Protein AF-A0A1G5FZI6-F1 (afdb_monomer)

Radius of gyration: 26.76 Å; Cα contacts (8 Å, |Δi|>4): 558; chains: 1; bounding box: 51×54×84 Å

Structure (mmCIF, N/CA/C/O backbone):
data_AF-A0A1G5FZI6-F1
#
_entry.id   AF-A0A1G5FZI6-F1
#
loop_
_atom_site.group_PDB
_atom_site.id
_atom_site.type_symbol
_atom_site.label_atom_id
_atom_site.label_alt_id
_atom_site.label_comp_id
_atom_site.label_asym_id
_atom_site.label_entity_id
_atom_site.label_seq_id
_atom_site.pdbx_PDB_ins_code
_atom_site.Cartn_x
_atom_site.Cartn_y
_atom_site.Cartn_z
_atom_site.occupancy
_atom_site.B_iso_or_equiv
_atom_site.auth_seq_id
_atom_site.auth_comp_id
_atom_site.auth_asym_id
_atom_site.auth_atom_id
_atom_site.pdbx_PDB_model_num
ATOM 1 N N . MET A 1 1 ? 9.074 31.473 34.689 1.00 47.91 1 MET A N 1
ATOM 2 C CA . MET A 1 1 ? 8.281 30.238 34.690 1.00 47.91 1 MET A CA 1
ATOM 3 C C . MET A 1 1 ? 8.181 29.797 36.128 1.00 47.91 1 MET A C 1
ATOM 5 O O . MET A 1 1 ? 9.221 29.601 36.755 1.00 47.91 1 MET A O 1
ATOM 9 N N . ASP A 1 2 ? 6.971 29.807 36.669 1.00 43.91 2 ASP A N 1
ATOM 10 C CA . ASP A 1 2 ? 6.721 29.365 38.042 1.00 43.91 2 ASP A CA 1
ATOM 11 C C . ASP A 1 2 ? 7.010 27.856 38.170 1.00 43.91 2 ASP A C 1
ATOM 13 O O . ASP A 1 2 ? 6.998 27.120 37.180 1.00 43.91 2 ASP A O 1
ATOM 17 N N . ARG A 1 3 ? 7.292 27.383 39.384 1.00 40.56 3 ARG A N 1
ATOM 18 C CA . ARG A 1 3 ? 7.497 25.965 39.692 1.00 40.56 3 ARG A CA 1
ATOM 19 C C . ARG A 1 3 ? 6.276 25.137 39.280 1.00 40.56 3 ARG A C 1
ATOM 21 O O . ARG A 1 3 ? 6.474 24.052 38.760 1.00 40.56 3 ARG A O 1
ATOM 28 N N . GLU A 1 4 ? 5.058 25.672 39.419 1.00 48.00 4 GLU A N 1
ATOM 29 C CA . GLU A 1 4 ? 3.817 25.032 38.944 1.00 48.00 4 GLU A CA 1
ATOM 30 C C . GLU A 1 4 ? 3.726 24.932 37.411 1.00 48.00 4 GLU A C 1
ATOM 32 O O . GLU A 1 4 ? 3.253 23.921 36.890 1.00 48.00 4 GLU A O 1
ATOM 37 N N . GLU A 1 5 ? 4.224 25.930 36.669 1.00 44.94 5 GLU A N 1
ATOM 38 C CA . GLU A 1 5 ? 4.297 25.862 35.202 1.00 44.94 5 GLU A CA 1
ATOM 39 C C . GLU A 1 5 ? 5.329 24.825 34.746 1.00 44.94 5 GLU A C 1
ATOM 41 O O . GLU A 1 5 ? 5.039 24.037 33.852 1.00 44.94 5 GLU A O 1
ATOM 46 N N . LEU A 1 6 ? 6.511 24.775 35.375 1.00 45.47 6 LEU A N 1
ATOM 47 C CA . LEU A 1 6 ? 7.561 23.792 35.062 1.00 45.47 6 LEU A CA 1
ATOM 48 C C . LEU A 1 6 ? 7.089 22.348 35.310 1.00 45.47 6 LEU A C 1
ATOM 50 O O . LEU A 1 6 ? 7.438 21.441 34.558 1.00 45.47 6 LEU A O 1
ATOM 54 N N . ASP A 1 7 ? 6.261 22.155 36.333 1.00 51.00 7 ASP A N 1
ATOM 55 C CA . ASP A 1 7 ? 5.749 20.854 36.758 1.00 51.00 7 ASP A CA 1
ATOM 56 C C . ASP A 1 7 ? 4.616 20.342 35.840 1.00 51.00 7 ASP A C 1
ATOM 58 O O . ASP A 1 7 ? 4.375 19.139 35.758 1.00 51.00 7 ASP A O 1
ATOM 62 N N . ARG A 1 8 ? 3.915 21.219 35.099 1.00 49.78 8 ARG A N 1
ATOM 63 C CA . ARG A 1 8 ? 2.972 20.802 34.034 1.00 49.78 8 ARG A CA 1
ATOM 64 C C . ARG A 1 8 ? 3.684 20.231 32.804 1.00 49.78 8 ARG A C 1
ATOM 66 O O . ARG A 1 8 ? 3.166 19.309 32.189 1.00 49.78 8 ARG A O 1
ATOM 73 N N . TYR A 1 9 ? 4.890 20.701 32.487 1.00 51.94 9 TYR A N 1
ATOM 74 C CA . TYR A 1 9 ? 5.648 20.267 31.301 1.00 51.94 9 TYR A CA 1
ATOM 75 C C . TYR A 1 9 ? 6.270 18.858 31.404 1.00 51.94 9 TYR A C 1
ATOM 77 O O . TYR A 1 9 ? 6.933 18.408 30.468 1.00 51.94 9 TYR A O 1
ATOM 85 N N . LEU A 1 10 ? 6.086 18.146 32.521 1.00 65.50 10 LEU A N 1
ATOM 86 C CA . LEU A 1 10 ? 6.688 16.826 32.767 1.00 65.50 10 LEU A CA 1
ATOM 87 C C . LEU A 1 10 ? 5.670 15.733 33.124 1.00 65.50 10 LEU A C 1
ATOM 89 O O . LEU A 1 10 ? 6.071 14.633 33.509 1.00 65.50 10 LEU A O 1
ATOM 93 N N . ARG A 1 11 ? 4.368 16.013 33.000 1.00 85.12 11 ARG A N 1
ATOM 94 C CA . ARG A 1 11 ? 3.303 15.083 33.394 1.00 85.12 11 ARG A CA 1
ATOM 95 C C . ARG A 1 11 ? 2.426 14.679 32.216 1.00 85.12 11 ARG A C 1
ATOM 97 O O . ARG A 1 11 ? 2.120 15.495 31.353 1.00 85.12 11 ARG A O 1
ATOM 104 N N . ILE A 1 12 ? 2.043 13.408 32.201 1.00 90.12 12 ILE A N 1
ATOM 105 C CA . ILE A 1 12 ? 0.958 12.903 31.363 1.00 90.12 12 ILE A CA 1
ATOM 106 C C . ILE A 1 12 ? -0.343 13.169 32.120 1.00 90.12 12 ILE A C 1
ATOM 108 O O . ILE A 1 12 ? -0.447 12.887 33.316 1.00 90.12 12 ILE A O 1
ATOM 112 N N . GLU A 1 13 ? -1.314 13.740 31.423 1.00 92.62 13 GLU A N 1
ATOM 113 C CA . GLU A 1 13 ? -2.589 14.180 31.982 1.00 92.62 13 GLU A CA 1
ATOM 114 C C . GLU A 1 13 ? -3.710 13.257 31.501 1.00 92.62 13 GLU A C 1
ATOM 116 O O . GLU A 1 13 ? -3.802 12.959 30.310 1.00 92.62 13 GLU A O 1
ATOM 121 N N . LEU A 1 14 ? -4.563 12.800 32.417 1.00 94.62 14 LEU A N 1
ATOM 122 C CA . LEU A 1 14 ? -5.790 12.074 32.105 1.00 94.62 14 LEU A CA 1
ATOM 123 C C . LEU A 1 14 ? -6.985 12.858 32.636 1.00 94.62 14 LEU A C 1
ATOM 125 O O . LEU A 1 14 ? -7.166 12.998 33.842 1.00 94.62 14 LEU A O 1
ATOM 129 N N . CYS A 1 15 ? -7.829 13.311 31.719 1.00 94.00 15 CYS A N 1
ATOM 130 C CA . CYS A 1 15 ? -9.062 14.021 32.017 1.00 94.00 15 CYS A CA 1
ATOM 131 C C . CYS A 1 15 ? -10.253 13.083 31.834 1.00 94.00 15 CYS A C 1
ATOM 133 O O . CYS A 1 15 ? -10.540 12.667 30.712 1.00 94.00 15 CYS A O 1
ATOM 135 N N . TYR A 1 16 ? -10.951 12.777 32.924 1.00 95.44 16 TYR A N 1
ATOM 136 C CA . TYR A 1 16 ? -12.198 12.014 32.933 1.00 95.44 16 TYR A CA 1
ATOM 137 C C . TYR A 1 16 ? -13.372 12.942 33.229 1.00 95.44 16 TYR A C 1
ATOM 139 O O . TYR A 1 16 ? -13.367 13.655 34.236 1.00 95.44 16 TYR A O 1
ATOM 147 N N . LEU A 1 17 ? -14.384 12.944 32.366 1.00 94.88 17 LEU A N 1
ATOM 148 C CA . LEU A 1 17 ? -15.580 13.746 32.589 1.00 94.88 17 LEU A CA 1
ATOM 149 C C . LEU A 1 17 ? -16.565 12.974 33.470 1.00 94.88 17 LEU A C 1
ATOM 151 O O . LEU A 1 17 ? -17.278 12.094 33.001 1.00 94.88 17 LEU A O 1
ATOM 155 N N . TRP A 1 18 ? -16.581 13.308 34.757 1.00 94.19 18 TRP A N 1
ATOM 156 C CA . TRP A 1 18 ? -17.366 12.618 35.777 1.00 94.19 18 TRP A CA 1
ATOM 157 C C . TRP A 1 18 ? -18.865 12.906 35.676 1.00 94.19 18 TRP A C 1
ATOM 159 O O . TRP A 1 18 ? -19.677 12.025 35.930 1.00 94.19 18 TRP A O 1
ATOM 169 N N . SER A 1 19 ? -19.231 14.141 35.336 1.00 94.50 19 SER A N 1
ATOM 170 C CA . SER A 1 19 ? -20.625 14.576 35.208 1.00 94.50 19 SER A CA 1
ATOM 171 C C . SER A 1 19 ? -20.717 15.720 34.207 1.00 94.50 19 SER A C 1
ATOM 173 O O . SER A 1 19 ? -19.829 16.575 34.176 1.00 94.50 19 SER A O 1
ATOM 175 N N . GLY A 1 20 ? -21.791 15.747 33.417 1.00 93.44 20 GLY A N 1
ATOM 176 C CA . GLY A 1 20 ? -22.112 16.865 32.528 1.00 93.44 20 GLY A CA 1
ATOM 177 C C . GLY A 1 20 ? -21.365 16.855 31.187 1.00 93.44 20 GLY A C 1
ATOM 178 O O . GLY A 1 20 ? -21.287 15.827 30.506 1.00 93.44 20 GLY A O 1
ATOM 179 N N . SER A 1 21 ? -20.872 18.018 30.760 1.00 93.25 21 SER A N 1
ATOM 180 C CA . SER A 1 21 ? -20.176 18.230 29.483 1.00 93.25 21 SER A CA 1
ATOM 181 C C . SER A 1 21 ? -18.983 19.170 29.633 1.00 93.25 21 SER A C 1
ATOM 183 O O . SER A 1 21 ? -18.987 20.062 30.472 1.00 93.25 21 SER A O 1
ATOM 185 N N . CYS A 1 22 ? -17.958 19.014 28.802 1.00 93.44 22 CYS A N 1
ATOM 186 C CA . CYS A 1 22 ? -16.819 19.926 28.803 1.00 93.44 22 CYS A CA 1
ATOM 187 C C . CYS A 1 22 ? -16.424 20.267 27.369 1.00 93.44 22 CYS A C 1
ATOM 189 O O . CYS A 1 22 ? -16.297 19.397 26.510 1.00 93.44 22 CYS A O 1
ATOM 191 N N . SER A 1 23 ? -16.255 21.558 27.104 1.00 91.56 23 SER A N 1
ATOM 192 C CA . SER A 1 23 ? -15.801 22.069 25.818 1.00 91.56 23 SER A CA 1
ATOM 193 C C . SER A 1 23 ? -14.341 22.475 25.943 1.00 91.56 23 SER A C 1
ATOM 195 O O . SER A 1 23 ? -13.981 23.271 26.807 1.00 91.56 23 SER A O 1
ATOM 197 N N . GLN A 1 24 ? -13.489 21.914 25.094 1.00 89.75 24 GLN A N 1
ATOM 198 C CA . GLN A 1 24 ? -12.048 22.127 25.142 1.00 89.75 24 GLN A CA 1
ATOM 199 C C . GLN A 1 24 ? -11.476 22.288 23.737 1.00 89.75 24 GLN A C 1
ATOM 201 O O . GLN A 1 24 ? -11.884 21.617 22.790 1.00 89.75 24 GLN A O 1
ATOM 206 N N . THR A 1 25 ? -10.517 23.194 23.590 1.00 89.75 25 THR A N 1
ATOM 207 C CA . THR A 1 25 ? -9.733 23.344 22.364 1.00 89.75 25 THR A CA 1
ATOM 208 C C . THR A 1 25 ? -8.432 22.577 22.534 1.00 89.75 25 THR A C 1
ATOM 210 O O . THR A 1 25 ? -7.627 22.940 23.383 1.00 89.75 25 THR A O 1
ATOM 213 N N . ILE A 1 26 ? -8.217 21.535 21.735 1.00 88.50 26 ILE A N 1
ATOM 214 C CA . ILE A 1 26 ? -7.030 20.673 21.773 1.00 88.50 26 ILE A CA 1
ATOM 215 C C . ILE A 1 26 ? -6.347 20.754 20.409 1.00 88.50 26 ILE A C 1
ATOM 217 O O . ILE A 1 26 ? -6.981 20.478 19.390 1.00 88.50 26 ILE A O 1
ATOM 221 N N . GLU A 1 27 ? -5.075 21.158 20.372 1.00 84.25 27 GLU A N 1
ATOM 222 C CA . GLU A 1 27 ? -4.294 21.305 19.129 1.00 84.25 27 GLU A CA 1
ATOM 223 C C . GLU A 1 27 ? -5.038 22.122 18.043 1.00 84.25 27 GLU A C 1
ATOM 225 O O . GLU A 1 27 ? -5.052 21.780 16.861 1.00 84.25 27 GLU A O 1
ATOM 230 N N . GLY A 1 28 ? -5.725 23.194 18.457 1.00 82.75 28 GLY A N 1
ATOM 231 C CA . GLY A 1 28 ? -6.504 24.070 17.570 1.00 82.75 28 GLY A CA 1
ATOM 232 C C . GLY A 1 28 ? -7.879 23.531 17.150 1.00 82.75 28 GLY A C 1
ATOM 233 O O . GLY A 1 28 ? -8.611 24.226 16.446 1.00 82.75 28 GLY A O 1
ATOM 234 N N . LYS A 1 29 ? -8.271 22.329 17.592 1.00 84.38 29 LYS A N 1
ATOM 235 C CA . LYS A 1 29 ? -9.583 21.726 17.313 1.00 84.38 29 LYS A CA 1
ATOM 236 C C . LYS A 1 29 ? -10.493 21.812 18.530 1.00 84.38 29 LYS A C 1
ATOM 238 O O . LYS A 1 29 ? -10.096 21.449 19.632 1.00 84.38 29 LYS A O 1
ATOM 243 N N . LYS A 1 30 ? -11.739 22.236 18.321 1.00 88.00 30 LYS A N 1
ATOM 244 C CA . LYS A 1 30 ? -12.764 22.240 19.369 1.00 88.00 30 LYS A CA 1
ATOM 245 C C . LYS A 1 30 ? -13.342 20.834 19.545 1.00 88.00 30 LYS A C 1
ATOM 247 O O . LYS A 1 30 ? -13.838 20.245 18.586 1.00 88.00 30 LYS A O 1
ATOM 252 N N . ILE A 1 31 ? -13.273 20.306 20.762 1.00 87.44 31 ILE A N 1
ATOM 253 C CA . ILE A 1 31 ? -13.768 18.988 21.161 1.00 87.44 31 ILE A CA 1
ATOM 254 C C . ILE A 1 31 ? -14.732 19.182 22.329 1.00 87.44 31 ILE A C 1
ATOM 256 O O . ILE A 1 31 ? -14.414 19.868 23.296 1.00 87.44 31 ILE A O 1
ATOM 260 N N . VAL A 1 32 ? -15.908 18.565 22.233 1.00 90.00 32 VAL A N 1
ATOM 261 C CA . VAL A 1 32 ? -16.887 18.517 23.322 1.00 90.00 32 VAL A CA 1
ATOM 262 C C . VAL A 1 32 ? -16.902 17.097 23.866 1.00 90.00 32 VAL A C 1
ATOM 264 O O . VAL A 1 32 ? -17.196 16.162 23.119 1.00 90.00 32 VAL A O 1
ATOM 267 N N . THR A 1 33 ? -16.555 16.938 25.137 1.00 91.06 33 THR A N 1
ATOM 268 C CA . THR A 1 33 ? -16.639 15.671 25.862 1.00 91.06 33 THR A CA 1
ATOM 2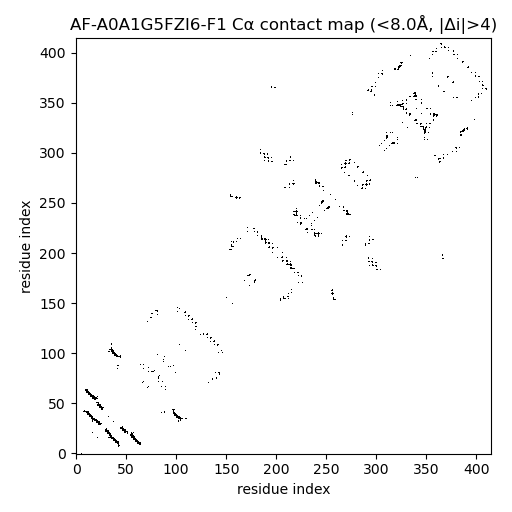69 C C . THR A 1 33 ? -17.955 15.598 26.629 1.00 91.06 33 THR A C 1
ATOM 271 O O . THR A 1 33 ? -18.519 16.618 27.037 1.00 91.06 33 THR A O 1
ATOM 274 N N . SER A 1 34 ? -18.474 14.382 26.785 1.00 92.69 34 SER A N 1
ATOM 275 C CA . SER A 1 34 ? -19.676 14.089 27.577 1.00 92.69 34 SER A CA 1
ATOM 276 C C . SER A 1 34 ? -19.347 13.143 28.727 1.00 92.69 34 SER A C 1
ATOM 278 O O . SER A 1 34 ? -18.297 12.504 28.718 1.00 92.69 34 SER A O 1
ATOM 280 N N . GLU A 1 35 ? -20.223 13.087 29.725 1.00 94.12 35 GLU A N 1
ATOM 281 C CA . GLU A 1 35 ? -20.090 12.201 30.883 1.00 94.12 35 GLU A CA 1
ATOM 282 C C . GLU A 1 35 ? -19.584 10.794 30.513 1.00 94.12 35 GLU A C 1
ATOM 284 O O . GLU A 1 35 ? -20.078 10.144 29.586 1.00 94.12 35 GLU A O 1
ATOM 289 N N . GLY A 1 36 ? -18.562 10.346 31.239 1.00 92.56 36 GLY A N 1
ATOM 290 C CA . GLY A 1 36 ? -17.877 9.079 31.036 1.00 92.56 36 GLY A CA 1
ATOM 291 C C . GLY A 1 36 ? -16.718 9.131 30.040 1.00 92.56 36 GLY A C 1
ATOM 292 O O . GLY A 1 36 ? -15.944 8.179 30.000 1.00 92.56 36 GLY A O 1
ATOM 293 N N . ASP A 1 37 ? -16.565 10.186 29.235 1.00 93.62 37 ASP A N 1
ATOM 294 C CA . ASP A 1 37 ? -15.473 10.303 28.260 1.00 93.62 37 ASP A CA 1
ATOM 295 C C . ASP A 1 37 ? -14.100 10.560 28.917 1.00 93.62 37 ASP A C 1
ATOM 297 O O . ASP A 1 37 ? -13.995 11.220 29.955 1.00 93.62 37 ASP A O 1
ATOM 301 N N . ILE A 1 38 ? -13.033 10.084 28.261 1.00 94.56 38 ILE A N 1
ATOM 302 C CA . ILE A 1 38 ? -11.638 10.252 28.701 1.00 94.56 38 ILE A CA 1
ATOM 303 C C . ILE A 1 38 ? -10.790 10.939 27.627 1.00 94.56 38 ILE A C 1
ATOM 305 O O . ILE A 1 38 ? -10.808 10.558 26.456 1.00 94.56 38 ILE A O 1
ATOM 309 N N . CYS A 1 39 ? -9.958 11.893 28.038 1.00 93.44 39 CYS A N 1
ATOM 310 C CA . CYS A 1 39 ? -8.832 12.395 27.254 1.00 93.44 39 CYS A CA 1
ATOM 311 C C . CYS A 1 39 ? -7.508 12.081 27.953 1.00 93.44 39 CYS A C 1
ATOM 313 O O . CYS A 1 39 ? -7.407 12.219 29.166 1.00 93.44 39 CYS A O 1
ATOM 315 N N . ILE A 1 40 ? -6.495 11.685 27.182 1.00 93.62 40 ILE A N 1
ATOM 316 C CA . ILE A 1 40 ? -5.120 11.500 27.658 1.00 93.62 40 ILE A CA 1
ATOM 317 C C . ILE A 1 40 ? -4.225 12.455 26.875 1.00 93.62 40 ILE A C 1
ATOM 319 O O . ILE A 1 40 ? -4.279 12.463 25.646 1.00 93.62 40 ILE A O 1
ATOM 323 N N . PHE A 1 41 ? -3.394 13.224 27.563 1.00 91.25 41 PHE A N 1
ATOM 324 C CA . PHE A 1 41 ? -2.487 14.203 26.977 1.00 91.25 41 PHE A CA 1
ATOM 325 C C . PHE A 1 41 ? -1.051 13.900 27.385 1.00 91.25 41 PHE A C 1
ATOM 327 O O . PHE A 1 41 ? -0.781 13.585 28.545 1.00 91.25 41 PHE A O 1
ATOM 334 N N . ASP A 1 42 ? -0.125 13.992 26.435 1.00 88.69 42 ASP A N 1
ATOM 335 C CA . ASP A 1 42 ? 1.300 13.969 26.746 1.00 88.69 42 ASP A CA 1
ATOM 336 C C . ASP A 1 42 ? 1.825 15.370 27.089 1.00 88.69 42 ASP A C 1
ATOM 338 O O . ASP A 1 42 ? 1.100 16.364 27.055 1.00 88.69 42 ASP A O 1
ATOM 342 N N . THR A 1 43 ? 3.112 15.448 27.426 1.00 82.81 43 THR A N 1
ATOM 343 C CA . THR A 1 43 ? 3.751 16.673 27.920 1.00 82.81 43 THR A CA 1
ATOM 344 C C . THR A 1 43 ? 3.850 17.808 26.897 1.00 82.81 43 THR A C 1
ATOM 346 O O . THR A 1 43 ? 4.222 18.923 27.262 1.00 82.81 43 THR A O 1
ATOM 349 N N . GLN A 1 44 ? 3.573 17.542 25.619 1.00 84.00 44 GLN A N 1
ATOM 350 C CA . GLN A 1 44 ? 3.618 18.516 24.527 1.00 84.00 44 GLN A CA 1
ATOM 351 C C . GLN A 1 44 ? 2.219 18.911 24.031 1.00 84.00 44 GLN A C 1
ATOM 353 O O . GLN A 1 44 ? 2.102 19.744 23.130 1.00 84.00 44 GLN A O 1
ATOM 358 N N . ALA A 1 45 ? 1.153 18.357 24.612 1.00 85.69 45 ALA A N 1
ATOM 359 C CA . ALA A 1 45 ? -0.208 18.696 24.231 1.00 85.69 45 ALA A CA 1
ATOM 360 C C . ALA A 1 45 ? -0.548 20.149 24.586 1.00 85.69 45 ALA A C 1
ATOM 362 O O . ALA A 1 45 ? -0.472 20.566 25.741 1.00 85.69 45 ALA A O 1
ATOM 363 N N . VAL A 1 46 ? -0.996 20.914 23.590 1.00 85.00 46 VAL A N 1
ATOM 364 C CA . VAL A 1 46 ? -1.554 22.253 23.803 1.00 85.00 46 VAL A CA 1
ATOM 365 C C . VAL A 1 46 ? -3.071 22.136 23.867 1.00 85.00 46 VAL A C 1
ATOM 367 O O . VAL A 1 46 ? -3.715 21.829 22.859 1.00 85.00 46 VAL A O 1
ATOM 370 N N . HIS A 1 47 ? -3.645 22.397 25.041 1.00 88.38 47 HIS A N 1
ATOM 371 C CA . HIS A 1 47 ? -5.091 22.392 25.238 1.00 88.38 47 HIS A CA 1
ATOM 372 C C . HIS A 1 47 ? -5.577 23.526 26.148 1.00 88.38 47 HIS A C 1
ATOM 374 O O . HIS A 1 47 ? -4.821 24.072 26.952 1.00 88.38 47 HIS A O 1
ATOM 380 N N . ALA A 1 48 ? -6.839 23.915 25.969 1.00 88.62 48 ALA A N 1
ATOM 381 C CA . ALA A 1 48 ? -7.521 24.926 26.767 1.00 88.62 48 ALA A CA 1
ATOM 382 C C . ALA A 1 48 ? -8.972 24.510 27.023 1.00 88.62 48 ALA A C 1
ATOM 384 O O . ALA A 1 48 ? -9.691 24.155 26.088 1.00 88.62 48 ALA A O 1
ATOM 385 N N . ILE A 1 49 ? -9.404 24.595 28.279 1.00 88.81 49 ILE A N 1
ATOM 386 C CA . ILE A 1 49 ? -10.754 24.232 28.720 1.00 88.81 49 ILE A CA 1
ATOM 387 C C . ILE A 1 49 ? -11.620 25.499 28.781 1.00 88.81 49 ILE A C 1
ATOM 389 O O . ILE A 1 49 ? -11.201 26.517 29.335 1.00 88.81 49 ILE A O 1
ATOM 393 N N . GLU A 1 50 ? -12.814 25.453 28.191 1.00 89.56 50 GLU A N 1
ATOM 394 C CA . GLU A 1 50 ? -13.809 26.529 28.268 1.00 89.56 50 GLU A CA 1
ATOM 395 C C . GLU A 1 50 ? -14.565 26.483 29.609 1.00 89.56 50 GLU A C 1
ATOM 397 O O . GLU A 1 50 ? -14.583 25.465 30.298 1.00 89.56 50 GLU A O 1
ATOM 402 N N . ALA A 1 51 ? -15.201 27.593 30.000 1.00 87.31 51 ALA A N 1
ATOM 403 C CA . ALA A 1 51 ? -15.970 27.644 31.243 1.00 87.31 51 ALA A CA 1
ATOM 404 C C . ALA A 1 51 ? -17.156 26.659 31.201 1.00 87.31 51 ALA A C 1
ATOM 406 O O . ALA A 1 51 ? -18.023 26.776 30.334 1.00 87.31 51 ALA A O 1
ATOM 407 N N . GLY A 1 52 ? -17.179 25.711 32.142 1.00 87.12 52 GLY A N 1
ATOM 408 C CA . GLY A 1 52 ? -18.271 24.753 32.326 1.00 8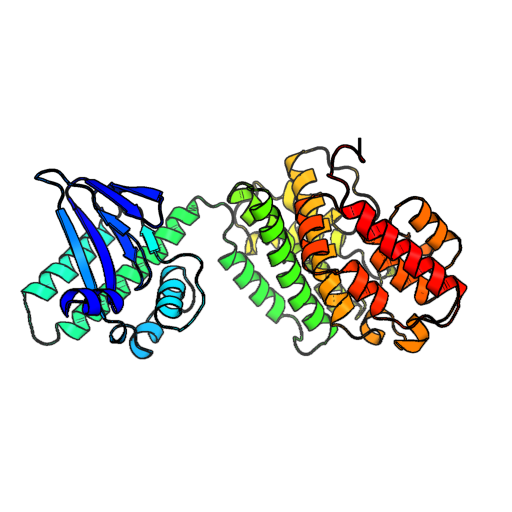7.12 52 GLY A CA 1
ATOM 409 C C . GLY A 1 52 ? -19.434 25.311 33.154 1.00 87.12 52 GLY A C 1
ATOM 410 O O . GLY A 1 52 ? -19.342 26.384 33.759 1.00 87.12 52 GLY A O 1
ATOM 411 N N . GLY A 1 53 ? -20.539 24.574 33.171 1.00 89.12 53 GLY A N 1
ATOM 412 C CA . GLY A 1 53 ? -21.682 24.776 34.055 1.00 89.12 53 GLY A CA 1
ATOM 413 C C . GLY A 1 53 ? -21.468 24.202 35.462 1.00 89.12 53 GLY A C 1
ATOM 414 O O . GLY A 1 53 ? -20.482 23.531 35.746 1.00 89.12 53 GLY A O 1
ATOM 415 N N . GLU A 1 54 ? -22.426 24.451 36.360 1.00 89.88 54 GLU A N 1
ATOM 416 C CA . GLU A 1 54 ? -22.339 24.077 37.786 1.00 89.88 54 GLU A CA 1
ATOM 417 C C . GLU A 1 54 ? -22.240 22.558 38.033 1.00 89.88 54 GLU A C 1
ATOM 419 O O . GLU A 1 54 ? -21.655 22.135 39.025 1.00 89.88 54 GLU A O 1
ATOM 424 N N . ASN A 1 55 ? -22.769 21.741 37.117 1.00 92.69 55 ASN A N 1
ATOM 425 C CA . ASN A 1 55 ? -22.773 20.276 37.220 1.00 92.69 55 ASN A CA 1
ATOM 426 C C . ASN A 1 55 ? -21.711 19.598 36.334 1.00 92.69 55 ASN A C 1
ATOM 428 O O . ASN A 1 55 ? -21.695 18.368 36.239 1.00 92.69 55 ASN A O 1
ATOM 432 N N . ASP A 1 56 ? -20.850 20.382 35.678 1.00 94.00 56 ASP A N 1
ATOM 433 C CA . ASP A 1 56 ? -19.797 19.868 34.805 1.00 94.00 56 ASP A CA 1
ATOM 434 C C . ASP A 1 56 ? -18.542 19.572 35.642 1.00 94.00 56 ASP A C 1
ATOM 436 O O . ASP A 1 56 ? -17.785 20.472 36.014 1.00 94.00 56 ASP A O 1
ATOM 440 N N . ILE A 1 57 ? -18.333 18.296 35.977 1.00 93.69 57 ILE A N 1
ATOM 441 C CA . ILE A 1 57 ? -17.242 17.849 36.853 1.00 93.69 57 ILE A CA 1
ATOM 442 C C . ILE A 1 57 ? -16.191 17.128 36.014 1.00 93.69 57 ILE A C 1
ATOM 444 O O . ILE A 1 57 ? -16.406 16.003 35.564 1.00 93.69 57 ILE A O 1
ATOM 448 N N . LEU A 1 58 ? -15.028 17.757 35.842 1.00 93.44 58 LEU A N 1
ATOM 449 C CA . LEU A 1 58 ? -13.862 17.156 35.200 1.00 93.44 58 LEU A CA 1
ATOM 450 C C . LEU A 1 58 ? -12.857 16.699 36.262 1.00 93.44 58 LEU A C 1
ATOM 452 O O . LEU A 1 58 ? -12.345 17.510 37.034 1.00 93.44 58 LEU A O 1
ATOM 456 N N . VAL A 1 59 ? -12.551 15.406 36.281 1.00 94.31 59 VAL A N 1
ATOM 457 C CA . VAL A 1 59 ? -11.518 14.827 37.142 1.00 94.31 59 VAL A CA 1
ATOM 458 C C . VAL A 1 59 ? -10.219 14.766 36.356 1.00 94.31 59 VAL A C 1
ATOM 460 O O . VAL A 1 59 ? -10.156 14.138 35.301 1.00 94.31 59 VAL A O 1
ATOM 463 N N . ASN A 1 60 ? -9.185 15.415 36.883 1.00 92.81 60 ASN A N 1
ATOM 464 C CA . ASN A 1 60 ? -7.868 15.439 36.271 1.00 92.81 60 ASN A CA 1
ATOM 465 C C . ASN A 1 60 ? -6.873 14.603 37.084 1.00 92.81 60 ASN A C 1
ATOM 467 O O . ASN A 1 60 ? -6.632 14.891 38.259 1.00 92.81 60 ASN A O 1
ATOM 471 N N . ILE A 1 61 ? -6.292 13.584 36.455 1.00 92.81 61 ILE A N 1
ATOM 472 C CA . ILE A 1 61 ? -5.254 12.729 37.026 1.00 92.81 61 ILE A CA 1
ATOM 473 C C . ILE A 1 61 ? -3.928 13.068 36.355 1.00 92.81 61 ILE A C 1
ATOM 475 O O . ILE A 1 61 ? -3.746 12.884 35.153 1.00 92.81 61 ILE A O 1
ATOM 479 N N . LEU A 1 62 ? -2.980 13.533 37.164 1.00 91.50 62 LEU A N 1
ATOM 480 C CA . LEU A 1 62 ? -1.644 13.901 36.716 1.00 91.50 62 LEU A CA 1
ATOM 481 C C . LEU A 1 62 ? -0.649 12.808 37.102 1.00 91.50 62 LEU A C 1
ATOM 483 O O . LEU A 1 62 ? -0.435 12.552 38.286 1.00 91.50 62 LEU A O 1
ATOM 487 N N . MET A 1 63 ? -0.010 12.203 36.106 1.00 90.50 63 MET A N 1
ATOM 488 C CA . MET A 1 63 ? 0.990 11.149 36.287 1.00 90.50 63 MET A CA 1
ATOM 489 C C . MET A 1 63 ? 2.357 11.663 35.849 1.00 90.50 63 MET A C 1
ATOM 491 O O . MET A 1 63 ? 2.496 12.257 34.777 1.00 90.50 63 MET A O 1
ATOM 495 N N . SER A 1 64 ? 3.379 11.460 36.678 1.00 87.56 64 SER A N 1
ATOM 496 C CA . SER A 1 64 ? 4.743 11.840 36.312 1.00 87.56 64 SER A CA 1
ATOM 497 C C . SER A 1 64 ? 5.275 10.948 35.192 1.00 87.56 64 SER A C 1
ATOM 499 O O . SER A 1 64 ? 4.804 9.832 34.983 1.00 87.56 64 SER A O 1
ATOM 501 N N . ARG A 1 65 ? 6.278 11.418 34.451 1.00 83.12 65 ARG A N 1
ATOM 502 C CA . ARG A 1 65 ? 6.914 10.593 33.415 1.00 83.12 65 ARG A CA 1
ATOM 503 C C . ARG A 1 65 ? 7.560 9.335 34.005 1.00 83.12 65 ARG A C 1
ATOM 505 O O . ARG A 1 65 ? 7.578 8.302 33.346 1.00 83.12 65 ARG A O 1
ATOM 512 N N . GLU A 1 66 ? 8.072 9.425 35.229 1.00 84.31 66 GLU A N 1
ATOM 513 C CA . GLU A 1 66 ? 8.726 8.330 35.951 1.00 84.31 66 GLU A CA 1
ATOM 514 C C . GLU A 1 66 ? 7.756 7.203 36.320 1.00 84.31 66 GLU A C 1
ATOM 516 O O . GLU A 1 66 ? 8.191 6.065 36.440 1.00 84.31 66 GLU A O 1
ATOM 521 N N . PHE A 1 67 ? 6.456 7.495 36.437 1.00 87.12 67 PHE A N 1
ATOM 522 C CA . PHE A 1 67 ? 5.417 6.476 36.624 1.00 87.12 67 PHE A CA 1
ATOM 523 C C . PHE A 1 67 ? 5.379 5.472 35.457 1.00 87.12 67 PHE A C 1
ATOM 525 O O . PHE A 1 67 ? 5.068 4.299 35.633 1.00 87.12 67 PHE A O 1
ATOM 532 N N . PHE A 1 68 ? 5.737 5.920 34.252 1.00 87.62 68 PHE A N 1
ATOM 533 C CA . PHE A 1 68 ? 5.738 5.121 33.027 1.00 87.62 68 PHE A CA 1
ATOM 534 C C . PHE A 1 68 ? 7.109 4.503 32.741 1.00 87.62 68 PHE A C 1
ATOM 536 O O . PHE A 1 68 ? 7.639 4.605 31.630 1.00 87.62 68 PHE A O 1
ATOM 543 N N . ASP A 1 69 ? 7.708 3.887 33.755 1.00 86.00 69 ASP A N 1
ATOM 544 C CA . ASP A 1 69 ? 8.990 3.209 33.621 1.00 86.00 69 ASP A CA 1
ATOM 545 C C . ASP A 1 69 ? 8.884 1.885 32.834 1.00 86.00 69 ASP A C 1
ATOM 547 O O . ASP A 1 69 ? 7.815 1.434 32.407 1.00 86.00 69 ASP A O 1
ATOM 551 N N . THR A 1 70 ? 10.028 1.229 32.633 1.00 83.81 70 THR A N 1
ATOM 552 C CA . THR A 1 70 ? 10.090 -0.053 31.922 1.00 83.81 70 THR A CA 1
ATOM 553 C C . THR A 1 70 ? 9.242 -1.137 32.599 1.00 83.81 70 THR A C 1
ATOM 555 O O . THR A 1 70 ? 8.671 -1.977 31.902 1.00 83.81 70 THR A O 1
ATOM 558 N N . ALA A 1 71 ? 9.132 -1.139 33.932 1.00 85.88 71 ALA A N 1
ATOM 559 C CA . ALA A 1 71 ? 8.353 -2.135 34.662 1.00 85.88 71 ALA A CA 1
ATOM 560 C C . ALA A 1 71 ? 6.847 -1.928 34.442 1.00 85.88 71 ALA A C 1
ATOM 562 O O . ALA A 1 71 ? 6.132 -2.892 34.154 1.00 85.88 71 ALA A O 1
ATOM 563 N N . PHE A 1 72 ? 6.366 -0.684 34.481 1.00 89.31 72 PHE A N 1
ATOM 564 C CA . PHE A 1 72 ? 5.000 -0.326 34.107 1.00 89.31 72 PHE A CA 1
ATOM 565 C C . PHE A 1 72 ? 4.688 -0.720 32.663 1.00 89.31 72 PHE A C 1
ATOM 567 O O . PHE A 1 72 ? 3.755 -1.487 32.420 1.00 89.31 72 PHE A O 1
ATOM 574 N N . LEU A 1 73 ? 5.512 -0.283 31.707 1.00 85.94 73 LEU A N 1
ATOM 575 C CA . LEU A 1 73 ? 5.284 -0.556 30.286 1.00 85.94 73 LEU A CA 1
ATOM 576 C C . LEU A 1 73 ? 5.343 -2.055 29.954 1.00 85.94 73 LEU A C 1
ATOM 578 O O . LEU A 1 73 ? 4.631 -2.506 29.063 1.00 85.94 73 LEU A O 1
ATOM 582 N N . SER A 1 74 ? 6.125 -2.850 30.693 1.00 86.44 74 SER A N 1
ATOM 583 C CA . SER A 1 74 ? 6.190 -4.307 30.494 1.00 86.44 74 SER A CA 1
ATOM 584 C C . SER A 1 74 ? 4.898 -5.053 30.854 1.00 86.44 74 SER A C 1
ATOM 586 O O . SER A 1 74 ? 4.675 -6.155 30.352 1.00 86.44 74 SER A O 1
ATOM 588 N N . ARG A 1 75 ? 4.048 -4.458 31.705 1.00 88.44 75 ARG A N 1
ATOM 589 C CA . ARG A 1 75 ? 2.739 -5.001 32.109 1.00 88.44 75 ARG A CA 1
ATOM 590 C C . ARG A 1 75 ? 1.623 -4.630 31.129 1.00 88.44 75 ARG A C 1
ATOM 592 O O . ARG A 1 75 ? 0.547 -5.220 31.179 1.00 88.44 75 ARG A O 1
ATOM 599 N N . MET A 1 76 ? 1.876 -3.666 30.248 1.00 85.00 76 MET A N 1
ATOM 600 C CA . MET A 1 76 ? 0.937 -3.241 29.218 1.00 85.00 76 MET A CA 1
ATOM 601 C C . MET A 1 76 ? 0.977 -4.184 28.003 1.00 85.00 76 MET A C 1
ATOM 603 O O . MET A 1 76 ? 2.009 -4.799 27.718 1.00 85.00 76 MET A O 1
ATOM 607 N N . PRO A 1 77 ? -0.120 -4.287 27.229 1.00 77.00 77 PRO A N 1
ATOM 608 C CA . PRO A 1 77 ? -0.104 -4.982 25.946 1.00 77.00 77 PRO A CA 1
ATOM 609 C C . PRO A 1 77 ? 0.996 -4.425 25.030 1.00 77.00 77 PRO A C 1
ATOM 611 O O . PRO A 1 77 ? 1.117 -3.208 24.884 1.00 77.00 77 PRO A O 1
ATOM 614 N N . ARG A 1 78 ? 1.777 -5.310 24.387 1.00 69.94 78 ARG A N 1
ATOM 615 C CA . ARG A 1 78 ? 2.910 -4.928 23.513 1.00 69.94 78 ARG A CA 1
ATOM 616 C C . ARG A 1 78 ? 2.508 -4.079 22.301 1.00 69.94 78 ARG A C 1
ATOM 618 O O . ARG A 1 78 ? 3.361 -3.400 21.745 1.00 69.94 78 ARG A O 1
ATOM 625 N N . GLN A 1 79 ? 1.252 -4.163 21.875 1.00 66.75 79 GLN A N 1
ATOM 626 C CA . GLN A 1 79 ? 0.696 -3.447 20.727 1.00 66.75 79 GLN A CA 1
ATOM 627 C C . GLN A 1 79 ? -0.627 -2.808 21.139 1.00 66.75 79 GLN A C 1
ATOM 629 O O . GLN A 1 79 ? -1.406 -3.431 21.868 1.00 66.75 79 GLN A O 1
ATOM 634 N N . GLY A 1 80 ? -0.892 -1.593 20.659 1.00 74.81 80 GLY A N 1
ATOM 635 C CA . GLY A 1 80 ? -2.135 -0.884 20.945 1.00 74.81 80 GLY A CA 1
ATOM 636 C C . GLY A 1 80 ? -1.928 0.615 21.108 1.00 74.81 80 GLY A C 1
ATOM 637 O O . GLY A 1 80 ? -0.924 1.063 21.657 1.00 74.81 80 GLY A O 1
ATOM 638 N N . ILE A 1 81 ? -2.936 1.388 20.695 1.00 82.44 81 ILE A N 1
ATOM 639 C CA . ILE A 1 81 ? -2.851 2.851 20.597 1.00 82.44 81 ILE A CA 1
ATOM 640 C C . ILE A 1 81 ? -2.427 3.535 21.905 1.00 82.44 81 ILE A C 1
ATOM 642 O O . ILE A 1 81 ? -1.662 4.491 21.867 1.00 82.44 81 ILE A O 1
ATOM 646 N N . VAL A 1 82 ? -2.885 3.048 23.066 1.00 87.50 82 VAL A N 1
ATOM 647 C CA . VAL A 1 82 ? -2.493 3.615 24.370 1.00 87.50 82 VAL A CA 1
ATOM 648 C C . VAL A 1 82 ? -1.054 3.235 24.717 1.00 87.50 82 VAL A C 1
ATOM 650 O O . VAL A 1 82 ? -0.294 4.099 25.141 1.00 87.50 82 VAL A O 1
ATOM 653 N N . SER A 1 83 ? -0.664 1.970 24.524 1.00 85.94 83 SER A N 1
ATOM 654 C CA . SER A 1 83 ? 0.700 1.502 24.802 1.00 85.94 83 SER A CA 1
ATOM 655 C C . SER A 1 83 ? 1.733 2.239 23.948 1.00 85.94 83 SER A C 1
ATOM 657 O O . SER A 1 83 ? 2.725 2.735 24.477 1.00 85.94 83 SER A O 1
ATOM 659 N N . GLU A 1 84 ? 1.472 2.358 22.644 1.00 85.50 84 GLU A N 1
ATOM 660 C CA . GLU A 1 84 ? 2.311 3.093 21.690 1.00 85.50 84 GLU A CA 1
ATOM 661 C C . GLU A 1 84 ? 2.378 4.573 22.055 1.00 85.50 84 GLU A C 1
ATOM 663 O O . GLU A 1 84 ? 3.469 5.121 22.201 1.00 85.50 84 GLU A O 1
ATOM 668 N N . PHE A 1 85 ? 1.225 5.198 22.314 1.00 87.06 85 PHE A N 1
ATOM 669 C CA . PHE A 1 85 ? 1.176 6.596 22.723 1.00 87.06 85 PHE A CA 1
ATOM 670 C C . PHE A 1 85 ? 2.028 6.859 23.967 1.00 87.06 85 PHE A C 1
ATOM 672 O O . PHE A 1 85 ? 2.829 7.792 23.952 1.00 87.06 85 PHE A O 1
ATOM 679 N N . LEU A 1 86 ? 1.896 6.046 25.020 1.00 87.50 86 LEU A N 1
ATOM 680 C CA . LEU A 1 86 ? 2.659 6.215 26.260 1.00 87.50 86 LEU A CA 1
ATOM 681 C C . LEU A 1 86 ? 4.157 5.965 26.046 1.00 87.50 86 LEU A C 1
ATOM 683 O O . LEU A 1 86 ? 4.967 6.784 26.478 1.00 87.50 86 LEU A O 1
ATOM 687 N N . ALA A 1 87 ? 4.530 4.896 25.335 1.00 84.12 87 ALA A N 1
ATOM 688 C CA . ALA A 1 87 ? 5.927 4.586 25.021 1.00 84.12 87 ALA A CA 1
ATOM 689 C C . ALA A 1 87 ? 6.595 5.718 24.223 1.00 84.12 87 ALA A C 1
ATOM 691 O O . ALA A 1 87 ? 7.719 6.135 24.513 1.00 84.12 87 ALA A O 1
ATOM 692 N N . GLU A 1 88 ? 5.890 6.274 23.244 1.00 83.31 88 GLU A N 1
ATOM 693 C CA . GLU A 1 88 ? 6.369 7.418 22.479 1.00 83.31 88 GLU A CA 1
ATOM 694 C C . GLU A 1 88 ? 6.397 8.714 23.309 1.00 83.31 88 GLU A C 1
ATOM 696 O O . GLU A 1 88 ? 7.291 9.531 23.112 1.00 83.31 88 GLU A O 1
ATOM 701 N N . SER A 1 89 ? 5.460 8.920 24.248 1.00 81.50 89 SER A N 1
ATOM 702 C CA . SER A 1 89 ? 5.445 10.097 25.143 1.00 81.50 89 SER A CA 1
ATOM 703 C C . SER A 1 89 ? 6.662 10.126 26.060 1.00 81.50 89 SER A C 1
ATOM 705 O O . SER A 1 89 ? 7.179 11.193 26.399 1.00 81.50 89 SER A O 1
ATOM 707 N N . VAL A 1 90 ? 7.136 8.946 26.470 1.00 78.75 90 VAL A N 1
ATOM 708 C CA . VAL A 1 90 ? 8.291 8.825 27.362 1.00 78.75 90 VAL A CA 1
ATOM 709 C C . VAL A 1 90 ? 9.614 8.621 26.636 1.00 78.75 90 VAL A C 1
ATOM 711 O O . VAL A 1 90 ? 10.665 8.744 27.268 1.00 78.75 90 VAL A O 1
ATOM 714 N N . THR A 1 91 ? 9.616 8.427 25.320 1.00 73.94 91 THR A N 1
ATOM 715 C CA . THR A 1 91 ? 10.831 8.427 24.492 1.00 73.94 91 THR A CA 1
ATOM 716 C C . THR A 1 91 ? 11.007 9.783 23.791 1.00 73.94 91 THR A C 1
ATOM 718 O O . THR A 1 91 ? 10.074 10.568 23.672 1.00 73.94 91 THR A O 1
ATOM 721 N N . LYS A 1 92 ? 12.226 10.154 23.371 1.00 60.91 92 LYS A N 1
ATOM 722 C CA . LYS A 1 92 ? 12.480 11.432 22.658 1.00 60.91 92 LYS A CA 1
ATOM 723 C C . LYS A 1 92 ? 12.116 11.337 21.163 1.00 60.91 92 LYS A C 1
ATOM 725 O O . LYS A 1 92 ? 12.903 11.746 20.313 1.00 60.91 92 LYS A O 1
ATOM 730 N N . SER A 1 93 ? 10.966 10.745 20.848 1.00 59.53 93 SER A N 1
ATOM 731 C CA . SER A 1 93 ? 10.481 10.564 19.475 1.00 59.53 93 SER A CA 1
ATOM 732 C C . SER A 1 93 ? 9.769 11.822 18.953 1.00 59.53 93 SER A C 1
ATOM 734 O O . SER A 1 93 ? 9.157 12.565 19.722 1.00 59.53 93 SER A O 1
ATOM 736 N N . ARG A 1 94 ? 9.837 12.078 17.637 1.00 58.19 94 ARG A N 1
ATOM 737 C CA . ARG A 1 94 ? 9.037 13.120 16.967 1.00 58.19 94 ARG A CA 1
ATOM 738 C C . ARG A 1 94 ? 7.619 12.581 16.748 1.00 58.19 94 ARG A C 1
ATOM 740 O O . ARG A 1 94 ? 7.430 11.696 15.918 1.00 58.19 94 ARG A O 1
ATOM 747 N N . LYS A 1 95 ? 6.632 13.141 17.450 1.00 66.06 95 LYS A N 1
ATOM 748 C CA . LYS A 1 95 ? 5.209 12.799 17.294 1.00 66.06 95 LYS A CA 1
ATOM 749 C C . LYS A 1 95 ? 4.464 13.788 16.402 1.00 66.06 95 LYS A C 1
ATOM 751 O O . LYS A 1 95 ? 4.806 14.965 16.354 1.00 66.06 95 LYS A O 1
ATOM 756 N N . LYS A 1 96 ? 3.406 13.301 15.740 1.00 62.22 96 LYS A N 1
ATOM 757 C CA . LYS A 1 96 ? 2.411 14.131 15.032 1.00 62.22 96 LYS A CA 1
ATOM 758 C C . LYS A 1 96 ? 1.175 14.473 15.884 1.00 62.22 96 LYS A C 1
ATOM 760 O O . LYS A 1 96 ? 0.442 15.376 15.501 1.00 62.22 96 LYS A O 1
ATOM 765 N N . LYS A 1 97 ? 0.913 13.747 16.981 1.00 76.50 97 LYS A N 1
ATOM 766 C CA . LYS A 1 97 ? -0.287 13.911 17.821 1.00 76.50 97 LYS A CA 1
ATOM 767 C C .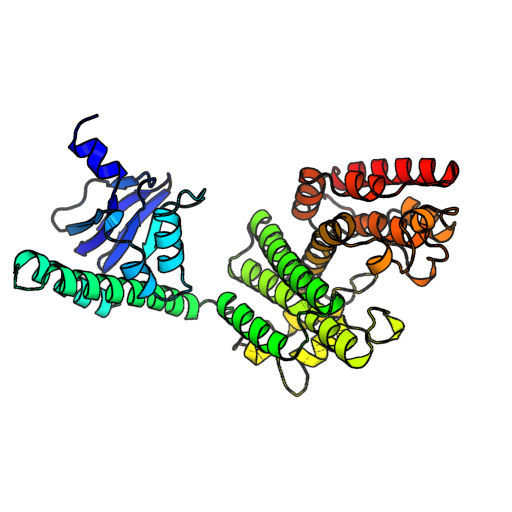 LYS A 1 97 ? 0.051 13.724 19.300 1.00 76.50 97 LYS A C 1
ATOM 769 O O . LYS A 1 97 ? 0.635 12.702 19.657 1.00 76.50 97 LYS A O 1
ATOM 774 N N . HIS A 1 98 ? -0.365 14.666 20.141 1.00 87.88 98 HIS A N 1
ATOM 775 C CA . HIS A 1 98 ? -0.017 14.711 21.566 1.00 87.88 98 HIS A CA 1
ATOM 776 C C . HIS A 1 98 ? -1.177 14.363 22.505 1.00 87.88 98 HIS A C 1
ATOM 778 O O . HIS A 1 98 ? -1.051 14.472 23.722 1.00 87.88 98 HIS A O 1
ATOM 784 N N . TYR A 1 99 ? -2.304 13.893 21.963 1.00 91.06 99 TYR A N 1
ATOM 785 C CA . TYR A 1 99 ? -3.450 13.469 22.762 1.00 91.06 99 TYR A CA 1
ATOM 786 C C . TYR A 1 99 ? -4.177 12.245 22.195 1.00 91.06 99 TYR A C 1
ATOM 788 O O . TYR A 1 99 ? -4.194 11.990 20.985 1.00 91.06 99 TYR A O 1
ATOM 796 N N . LEU A 1 100 ? -4.868 11.536 23.083 1.00 90.88 100 LEU A N 1
ATOM 797 C CA . LEU A 1 100 ? -5.877 10.532 22.774 1.00 90.88 100 LEU A CA 1
ATOM 798 C C . LEU A 1 100 ? -7.225 10.971 23.351 1.00 90.88 100 LEU A C 1
ATOM 800 O O . LEU A 1 100 ? -7.296 11.525 24.444 1.00 90.88 100 LEU A O 1
ATOM 804 N N . TYR A 1 101 ? -8.303 10.708 22.617 1.00 90.81 101 TYR A N 1
ATOM 805 C CA . TYR A 1 101 ? -9.671 10.964 23.063 1.00 90.81 101 TYR A CA 1
ATOM 806 C C . TYR A 1 101 ? -10.498 9.686 22.921 1.00 90.81 101 TYR A C 1
ATOM 808 O O . TYR A 1 101 ? -10.582 9.103 21.837 1.00 90.81 101 TYR A O 1
ATOM 816 N N . PHE A 1 102 ? -11.105 9.267 24.025 1.00 90.38 102 PHE A N 1
ATOM 817 C CA . PHE A 1 102 ? -11.944 8.090 24.154 1.00 90.38 102 PHE A CA 1
ATOM 818 C C . PHE A 1 102 ? -13.366 8.531 24.465 1.00 90.38 102 PHE A C 1
ATOM 820 O O . PHE A 1 102 ? -13.661 9.062 25.533 1.00 90.38 102 PHE A O 1
ATOM 827 N N . LYS A 1 103 ? -14.257 8.271 23.510 1.00 88.69 103 LYS A N 1
ATOM 828 C CA . LYS A 1 103 ? -15.694 8.317 23.754 1.00 88.69 103 LYS A CA 1
ATOM 829 C C . LYS A 1 103 ? -16.059 7.073 24.554 1.00 88.69 103 LYS A C 1
ATOM 831 O O . LYS A 1 103 ? -16.090 6.003 23.954 1.00 88.69 103 LYS A O 1
ATOM 836 N N . THR A 1 104 ? -16.301 7.178 25.847 1.00 87.12 104 THR A N 1
ATOM 837 C CA . THR A 1 104 ? -16.559 6.018 26.726 1.00 87.12 104 THR A CA 1
ATOM 838 C C . THR A 1 104 ? -17.922 6.073 27.399 1.00 87.12 104 THR A C 1
ATOM 840 O O . THR A 1 104 ? -18.260 5.166 28.156 1.00 87.12 104 THR A O 1
ATOM 843 N N . HIS A 1 105 ? -18.748 7.064 27.046 1.00 75.44 105 HIS A N 1
ATOM 844 C CA . HIS A 1 105 ? -20.167 7.087 27.396 1.00 75.44 105 HIS A CA 1
ATOM 845 C C . HIS A 1 105 ? -20.840 5.725 27.122 1.00 75.44 105 HIS A C 1
ATOM 847 O O . HIS A 1 105 ? -20.801 5.203 26.005 1.00 75.44 105 HIS A O 1
ATOM 853 N N . GLY A 1 106 ? -21.434 5.138 28.165 1.00 71.81 106 GLY A N 1
ATOM 854 C CA . GLY A 1 106 ? -22.097 3.829 28.120 1.00 71.81 106 GLY A CA 1
ATOM 855 C C . GLY A 1 106 ? -21.224 2.615 28.472 1.00 71.81 106 GLY A C 1
ATOM 856 O O . GLY A 1 106 ? -21.777 1.527 28.631 1.00 71.81 106 GLY A O 1
ATOM 857 N N . ASN A 1 107 ? -19.901 2.761 28.643 1.00 82.06 107 ASN A N 1
ATOM 858 C CA . ASN A 1 107 ? -19.076 1.711 29.250 1.00 82.06 107 ASN A CA 1
ATOM 859 C C . ASN A 1 107 ? -18.995 1.908 30.771 1.00 82.06 107 ASN A C 1
ATOM 861 O O . ASN A 1 107 ? -18.095 2.579 31.279 1.00 82.06 107 ASN A O 1
ATOM 865 N N . ASN A 1 108 ? -19.908 1.258 31.496 1.00 86.38 108 ASN A N 1
ATOM 866 C CA . ASN A 1 108 ? -19.956 1.308 32.961 1.00 86.38 108 ASN A CA 1
ATOM 867 C C . ASN A 1 108 ? -18.637 0.873 33.614 1.00 86.38 108 ASN A C 1
ATOM 869 O O . ASN A 1 108 ? -18.274 1.402 34.658 1.00 86.38 108 ASN A O 1
ATOM 873 N N . ARG A 1 109 ? -17.874 -0.022 32.973 1.00 92.69 109 ARG A N 1
ATOM 874 C CA . ARG A 1 109 ? -16.613 -0.526 33.521 1.00 92.69 109 ARG A CA 1
ATOM 875 C C . ARG A 1 109 ? -15.554 0.569 33.636 1.00 92.69 109 ARG A C 1
ATOM 877 O O . ARG A 1 109 ? -14.793 0.569 34.594 1.00 92.69 109 ARG A O 1
ATOM 884 N N . VAL A 1 110 ? -15.503 1.509 32.688 1.00 94.00 110 VAL A N 1
ATOM 885 C CA . VAL A 1 110 ? -14.582 2.658 32.769 1.00 94.00 110 VAL A CA 1
ATOM 886 C C . VAL A 1 110 ? -14.940 3.534 33.967 1.00 94.00 110 VAL A C 1
ATOM 888 O O . VAL A 1 110 ? -14.049 3.894 34.732 1.00 94.00 110 VAL A O 1
ATOM 891 N N . GLY A 1 111 ? -16.232 3.811 34.166 1.00 93.56 111 GLY A N 1
ATOM 892 C CA . GLY A 1 111 ? -16.718 4.556 35.329 1.00 93.56 111 GLY A CA 1
ATOM 893 C C . GLY A 1 111 ? -16.384 3.862 36.651 1.00 93.56 111 GLY A C 1
ATOM 894 O O . GLY A 1 111 ? -15.810 4.490 37.535 1.00 93.56 111 GLY A O 1
ATOM 895 N N . GLU A 1 112 ? -16.632 2.553 36.748 1.00 95.25 112 GLU A N 1
ATOM 896 C CA . GLU A 1 112 ? -16.290 1.735 37.921 1.00 95.25 112 GLU A CA 1
ATOM 897 C C . GLU A 1 112 ? -14.785 1.770 38.229 1.00 95.25 112 GLU A C 1
ATOM 899 O O . GLU A 1 112 ? -14.389 1.924 39.382 1.00 95.25 112 GLU A O 1
ATOM 904 N N . ILE A 1 113 ? -13.922 1.660 37.213 1.00 96.69 113 ILE A N 1
ATOM 905 C CA . ILE A 1 113 ? -12.467 1.735 37.413 1.00 96.69 113 ILE A CA 1
ATOM 906 C C . ILE A 1 113 ? -12.061 3.133 37.896 1.00 96.69 113 ILE A C 1
ATOM 908 O O . ILE A 1 113 ? -11.264 3.247 38.826 1.00 96.69 113 ILE A O 1
ATOM 912 N N . MET A 1 114 ? -12.618 4.194 37.305 1.00 95.94 114 MET A N 1
ATOM 913 C CA . MET A 1 114 ? -12.354 5.570 37.738 1.00 95.94 114 MET A CA 1
ATOM 914 C C . MET A 1 114 ? -12.808 5.815 39.180 1.00 95.94 114 MET A C 1
ATOM 916 O O . MET A 1 114 ? -12.083 6.447 39.946 1.00 95.94 114 MET A O 1
ATOM 920 N N . GLU A 1 115 ? -13.959 5.270 39.575 1.00 95.06 115 GLU A N 1
ATOM 921 C CA . GLU A 1 115 ? -14.434 5.263 40.961 1.00 95.06 115 GLU A CA 1
ATOM 922 C C . GLU A 1 115 ? -13.420 4.630 41.915 1.00 95.06 115 GLU A C 1
ATOM 924 O O . GLU A 1 115 ? -13.118 5.211 42.963 1.00 95.06 115 GLU A O 1
ATOM 929 N N . GLN A 1 116 ? -12.867 3.469 41.546 1.00 95.81 116 GLN A N 1
ATOM 930 C CA . GLN A 1 116 ? -11.866 2.783 42.363 1.00 95.81 116 GLN A CA 1
ATOM 931 C C . GLN A 1 116 ? -10.572 3.594 42.478 1.00 95.81 116 GLN A C 1
ATOM 933 O O . GLN A 1 116 ? -10.064 3.759 43.583 1.00 95.81 116 GLN A O 1
ATOM 938 N N . ILE A 1 117 ? -10.080 4.169 41.374 1.00 94.94 117 ILE A N 1
ATOM 939 C CA . ILE A 1 117 ? -8.882 5.027 41.364 1.00 94.94 117 ILE A CA 1
ATOM 940 C C . ILE A 1 117 ? -9.064 6.229 42.302 1.00 94.94 117 ILE A C 1
ATOM 942 O O . ILE A 1 117 ? -8.194 6.537 43.115 1.00 94.94 117 ILE A O 1
ATOM 946 N N . ILE A 1 118 ? -10.208 6.911 42.214 1.00 93.12 118 ILE A N 1
ATOM 947 C CA . ILE A 1 118 ? -10.496 8.077 43.058 1.00 93.12 118 ILE A CA 1
ATOM 948 C C . ILE A 1 118 ? -10.612 7.655 44.528 1.00 93.12 118 ILE A C 1
ATOM 950 O O . ILE A 1 118 ? -10.033 8.302 45.400 1.00 93.12 118 ILE A O 1
ATOM 954 N N . SER A 1 119 ? -11.328 6.565 44.808 1.00 92.44 119 SER A N 1
ATOM 955 C CA . SER A 1 119 ? -11.519 6.063 46.174 1.00 92.44 119 SER A CA 1
ATOM 956 C C . SER A 1 119 ? -10.194 5.680 46.831 1.00 92.44 119 SER A C 1
ATOM 958 O O . SER A 1 119 ? -9.925 6.110 47.953 1.00 92.44 119 SER A O 1
ATOM 960 N N . GLU A 1 120 ? -9.340 4.950 46.114 1.00 93.19 120 GLU A N 1
ATOM 961 C CA . GLU A 1 120 ? -8.030 4.505 46.597 1.00 93.19 120 GLU A CA 1
ATOM 962 C C . GLU A 1 120 ? -7.117 5.698 46.926 1.00 93.19 120 GLU A C 1
ATOM 964 O O . GLU A 1 120 ? -6.517 5.760 48.003 1.00 93.19 120 GLU A O 1
ATOM 969 N N . TYR A 1 121 ? -7.096 6.713 46.053 1.00 90.44 121 TYR A N 1
ATOM 970 C CA . TYR A 1 121 ? -6.318 7.938 46.261 1.00 90.44 121 TYR A CA 1
ATOM 971 C C . TYR A 1 121 ? -6.691 8.681 47.558 1.00 90.44 121 TYR A C 1
ATOM 973 O O . TYR A 1 121 ? -5.826 9.252 48.234 1.00 90.44 121 TYR A O 1
ATOM 981 N N . TYR A 1 122 ? -7.979 8.689 47.918 1.00 89.38 122 TYR A N 1
ATOM 982 C CA . TYR A 1 122 ? -8.455 9.342 49.139 1.00 89.38 122 TYR A CA 1
ATOM 983 C C . TYR A 1 122 ? -8.367 8.453 50.388 1.00 89.38 122 TYR A C 1
ATOM 985 O O . TYR A 1 122 ? -8.205 9.002 51.481 1.00 89.38 122 TYR A O 1
ATOM 993 N N . ALA A 1 123 ? -8.436 7.124 50.252 1.00 89.75 123 ALA A N 1
ATOM 994 C CA . ALA A 1 123 ? -8.329 6.182 51.369 1.00 89.75 123 ALA A CA 1
ATOM 995 C C . ALA A 1 123 ? -6.923 6.171 51.993 1.00 89.75 123 ALA A C 1
ATOM 997 O O . ALA A 1 123 ? -6.798 6.224 53.217 1.00 89.75 123 ALA A O 1
ATOM 998 N N . ARG A 1 124 ? -5.872 6.205 51.155 1.00 83.88 124 ARG A N 1
ATOM 999 C CA . ARG A 1 124 ? -4.451 6.208 51.568 1.00 83.88 124 ARG A CA 1
ATOM 1000 C C . ARG A 1 124 ? -4.047 5.011 52.438 1.00 83.88 124 ARG A C 1
ATOM 1002 O O . ARG A 1 124 ? -3.275 5.161 53.390 1.00 83.88 124 ARG A O 1
ATOM 1009 N N . ASP A 1 125 ? -4.562 3.835 52.103 1.00 85.50 125 ASP A N 1
ATOM 1010 C CA . ASP A 1 125 ? -4.226 2.589 52.783 1.00 85.50 125 ASP A CA 1
ATOM 1011 C C . ASP A 1 125 ? -2.821 2.072 52.408 1.00 85.50 125 ASP A C 1
ATOM 1013 O O . ASP A 1 125 ? -2.118 2.599 51.540 1.00 85.50 125 ASP A O 1
ATOM 1017 N N . ILE A 1 126 ? -2.366 1.035 53.114 1.00 88.94 126 ILE A N 1
ATOM 1018 C CA . ILE A 1 126 ? -1.081 0.382 52.833 1.00 88.94 126 ILE A CA 1
ATOM 1019 C C . ILE A 1 126 ? -1.134 -0.252 51.437 1.00 88.94 126 ILE A C 1
ATOM 1021 O O . ILE A 1 126 ? -2.006 -1.075 51.173 1.00 88.94 126 ILE A O 1
ATOM 1025 N N . GLY A 1 127 ? -0.156 0.067 50.586 1.00 86.81 127 GLY A N 1
ATOM 1026 C CA . GLY A 1 127 ? -0.077 -0.452 49.215 1.00 86.81 127 GLY A CA 1
ATOM 1027 C C . GLY A 1 127 ? -0.851 0.372 48.178 1.00 86.81 127 GLY A C 1
ATOM 1028 O O . GLY A 1 127 ? -1.062 -0.097 47.062 1.00 86.81 127 GLY A O 1
ATOM 1029 N N . MET A 1 128 ? -1.290 1.585 48.541 1.00 88.19 128 MET A N 1
ATOM 1030 C CA . MET A 1 128 ? -2.033 2.492 47.658 1.00 88.19 128 MET A CA 1
ATOM 1031 C C . MET A 1 128 ? -1.349 2.682 46.295 1.00 88.19 128 MET A C 1
ATOM 1033 O O . MET A 1 128 ? -2.028 2.676 45.273 1.00 88.19 128 MET A O 1
ATOM 1037 N N . GLU A 1 129 ? -0.022 2.845 46.250 1.00 87.00 129 GLU A N 1
ATOM 1038 C CA . GLU A 1 129 ? 0.705 3.066 44.990 1.00 87.00 129 GLU A CA 1
ATOM 1039 C C . GLU A 1 129 ? 0.577 1.858 44.048 1.00 87.00 129 GLU A C 1
ATOM 1041 O O . GLU A 1 129 ? 0.213 2.020 42.883 1.00 87.00 129 GLU A O 1
ATOM 1046 N N . GLU A 1 130 ? 0.762 0.640 44.558 1.00 90.56 130 GLU A N 1
ATOM 1047 C CA . GLU A 1 130 ? 0.652 -0.594 43.778 1.00 90.56 130 GLU A CA 1
ATOM 1048 C C . GLU A 1 130 ? -0.785 -0.872 43.308 1.00 90.56 130 GLU A C 1
ATOM 1050 O O . GLU A 1 130 ? -1.004 -1.358 42.188 1.00 90.56 130 GLU A O 1
ATOM 1055 N N . VAL A 1 131 ? -1.777 -0.556 44.146 1.00 92.62 131 VAL A N 1
ATOM 1056 C CA . VAL A 1 131 ? -3.200 -0.692 43.798 1.00 92.62 131 VAL A CA 1
ATOM 1057 C C . VAL A 1 131 ? -3.585 0.327 42.723 1.00 92.62 131 VAL A C 1
ATOM 1059 O O . VAL A 1 131 ? -4.195 -0.046 41.717 1.00 92.62 131 VAL A O 1
ATOM 1062 N N . MET A 1 132 ? -3.163 1.585 42.874 1.00 90.88 132 MET A N 1
ATOM 1063 C CA . MET A 1 132 ? -3.377 2.645 41.885 1.00 90.88 132 MET A CA 1
ATOM 1064 C C . MET A 1 132 ? -2.738 2.297 40.541 1.00 90.88 132 MET A C 1
ATOM 1066 O O . MET A 1 132 ? -3.406 2.375 39.509 1.00 90.88 132 MET A O 1
ATOM 1070 N N . GLU A 1 133 ? -1.479 1.847 40.537 1.00 92.06 133 GLU A N 1
ATOM 1071 C CA . GLU A 1 133 ? -0.807 1.371 39.323 1.00 92.06 133 GLU A CA 1
ATOM 1072 C C . GLU A 1 133 ? -1.597 0.262 38.626 1.00 92.06 133 GLU A C 1
ATOM 1074 O O . GLU A 1 133 ? -1.774 0.287 37.405 1.00 92.06 133 GLU A O 1
ATOM 1079 N N . SER A 1 134 ? -2.101 -0.698 39.402 1.00 93.62 134 SER A N 1
ATOM 1080 C CA . SER A 1 134 ? -2.884 -1.815 38.878 1.00 93.62 134 SER A CA 1
ATOM 1081 C C . SER A 1 134 ? -4.186 -1.332 38.241 1.00 93.62 134 SER A C 1
ATOM 1083 O O . SER A 1 134 ? -4.512 -1.749 37.128 1.00 93.62 134 SER A O 1
ATOM 1085 N N . TYR A 1 135 ? -4.906 -0.409 38.885 1.00 95.44 135 TYR A N 1
ATOM 1086 C CA . TYR A 1 135 ? -6.118 0.167 38.304 1.00 95.44 135 TYR A CA 1
ATOM 1087 C C . TYR A 1 135 ? -5.843 0.998 37.053 1.00 95.44 135 TYR A C 1
ATOM 1089 O O . TYR A 1 135 ? -6.618 0.908 36.104 1.00 95.44 135 TYR A O 1
ATOM 1097 N N . VAL A 1 136 ? -4.738 1.746 36.992 1.00 93.94 136 VAL A N 1
ATOM 1098 C CA . VAL A 1 136 ? -4.357 2.489 35.779 1.00 93.94 136 VAL A CA 1
ATOM 1099 C C . VAL A 1 136 ? -4.048 1.531 34.622 1.00 93.94 136 VAL A C 1
ATOM 1101 O O . VAL A 1 136 ? -4.494 1.766 33.497 1.00 93.94 136 VAL A O 1
ATOM 1104 N N . ILE A 1 137 ? -3.365 0.410 34.879 1.00 93.31 137 ILE A N 1
ATOM 1105 C CA . ILE A 1 137 ? -3.138 -0.636 33.864 1.00 93.31 137 ILE A CA 1
ATOM 1106 C C . ILE A 1 137 ? -4.468 -1.228 33.387 1.00 93.31 137 ILE A C 1
ATOM 1108 O O . ILE A 1 137 ? -4.679 -1.389 32.180 1.00 93.31 137 ILE A O 1
ATOM 1112 N N . ILE A 1 138 ? -5.383 -1.529 34.313 1.00 94.50 138 ILE A N 1
ATOM 1113 C CA . ILE A 1 138 ? -6.717 -2.051 33.985 1.00 94.50 138 ILE A CA 1
ATOM 1114 C C . ILE A 1 138 ? -7.501 -1.025 33.157 1.00 94.50 138 ILE A C 1
ATOM 1116 O O . ILE A 1 138 ? -8.072 -1.395 32.131 1.00 94.50 138 ILE A O 1
ATOM 1120 N N . LEU A 1 139 ? -7.477 0.255 33.545 1.00 95.19 139 LEU A N 1
ATOM 1121 C CA . LEU A 1 139 ? -8.119 1.353 32.824 1.00 95.19 139 LEU A CA 1
ATOM 1122 C C . LEU A 1 139 ? -7.594 1.443 31.394 1.00 95.19 139 LEU A C 1
ATOM 1124 O O . LEU A 1 139 ? -8.374 1.427 30.448 1.00 95.19 139 LEU A O 1
ATOM 1128 N N . PHE A 1 140 ? -6.275 1.496 31.211 1.00 93.50 140 PHE A N 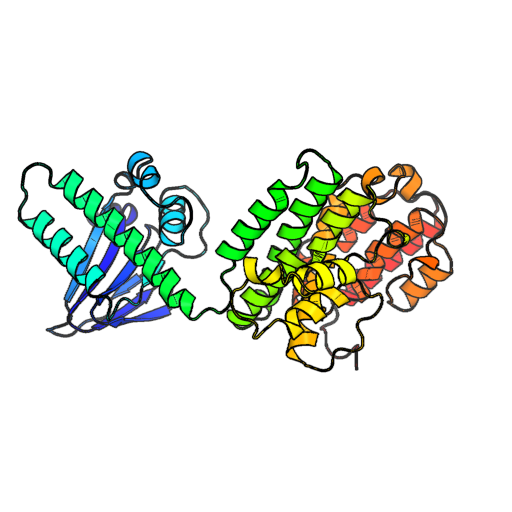1
ATOM 1129 C CA . PHE A 1 140 ? -5.682 1.595 29.880 1.00 93.50 140 PHE A CA 1
ATOM 1130 C C . PHE A 1 140 ? -5.936 0.365 29.025 1.00 93.50 140 PHE A C 1
ATOM 1132 O O . PHE A 1 140 ? -6.159 0.501 27.822 1.00 93.50 140 PHE A O 1
ATOM 1139 N N . THR A 1 141 ? -5.961 -0.818 29.630 1.00 90.38 141 THR A N 1
ATOM 1140 C CA . THR A 1 141 ? -6.347 -2.046 28.932 1.00 90.38 141 THR A CA 1
ATOM 1141 C C . THR A 1 141 ? -7.810 -1.979 28.484 1.00 90.38 141 THR A C 1
ATOM 1143 O O . THR A 1 141 ? -8.116 -2.309 27.338 1.00 90.38 141 THR A O 1
ATOM 1146 N N . GLU A 1 142 ? -8.719 -1.493 29.333 1.00 91.31 142 GLU A N 1
ATOM 1147 C CA . GLU A 1 142 ? -10.132 -1.321 28.975 1.00 91.31 142 GLU A CA 1
ATOM 1148 C C . GLU A 1 142 ? -10.321 -0.251 27.891 1.00 91.31 142 GLU A C 1
ATOM 1150 O O . GLU A 1 142 ? -11.061 -0.480 26.939 1.00 91.31 142 GLU A O 1
ATOM 1155 N N . LEU A 1 143 ? -9.593 0.868 27.952 1.00 90.62 143 LEU A N 1
ATOM 1156 C CA . LEU A 1 143 ? -9.609 1.901 26.911 1.00 90.62 143 LEU A CA 1
ATOM 1157 C C . LEU A 1 143 ? -9.120 1.375 25.557 1.00 90.62 143 LEU A C 1
ATOM 1159 O O . LEU A 1 143 ? -9.699 1.702 24.519 1.00 90.62 143 LEU A O 1
ATOM 1163 N N . GLN A 1 144 ? -8.083 0.533 25.552 1.00 86.00 144 GLN A N 1
ATOM 1164 C CA . GLN A 1 144 ? -7.648 -0.160 24.337 1.00 86.00 144 GLN A CA 1
ATOM 1165 C C . GLN A 1 144 ? -8.738 -1.099 23.808 1.00 86.00 144 GLN A C 1
ATOM 1167 O O . GLN A 1 144 ? -9.002 -1.113 22.605 1.00 86.00 144 GLN A O 1
ATOM 1172 N N . ASN A 1 145 ? -9.400 -1.848 24.690 1.00 83.06 145 ASN A N 1
ATOM 1173 C CA . ASN A 1 145 ? -10.493 -2.738 24.306 1.00 83.06 145 ASN A CA 1
ATOM 1174 C C . ASN A 1 145 ? -11.698 -1.965 23.760 1.00 83.06 145 ASN A C 1
ATOM 1176 O O . ASN A 1 145 ? -12.292 -2.401 22.783 1.00 83.06 145 ASN A O 1
ATOM 1180 N N . GLU A 1 146 ? -12.037 -0.807 24.322 1.00 76.94 146 GLU A N 1
ATOM 1181 C CA . GLU A 1 146 ? -13.101 0.056 23.800 1.00 76.94 146 GLU A CA 1
ATOM 1182 C C . GLU A 1 146 ? -12.769 0.619 22.420 1.00 76.94 146 GLU A C 1
ATOM 1184 O O . GLU A 1 146 ? -13.641 0.675 21.555 1.00 76.94 146 GLU A O 1
ATOM 1189 N N . GLN A 1 147 ? -11.506 0.961 22.156 1.00 69.19 147 GLN A N 1
ATOM 1190 C CA . GLN A 1 147 ? -11.081 1.315 20.797 1.00 69.19 147 GLN A CA 1
ATOM 1191 C C . GLN A 1 147 ? -11.216 0.132 19.837 1.00 69.19 147 GLN A C 1
ATOM 1193 O O . GLN A 1 147 ? -11.687 0.326 18.720 1.00 69.19 147 GLN A O 1
ATOM 1198 N N . LYS A 1 148 ? -10.894 -1.095 20.269 1.00 63.12 148 LYS A N 1
ATOM 1199 C CA . LYS A 1 148 ? -11.135 -2.307 19.467 1.00 63.12 148 LYS A CA 1
ATOM 1200 C C . LYS A 1 148 ? -12.625 -2.565 19.238 1.00 63.12 148 LYS A C 1
ATOM 1202 O O . LYS A 1 148 ? -13.010 -2.871 18.121 1.00 63.12 148 LYS A O 1
ATOM 1207 N N . LYS A 1 149 ? -13.481 -2.376 20.249 1.00 61.06 149 LYS A N 1
ATOM 1208 C CA . LYS A 1 149 ? -14.944 -2.515 20.126 1.00 61.06 149 LYS A CA 1
ATOM 1209 C C . LYS A 1 149 ? -15.562 -1.432 19.241 1.00 61.06 149 LYS A C 1
ATOM 1211 O O . LYS A 1 149 ? -16.491 -1.717 18.500 1.00 61.06 149 LYS A O 1
ATOM 1216 N N . LYS A 1 150 ? -15.038 -0.205 19.247 1.00 52.94 150 LYS A N 1
ATOM 1217 C CA . LYS A 1 150 ? -15.423 0.833 18.270 1.00 52.94 150 LYS A CA 1
ATOM 1218 C C . LYS A 1 150 ? -14.836 0.570 16.883 1.00 52.94 150 LYS A C 1
ATOM 1220 O O . LYS A 1 150 ? -15.465 0.906 15.886 1.00 52.94 150 LYS A O 1
ATOM 1225 N N . GLY A 1 151 ? -13.702 -0.123 16.826 1.00 43.44 151 GLY A N 1
ATOM 1226 C CA . GLY A 1 151 ? -13.204 -0.829 15.648 1.00 43.44 151 GLY A CA 1
ATOM 1227 C C . GLY A 1 151 ? -14.039 -2.055 15.258 1.00 43.44 151 GLY A C 1
ATOM 1228 O O . GLY A 1 151 ? -13.905 -2.517 14.145 1.00 43.44 151 GLY A O 1
ATOM 1229 N N . CYS A 1 152 ? -14.979 -2.527 16.080 1.00 39.59 152 CYS A N 1
ATOM 1230 C CA . CYS A 1 152 ? -15.935 -3.580 15.709 1.00 39.59 152 CYS A CA 1
ATOM 1231 C C . CYS A 1 152 ? -17.066 -3.037 14.803 1.00 39.59 152 CYS A C 1
ATOM 1233 O O . CYS A 1 152 ? -17.955 -3.773 14.394 1.00 39.59 152 CYS A O 1
ATOM 1235 N N . GLY A 1 153 ? -17.018 -1.738 14.466 1.00 40.75 153 GLY A N 1
ATOM 1236 C CA . GLY A 1 153 ? -17.683 -1.150 13.299 1.00 40.75 153 GLY A CA 1
ATOM 1237 C C . GLY A 1 153 ? -16.729 -0.804 12.142 1.00 40.75 153 GLY A C 1
ATOM 1238 O O . GLY A 1 153 ? -17.196 -0.343 11.103 1.00 40.75 153 GLY A O 1
ATOM 1239 N N . ARG A 1 154 ? -15.409 -1.001 12.300 1.00 50.25 154 ARG A N 1
ATOM 1240 C CA . ARG A 1 154 ? -14.465 -1.039 11.178 1.00 50.25 154 ARG A CA 1
ATOM 1241 C C . ARG A 1 154 ? -14.501 -2.446 10.627 1.00 50.25 154 ARG A C 1
ATOM 1243 O O . ARG A 1 154 ? -14.188 -3.409 11.313 1.00 50.25 154 ARG A O 1
ATOM 1250 N N . MET A 1 155 ? -14.904 -2.552 9.375 1.00 63.59 155 MET A N 1
ATOM 1251 C CA . MET A 1 155 ? -15.011 -3.841 8.710 1.00 63.59 155 MET A CA 1
ATOM 1252 C C . MET A 1 155 ? -13.638 -4.490 8.463 1.00 63.59 155 MET A C 1
ATOM 1254 O O . MET A 1 155 ? -13.576 -5.673 8.158 1.00 63.59 155 MET A O 1
ATOM 1258 N N . ILE A 1 156 ? -12.547 -3.723 8.605 1.00 82.50 156 ILE A N 1
ATOM 1259 C CA . ILE A 1 156 ? -11.167 -4.148 8.365 1.00 82.50 156 ILE A CA 1
ATOM 1260 C C . ILE A 1 156 ? -10.303 -3.782 9.585 1.00 82.50 156 ILE A C 1
ATOM 1262 O O . ILE A 1 156 ? -10.120 -2.606 9.899 1.00 82.50 156 ILE A O 1
ATOM 1266 N N . ASP A 1 157 ? -9.735 -4.785 10.261 1.00 86.56 157 ASP A N 1
ATOM 1267 C CA . ASP A 1 157 ? -8.711 -4.601 11.300 1.00 86.56 157 ASP A CA 1
ATOM 1268 C C . ASP A 1 157 ? -7.319 -4.865 10.706 1.00 86.56 157 ASP A C 1
ATOM 1270 O O . ASP A 1 157 ? -6.853 -6.000 10.605 1.00 86.56 157 ASP A O 1
ATOM 1274 N N . ILE A 1 158 ? -6.630 -3.791 10.319 1.00 90.31 158 ILE A N 1
ATOM 1275 C CA . ILE A 1 158 ? -5.294 -3.873 9.715 1.00 90.31 158 ILE A CA 1
ATOM 1276 C C . ILE A 1 158 ? -4.240 -4.435 10.672 1.00 90.31 158 ILE A C 1
ATOM 1278 O O . ILE A 1 158 ? -3.290 -5.082 10.227 1.00 90.31 158 ILE A O 1
ATOM 1282 N N . ALA A 1 159 ? -4.384 -4.226 11.983 1.00 86.00 159 ALA A N 1
ATOM 1283 C CA . ALA A 1 159 ? -3.454 -4.806 12.944 1.00 86.00 159 ALA A CA 1
ATOM 1284 C C . ALA A 1 159 ? -3.623 -6.330 13.002 1.00 86.00 159 ALA A C 1
ATOM 1286 O O . ALA A 1 159 ? -2.626 -7.054 13.019 1.00 86.00 159 ALA A O 1
ATOM 1287 N N . HIS A 1 160 ? -4.866 -6.813 12.966 1.00 87.94 160 HIS A N 1
ATOM 1288 C CA . HIS A 1 160 ? -5.159 -8.239 12.860 1.00 87.94 160 HIS A CA 1
ATOM 1289 C C . HIS A 1 160 ? -4.651 -8.836 11.540 1.00 87.94 160 HIS A C 1
ATOM 1291 O O . HIS A 1 160 ? -3.910 -9.819 11.570 1.00 87.94 160 HIS A O 1
ATOM 1297 N N . ALA A 1 161 ? -4.947 -8.202 10.400 1.00 94.88 161 ALA A N 1
ATOM 1298 C CA . ALA A 1 161 ? -4.491 -8.673 9.092 1.00 94.88 161 ALA A CA 1
ATOM 1299 C C . ALA A 1 161 ? -2.957 -8.797 9.027 1.00 94.88 161 ALA A C 1
ATOM 1301 O O . ALA A 1 161 ? -2.437 -9.803 8.549 1.00 94.88 161 ALA A O 1
ATOM 1302 N N . LYS A 1 162 ? -2.218 -7.832 9.594 1.00 94.44 162 LYS A N 1
ATOM 1303 C CA . LYS A 1 162 ? -0.754 -7.916 9.743 1.00 94.44 162 LYS A CA 1
ATOM 1304 C C . LYS A 1 162 ? -0.307 -9.113 10.574 1.00 94.44 162 LYS A C 1
ATOM 1306 O O . LYS A 1 162 ? 0.636 -9.797 10.196 1.00 94.44 162 LYS A O 1
ATOM 1311 N N . GLN A 1 163 ? -0.959 -9.369 11.708 1.00 91.38 163 GLN A N 1
ATOM 1312 C CA . GLN A 1 163 ? -0.623 -10.518 12.554 1.00 91.38 163 GLN A CA 1
ATOM 1313 C C . GLN A 1 163 ? -0.861 -11.842 11.824 1.00 91.38 163 GLN A C 1
ATOM 1315 O O . GLN A 1 163 ? -0.060 -12.765 11.948 1.00 91.38 163 GLN A O 1
ATOM 1320 N N . GLU A 1 164 ? -1.941 -11.941 11.054 1.00 96.25 164 GLU A N 1
ATOM 1321 C CA . GLU A 1 164 ? -2.237 -13.130 10.254 1.00 96.25 164 GLU A CA 1
ATOM 1322 C C . GLU A 1 164 ? -1.284 -13.287 9.073 1.00 96.25 164 GLU A C 1
ATOM 1324 O O . GLU A 1 164 ? -0.897 -14.412 8.752 1.00 96.25 164 GLU A O 1
ATOM 1329 N N . PHE A 1 165 ? -0.819 -12.174 8.505 1.00 97.44 165 PHE A N 1
ATOM 1330 C CA . PHE A 1 165 ? 0.225 -12.188 7.489 1.00 97.44 165 PHE A CA 1
ATOM 1331 C C . PHE A 1 165 ? 1.557 -12.667 8.064 1.00 97.44 165 PHE A C 1
ATOM 1333 O O . PHE A 1 165 ? 2.182 -13.545 7.484 1.00 97.44 165 PHE A O 1
ATOM 1340 N N . GLU A 1 166 ? 1.956 -12.205 9.251 1.00 96.38 166 GLU A N 1
ATOM 1341 C CA . GLU A 1 166 ? 3.157 -12.722 9.922 1.00 96.38 166 GLU A CA 1
ATOM 1342 C C . GLU A 1 166 ? 3.077 -14.228 10.195 1.00 96.38 166 GLU A C 1
ATOM 1344 O O . GLU A 1 166 ? 4.054 -14.933 9.964 1.00 96.38 166 GLU A O 1
ATOM 1349 N N . LYS A 1 167 ? 1.908 -14.744 10.598 1.00 94.81 167 LYS A N 1
ATOM 1350 C CA . LYS A 1 167 ? 1.701 -16.196 10.744 1.00 94.81 167 LYS A CA 1
ATOM 1351 C C . LYS A 1 167 ? 1.787 -16.935 9.411 1.00 94.81 167 LYS A C 1
ATOM 1353 O O . LYS A 1 167 ? 2.254 -18.064 9.376 1.00 94.81 167 LYS A O 1
ATOM 1358 N N . TYR A 1 168 ? 1.298 -16.339 8.323 1.00 95.50 168 TYR A N 1
ATOM 1359 C CA . TYR A 1 168 ? 1.463 -16.898 6.978 1.00 95.50 168 TYR A CA 1
ATOM 1360 C C . TYR A 1 168 ? 2.945 -16.944 6.568 1.00 95.50 168 TYR A C 1
ATOM 1362 O O . TYR A 1 168 ? 3.394 -17.927 5.984 1.00 95.50 168 TYR A O 1
ATOM 1370 N N . LEU A 1 169 ? 3.729 -15.929 6.942 1.00 95.50 169 LEU A N 1
ATOM 1371 C CA . LEU A 1 169 ? 5.169 -15.877 6.681 1.00 95.50 169 LEU A CA 1
ATOM 1372 C C . LEU A 1 169 ? 5.980 -16.927 7.459 1.00 95.50 169 LEU A C 1
ATOM 1374 O O . LEU A 1 169 ? 7.103 -17.221 7.057 1.00 95.50 169 LEU A O 1
ATOM 1378 N N . ASP A 1 170 ? 5.439 -17.523 8.526 1.00 95.56 170 ASP A N 1
ATOM 1379 C CA . ASP A 1 170 ? 6.114 -18.593 9.281 1.00 95.56 170 ASP A CA 1
ATOM 1380 C C . ASP A 1 170 ? 6.292 -19.890 8.465 1.00 95.56 170 ASP A C 1
ATOM 1382 O O . ASP A 1 170 ? 7.074 -20.763 8.843 1.00 95.56 170 ASP A O 1
ATOM 1386 N N . GLU A 1 171 ? 5.607 -20.016 7.324 1.00 93.62 171 GLU A N 1
ATOM 1387 C CA . GLU A 1 171 ? 5.774 -21.124 6.373 1.00 93.62 171 GLU A CA 1
ATOM 1388 C C . GLU A 1 171 ? 6.981 -20.955 5.430 1.00 93.62 171 GLU A C 1
ATOM 1390 O O . GLU A 1 171 ? 7.263 -21.851 4.628 1.00 93.62 171 GLU A O 1
ATOM 1395 N N . TYR A 1 172 ? 7.683 -19.821 5.500 1.00 94.44 172 TYR A N 1
ATOM 1396 C CA . TYR A 1 172 ? 8.738 -19.443 4.563 1.00 94.44 172 TYR A CA 1
ATOM 1397 C C . TYR A 1 172 ? 10.079 -19.227 5.266 1.00 94.44 172 TYR A C 1
ATOM 1399 O O . TYR A 1 172 ? 10.146 -18.757 6.402 1.00 94.44 172 TYR A O 1
ATOM 1407 N N . ASP A 1 173 ? 11.168 -19.547 4.564 1.00 91.56 173 ASP A N 1
ATOM 1408 C CA . ASP A 1 173 ? 12.516 -19.254 5.045 1.00 91.56 173 ASP A CA 1
ATOM 1409 C C . ASP A 1 173 ? 12.797 -17.752 4.918 1.00 91.56 173 ASP A C 1
ATOM 1411 O O . ASP A 1 173 ? 12.942 -17.227 3.817 1.00 91.56 173 ASP A O 1
ATOM 1415 N N . ARG A 1 174 ? 12.851 -17.047 6.051 1.00 92.56 174 ARG A N 1
ATOM 1416 C CA . ARG A 1 174 ? 13.087 -15.595 6.086 1.00 92.56 174 ARG A CA 1
ATOM 1417 C C . ARG A 1 174 ? 14.543 -15.216 5.791 1.00 92.56 174 ARG A C 1
ATOM 1419 O O . ARG A 1 174 ? 14.803 -14.042 5.534 1.00 92.56 174 ARG A O 1
ATOM 1426 N N . GLU A 1 175 ? 15.465 -16.178 5.820 1.00 89.75 175 GLU A N 1
ATOM 1427 C CA . GLU A 1 175 ? 16.866 -15.971 5.434 1.00 89.75 175 GLU A CA 1
ATOM 1428 C C . GLU A 1 175 ? 17.064 -16.075 3.911 1.00 89.75 175 GLU A C 1
ATOM 1430 O O . GLU A 1 175 ? 18.103 -15.661 3.395 1.00 89.75 175 GLU A O 1
ATOM 1435 N N . ASP A 1 176 ? 16.070 -16.584 3.172 1.00 87.69 176 ASP A N 1
ATOM 1436 C CA . ASP A 1 176 ? 16.071 -16.538 1.711 1.00 87.69 176 ASP A CA 1
ATOM 1437 C C . ASP A 1 176 ? 15.938 -15.083 1.229 1.00 87.69 176 ASP A C 1
ATOM 1439 O O . ASP A 1 176 ? 14.997 -14.362 1.576 1.00 87.69 176 ASP A O 1
ATOM 1443 N N . GLU A 1 177 ? 16.891 -14.639 0.405 1.00 84.56 177 GLU A N 1
ATOM 1444 C CA . GLU A 1 177 ? 16.960 -13.252 -0.062 1.00 84.56 177 GLU A CA 1
ATOM 1445 C C . GLU A 1 177 ? 15.722 -12.832 -0.877 1.00 84.56 177 GLU A C 1
ATOM 1447 O O . GLU A 1 177 ? 15.294 -11.677 -0.789 1.00 84.56 177 GLU A O 1
ATOM 1452 N N . GLN A 1 178 ? 15.115 -13.748 -1.648 1.00 85.81 178 GLN A N 1
ATOM 1453 C CA . GLN A 1 178 ? 13.917 -13.464 -2.446 1.00 85.81 178 GLN A CA 1
ATOM 1454 C C . GLN A 1 178 ? 12.681 -13.327 -1.556 1.00 85.81 178 GLN A C 1
ATOM 1456 O O . GLN A 1 178 ? 11.866 -12.422 -1.772 1.00 85.81 178 GLN A O 1
ATOM 1461 N N . ILE A 1 179 ? 12.558 -14.181 -0.536 1.00 91.81 179 ILE A N 1
ATOM 1462 C CA . ILE A 1 179 ? 11.498 -14.080 0.473 1.00 91.81 179 ILE A CA 1
ATOM 1463 C C . ILE A 1 179 ? 11.647 -12.781 1.264 1.00 91.81 179 ILE A C 1
ATOM 1465 O O . ILE A 1 179 ? 10.688 -12.015 1.357 1.00 91.81 179 ILE A O 1
ATOM 1469 N N . CYS A 1 180 ? 12.844 -12.479 1.772 1.00 91.25 180 CYS A N 1
ATOM 1470 C CA . CYS A 1 180 ? 13.113 -11.253 2.523 1.00 91.25 180 CYS A CA 1
ATOM 1471 C C . CYS A 1 180 ? 12.774 -10.001 1.699 1.00 91.25 180 CYS A C 1
ATOM 1473 O O . CYS A 1 180 ? 12.048 -9.120 2.171 1.00 91.25 180 CYS A O 1
ATOM 1475 N N . LEU A 1 181 ? 13.197 -9.959 0.428 1.00 88.75 181 LEU A N 1
ATOM 1476 C CA . LEU A 1 181 ? 12.841 -8.879 -0.492 1.00 88.75 181 LEU A CA 1
ATOM 1477 C C . LEU A 1 181 ? 11.322 -8.719 -0.617 1.00 88.75 181 LEU A C 1
ATOM 1479 O O . LEU A 1 181 ? 10.825 -7.591 -0.590 1.00 88.75 181 LEU A O 1
ATOM 1483 N N . LYS A 1 182 ? 10.578 -9.825 -0.734 1.00 92.81 182 LYS A N 1
ATOM 1484 C CA . LYS A 1 182 ? 9.117 -9.786 -0.870 1.00 92.81 182 LYS A CA 1
ATOM 1485 C C . LYS A 1 182 ? 8.396 -9.387 0.409 1.00 92.81 182 LYS A C 1
ATOM 1487 O O . LYS A 1 182 ? 7.395 -8.678 0.318 1.00 92.81 182 LYS A O 1
ATOM 1492 N N . ILE A 1 183 ? 8.914 -9.746 1.582 1.00 94.94 183 ILE A N 1
ATOM 1493 C CA . ILE A 1 183 ? 8.388 -9.265 2.868 1.00 94.94 183 ILE A CA 1
ATOM 1494 C C . ILE A 1 183 ? 8.525 -7.742 2.947 1.00 94.94 183 ILE A C 1
ATOM 1496 O O . ILE A 1 183 ? 7.537 -7.046 3.188 1.00 94.94 183 ILE A O 1
ATOM 1500 N N . VAL A 1 184 ? 9.728 -7.214 2.695 1.00 94.50 184 VAL A N 1
ATOM 1501 C CA . VAL A 1 184 ? 9.979 -5.765 2.743 1.00 94.50 184 VAL A CA 1
ATOM 1502 C C . VAL A 1 184 ? 9.133 -5.034 1.699 1.00 94.50 184 VAL A C 1
ATOM 1504 O O . VAL A 1 184 ? 8.512 -4.025 2.029 1.00 94.50 184 VAL A O 1
ATOM 1507 N N . HIS A 1 185 ? 9.048 -5.573 0.476 1.00 95.62 185 HIS A N 1
ATOM 1508 C CA . HIS A 1 185 ? 8.207 -5.033 -0.599 1.00 95.62 185 HIS A CA 1
ATOM 1509 C C . HIS A 1 185 ? 6.736 -4.964 -0.196 1.00 95.62 185 HIS A C 1
ATOM 1511 O O . HIS A 1 185 ? 6.119 -3.910 -0.280 1.00 95.62 185 HIS A O 1
ATOM 1517 N N . THR A 1 186 ? 6.184 -6.055 0.336 1.00 97.94 186 THR A N 1
ATOM 1518 C CA . THR A 1 186 ? 4.772 -6.124 0.741 1.00 97.94 186 THR A CA 1
ATOM 1519 C C . THR A 1 186 ? 4.419 -5.050 1.775 1.00 97.94 186 THR A C 1
ATOM 1521 O O . THR A 1 186 ? 3.429 -4.332 1.626 1.00 97.94 186 THR A O 1
ATOM 1524 N N . TYR A 1 187 ? 5.256 -4.875 2.802 1.00 97.69 187 TYR A N 1
ATOM 1525 C CA . TYR A 1 187 ? 5.037 -3.829 3.804 1.00 97.69 187 TYR A CA 1
ATOM 1526 C C . TYR A 1 187 ? 5.252 -2.412 3.262 1.00 97.69 187 TYR A C 1
ATOM 1528 O O . TYR A 1 187 ? 4.562 -1.483 3.696 1.00 97.69 187 TYR A O 1
ATOM 1536 N N . GLY A 1 188 ? 6.172 -2.243 2.312 1.00 97.44 188 GLY A N 1
ATOM 1537 C CA . GLY A 1 188 ? 6.368 -0.995 1.581 1.00 97.44 188 GLY A CA 1
ATOM 1538 C C . GLY A 1 188 ? 5.133 -0.605 0.769 1.00 97.44 188 GLY A C 1
ATOM 1539 O O . GLY A 1 188 ? 4.600 0.490 0.954 1.00 97.44 188 GLY A O 1
ATOM 1540 N N . VAL A 1 189 ? 4.606 -1.529 -0.038 1.00 98.69 189 VAL A N 1
ATOM 1541 C CA . VAL A 1 189 ? 3.388 -1.327 -0.838 1.00 98.69 189 VAL A CA 1
ATOM 1542 C C . VAL A 1 189 ? 2.180 -1.042 0.048 1.00 98.69 189 VAL A C 1
ATOM 1544 O O . VAL A 1 189 ? 1.457 -0.083 -0.208 1.00 98.69 189 VAL A O 1
ATOM 1547 N N . MET A 1 190 ? 1.993 -1.790 1.140 1.00 98.50 190 MET A N 1
ATOM 1548 C CA . MET A 1 190 ? 0.955 -1.487 2.131 1.00 98.50 190 MET A CA 1
ATOM 1549 C C . MET A 1 190 ? 1.069 -0.044 2.649 1.00 98.50 190 MET A C 1
ATOM 1551 O O . MET A 1 190 ? 0.071 0.680 2.703 1.00 98.50 190 MET A O 1
ATOM 1555 N N . LYS A 1 191 ? 2.273 0.379 3.057 1.00 97.81 191 LYS A N 1
ATOM 1556 C CA . LYS A 1 191 ? 2.501 1.730 3.583 1.00 97.81 191 LYS A CA 1
ATOM 1557 C C . LYS A 1 191 ? 2.144 2.787 2.536 1.00 97.81 191 LYS A C 1
ATOM 1559 O O . LYS A 1 191 ? 1.421 3.727 2.870 1.00 97.81 191 LYS A O 1
ATOM 1564 N N . TYR A 1 192 ? 2.633 2.633 1.305 1.00 98.25 192 TYR A N 1
ATOM 1565 C CA . TYR A 1 192 ? 2.390 3.586 0.224 1.00 98.25 192 TYR A CA 1
ATOM 1566 C C . TYR A 1 192 ? 0.923 3.624 -0.202 1.00 98.25 192 TYR A C 1
ATOM 1568 O O . TYR A 1 192 ? 0.393 4.711 -0.399 1.00 98.25 192 TYR A O 1
ATOM 1576 N N . ALA A 1 193 ? 0.234 2.482 -0.245 1.00 98.62 193 ALA A N 1
ATOM 1577 C CA . ALA A 1 193 ? -1.198 2.433 -0.527 1.00 98.62 193 ALA A CA 1
ATOM 1578 C C . ALA A 1 193 ? -1.997 3.271 0.489 1.00 98.62 193 ALA A C 1
ATOM 1580 O O . ALA A 1 193 ? -2.800 4.126 0.111 1.00 98.62 193 ALA A O 1
ATOM 1581 N N . GLY A 1 194 ? -1.708 3.108 1.784 1.00 96.44 194 GLY A N 1
ATOM 1582 C CA . GLY A 1 194 ? -2.316 3.934 2.826 1.00 96.44 194 GLY A CA 1
ATOM 1583 C C . GLY A 1 194 ? -1.903 5.409 2.753 1.00 96.44 194 GLY A C 1
ATOM 1584 O O . GLY A 1 194 ? -2.702 6.292 3.061 1.00 96.44 194 GLY A O 1
ATOM 1585 N N . GLU A 1 195 ? -0.655 5.705 2.385 1.00 95.88 195 GLU A N 1
ATOM 1586 C CA . GLU A 1 195 ? -0.149 7.076 2.247 1.00 95.88 195 GLU A CA 1
ATOM 1587 C C . GLU A 1 195 ? -0.823 7.832 1.099 1.00 95.88 195 GLU A C 1
ATOM 1589 O O . GLU A 1 195 ? -1.322 8.933 1.334 1.00 95.88 195 GLU A O 1
ATOM 1594 N N . ILE A 1 196 ? -0.927 7.210 -0.079 1.00 95.69 196 ILE A N 1
ATOM 1595 C CA . ILE A 1 196 ? -1.645 7.746 -1.243 1.00 95.69 196 ILE A CA 1
ATOM 1596 C C . ILE A 1 196 ? -3.107 8.009 -0.861 1.00 95.69 196 ILE A C 1
ATOM 1598 O O . ILE A 1 196 ? -3.568 9.145 -0.957 1.00 95.69 196 ILE A O 1
ATOM 1602 N N . ALA A 1 197 ? -3.811 7.010 -0.311 1.00 95.19 197 ALA A N 1
ATOM 1603 C CA . ALA A 1 197 ? -5.211 7.161 0.098 1.00 95.19 197 ALA A CA 1
ATOM 1604 C C . ALA A 1 197 ? -5.419 8.300 1.119 1.00 95.19 197 ALA A C 1
ATOM 1606 O O . ALA A 1 197 ? -6.412 9.026 1.061 1.00 95.19 197 ALA A O 1
ATOM 1607 N N . ARG A 1 198 ? -4.480 8.490 2.057 1.00 93.12 198 ARG A N 1
ATOM 1608 C CA . ARG A 1 198 ? -4.538 9.587 3.038 1.00 93.12 198 ARG A CA 1
ATOM 1609 C C . ARG A 1 198 ? -4.264 10.955 2.422 1.00 93.12 198 ARG A C 1
ATOM 1611 O O . ARG A 1 198 ? -4.940 11.902 2.815 1.00 93.12 198 ARG A O 1
ATOM 1618 N N . LYS A 1 199 ? -3.297 11.073 1.502 1.00 89.69 199 LYS A N 1
ATOM 1619 C CA . LYS A 1 199 ? -3.041 12.328 0.768 1.00 89.69 199 LYS A CA 1
ATOM 1620 C C . LYS A 1 199 ? -4.265 12.731 -0.065 1.00 89.69 199 LYS A C 1
ATOM 1622 O O . LYS A 1 199 ? -4.615 13.903 -0.078 1.00 89.69 199 LYS A O 1
ATOM 1627 N N . MET A 1 200 ? -4.975 11.749 -0.621 1.00 88.50 200 MET A N 1
ATOM 1628 C CA . MET A 1 200 ? -6.248 11.924 -1.332 1.00 88.50 200 MET A CA 1
ATOM 1629 C C . MET A 1 200 ? -7.453 12.233 -0.421 1.00 88.50 200 MET A C 1
ATOM 1631 O O . MET A 1 200 ? -8.583 12.289 -0.903 1.00 88.50 200 MET A O 1
ATOM 1635 N N . GLU A 1 201 ? -7.254 12.356 0.897 1.00 88.69 201 GLU A N 1
ATOM 1636 C CA . GLU A 1 201 ? -8.318 12.568 1.892 1.00 88.69 201 GLU A CA 1
ATOM 1637 C C . GLU A 1 201 ? -9.453 11.521 1.828 1.00 88.69 201 GLU A C 1
ATOM 1639 O O . GLU A 1 201 ? -10.620 11.813 2.107 1.00 88.69 201 GLU A O 1
ATOM 1644 N N . CYS A 1 202 ? -9.121 10.275 1.470 1.00 82.50 202 CYS A N 1
ATOM 1645 C CA . CYS A 1 202 ? -10.092 9.186 1.385 1.00 82.50 202 CYS A CA 1
ATOM 1646 C C . CYS A 1 202 ? -10.718 8.846 2.747 1.00 82.50 202 CYS A C 1
ATOM 1648 O O . CYS A 1 202 ? -10.194 9.162 3.821 1.00 82.50 202 CYS A O 1
ATOM 1650 N N . SER A 1 203 ? -11.856 8.146 2.699 1.00 83.69 203 SER A N 1
ATOM 1651 C CA . SER A 1 203 ? -12.525 7.654 3.901 1.00 83.69 203 SER A CA 1
ATOM 1652 C C . SER A 1 203 ? -11.620 6.698 4.688 1.00 83.69 203 SER A C 1
ATOM 1654 O O . SER A 1 203 ? -10.773 6.017 4.114 1.00 83.69 203 SER A O 1
ATOM 1656 N N . GLY A 1 204 ? -11.822 6.593 6.006 1.00 84.75 204 GLY A N 1
ATOM 1657 C CA . GLY A 1 204 ? -11.066 5.632 6.822 1.00 84.75 204 GLY A CA 1
ATOM 1658 C C . GLY A 1 204 ? -11.214 4.183 6.340 1.00 84.75 204 GLY A C 1
ATOM 1659 O O . GLY A 1 204 ? -10.236 3.446 6.351 1.00 84.75 204 GLY A O 1
ATOM 1660 N N . GLU A 1 205 ? -12.402 3.816 5.843 1.00 87.56 205 GLU A N 1
ATOM 1661 C CA . GLU A 1 205 ? -12.686 2.496 5.266 1.00 87.56 205 GLU A CA 1
ATOM 1662 C C . GLU A 1 205 ? -11.864 2.251 3.988 1.00 87.56 205 GLU A C 1
ATOM 1664 O O . GLU A 1 205 ? -11.319 1.169 3.812 1.00 87.56 205 GLU A O 1
ATOM 1669 N N . ASP A 1 206 ? -11.718 3.258 3.119 1.00 92.25 206 ASP A N 1
ATOM 1670 C CA . ASP A 1 206 ? -10.892 3.147 1.909 1.00 92.25 206 ASP A CA 1
ATOM 1671 C C . ASP A 1 206 ? -9.391 3.160 2.212 1.00 92.25 206 ASP A C 1
ATOM 1673 O O . ASP A 1 206 ? -8.638 2.450 1.556 1.00 92.25 206 ASP A O 1
ATOM 1677 N N . VAL A 1 207 ? -8.936 3.914 3.215 1.00 93.75 207 VAL A N 1
ATOM 1678 C CA . VAL A 1 207 ? -7.528 3.860 3.647 1.00 93.75 207 VAL A CA 1
ATOM 1679 C C . VAL A 1 207 ? -7.185 2.462 4.168 1.00 93.75 207 VAL A C 1
ATOM 1681 O O . VAL A 1 207 ? -6.153 1.908 3.796 1.00 93.75 207 VAL A O 1
ATOM 1684 N N . GLU A 1 208 ? -8.057 1.874 4.988 1.00 94.62 208 GLU A N 1
ATOM 1685 C CA . GLU A 1 208 ? -7.891 0.506 5.493 1.00 94.62 208 GLU A CA 1
ATOM 1686 C C . GLU A 1 208 ? -7.956 -0.518 4.350 1.00 94.62 208 GLU A C 1
ATOM 1688 O O . GLU A 1 208 ? -7.111 -1.402 4.262 1.00 94.62 208 GLU A O 1
ATOM 1693 N N . LEU A 1 209 ? -8.892 -0.370 3.414 1.00 97.12 209 LEU A N 1
ATOM 1694 C CA . LEU A 1 209 ? -9.003 -1.255 2.255 1.00 97.12 209 LEU A CA 1
ATOM 1695 C C . LEU A 1 209 ? -7.755 -1.204 1.358 1.00 97.12 209 LEU A C 1
ATOM 1697 O O . LEU A 1 209 ? -7.245 -2.251 0.964 1.00 97.12 209 LEU A O 1
ATOM 1701 N N . ALA A 1 210 ? -7.215 -0.011 1.105 1.00 98.56 210 ALA A N 1
ATOM 1702 C CA . ALA A 1 210 ? -5.973 0.178 0.359 1.00 98.56 210 ALA A CA 1
ATOM 1703 C C . ALA A 1 210 ? -4.776 -0.495 1.053 1.00 98.56 210 ALA A C 1
ATOM 1705 O O . ALA A 1 210 ? -3.986 -1.189 0.411 1.00 98.56 210 ALA A O 1
ATOM 1706 N N . GLU A 1 211 ? -4.659 -0.331 2.373 1.00 98.44 211 GLU A N 1
ATOM 1707 C CA . GLU A 1 211 ? -3.619 -0.969 3.183 1.00 98.44 211 GLU A CA 1
ATOM 1708 C C . GLU A 1 211 ? -3.731 -2.501 3.167 1.00 98.44 211 GLU A C 1
ATOM 1710 O O . GLU A 1 211 ? -2.726 -3.189 2.983 1.00 98.44 211 GLU A O 1
ATOM 1715 N N . LEU A 1 212 ? -4.942 -3.046 3.302 1.00 98.56 212 LEU A N 1
ATOM 1716 C CA . LEU A 1 212 ? -5.186 -4.487 3.240 1.00 98.56 212 LEU A CA 1
ATOM 1717 C C . LEU A 1 212 ? -4.825 -5.065 1.868 1.00 98.56 212 LEU A C 1
ATOM 1719 O O . LEU A 1 212 ? -4.133 -6.079 1.793 1.00 98.56 212 LEU A O 1
ATOM 1723 N N . ILE A 1 213 ? -5.270 -4.419 0.786 1.00 98.81 213 ILE A N 1
ATOM 1724 C CA . ILE A 1 213 ? -4.933 -4.836 -0.579 1.00 98.81 213 ILE A CA 1
ATOM 1725 C C . ILE A 1 213 ? -3.414 -4.787 -0.762 1.00 98.81 213 ILE A C 1
ATOM 1727 O O . ILE A 1 213 ? -2.836 -5.746 -1.263 1.00 98.81 213 ILE A O 1
ATOM 1731 N N . GLY A 1 214 ? -2.747 -3.732 -0.283 1.00 98.75 214 GLY A N 1
ATOM 1732 C CA . GLY A 1 214 ? -1.287 -3.628 -0.298 1.00 98.75 214 GLY A CA 1
ATOM 1733 C C . GLY A 1 214 ? -0.576 -4.748 0.462 1.00 98.75 214 GLY A C 1
ATOM 1734 O O . GLY A 1 214 ? 0.410 -5.285 -0.036 1.00 98.75 214 GLY A O 1
ATOM 1735 N N . LEU A 1 215 ? -1.099 -5.161 1.617 1.00 98.75 215 LEU A N 1
ATOM 1736 C CA . LEU A 1 215 ? -0.557 -6.278 2.398 1.00 98.75 215 LEU A CA 1
ATOM 1737 C C . LEU A 1 215 ? -0.702 -7.629 1.675 1.00 98.75 215 LEU A C 1
ATOM 1739 O O . LEU A 1 215 ? 0.111 -8.524 1.878 1.00 98.75 215 LEU A O 1
ATOM 1743 N N . LEU A 1 216 ? -1.731 -7.789 0.842 1.00 98.69 216 LEU A N 1
ATOM 1744 C CA . LEU A 1 216 ? -2.085 -9.075 0.235 1.00 98.69 216 LEU A CA 1
ATOM 1745 C C . LEU A 1 216 ? -1.752 -9.187 -1.262 1.00 98.69 216 LEU A C 1
ATOM 1747 O O . LEU A 1 216 ? -1.775 -10.298 -1.790 1.00 98.69 216 LEU A O 1
ATOM 1751 N N . HIS A 1 217 ? -1.428 -8.085 -1.949 1.00 98.44 217 HIS A N 1
ATOM 1752 C CA . HIS A 1 217 ? -1.311 -8.046 -3.417 1.00 98.44 217 HIS A CA 1
ATOM 1753 C C . HIS A 1 217 ? -0.340 -9.084 -3.994 1.00 98.44 217 HIS A C 1
ATOM 1755 O O . HIS A 1 217 ? -0.641 -9.727 -4.998 1.00 98.44 217 HIS A O 1
ATOM 1761 N N . ASP A 1 218 ? 0.799 -9.278 -3.326 1.00 96.81 218 ASP A N 1
ATOM 1762 C CA . ASP A 1 218 ? 1.886 -10.150 -3.766 1.00 96.81 218 ASP A CA 1
ATOM 1763 C C . ASP A 1 218 ? 1.885 -11.501 -3.030 1.00 96.81 218 ASP A C 1
ATOM 1765 O O . ASP A 1 218 ? 2.868 -12.238 -3.099 1.00 96.81 218 ASP A O 1
ATOM 1769 N N . ILE A 1 219 ? 0.791 -11.887 -2.353 1.00 97.12 219 ILE A N 1
ATOM 1770 C CA . ILE A 1 219 ? 0.728 -13.161 -1.607 1.00 97.12 219 ILE A CA 1
ATOM 1771 C C . ILE A 1 219 ? 1.071 -14.373 -2.493 1.00 97.12 219 ILE A C 1
ATOM 1773 O O . ILE A 1 219 ? 1.734 -15.312 -2.048 1.00 97.12 219 ILE A O 1
ATOM 1777 N N . GLY A 1 220 ? 0.712 -14.313 -3.781 1.00 96.44 220 GLY A N 1
ATOM 1778 C CA . GLY A 1 220 ? 1.058 -15.330 -4.772 1.00 96.44 220 GLY A CA 1
ATOM 1779 C C . GLY A 1 220 ? 2.554 -15.410 -5.102 1.00 96.44 220 GLY A C 1
ATOM 1780 O O . GLY A 1 220 ? 3.020 -16.470 -5.515 1.00 96.44 220 GLY A O 1
ATOM 1781 N N . ARG A 1 221 ? 3.350 -14.349 -4.890 1.00 95.12 221 ARG A N 1
ATOM 1782 C CA . ARG A 1 221 ? 4.811 -14.388 -5.105 1.00 95.12 221 ARG A CA 1
ATOM 1783 C C . ARG A 1 221 ? 5.514 -15.307 -4.119 1.00 95.12 221 ARG A C 1
ATOM 1785 O O . ARG A 1 221 ? 6.452 -15.991 -4.514 1.00 95.12 221 ARG A O 1
ATOM 1792 N N . PHE A 1 222 ? 5.045 -15.375 -2.877 1.00 95.69 222 PHE A N 1
ATOM 1793 C CA . PHE A 1 222 ? 5.600 -16.292 -1.882 1.00 95.69 222 PHE A CA 1
ATOM 1794 C C . PHE A 1 222 ? 5.454 -17.752 -2.337 1.00 95.69 222 PHE A C 1
ATOM 1796 O O . PHE A 1 222 ? 6.418 -18.519 -2.332 1.00 95.69 222 PHE A O 1
ATOM 1803 N N . GLU A 1 223 ? 4.282 -18.108 -2.863 1.00 94.44 223 GLU A N 1
ATOM 1804 C CA . GLU A 1 223 ? 4.012 -19.432 -3.435 1.00 94.44 223 GLU A CA 1
ATOM 1805 C C . GLU A 1 223 ? 4.830 -19.705 -4.698 1.00 94.44 223 GLU A C 1
ATOM 1807 O O . GLU A 1 223 ? 5.298 -20.827 -4.905 1.00 94.44 223 GLU A O 1
ATOM 1812 N N . GLN A 1 224 ? 5.049 -18.680 -5.522 1.00 93.81 224 GLN A N 1
ATOM 1813 C CA . GLN A 1 224 ? 5.893 -18.786 -6.707 1.00 93.81 224 GLN A CA 1
ATOM 1814 C C . GLN A 1 224 ? 7.335 -19.140 -6.339 1.00 93.81 224 GLN A C 1
ATOM 1816 O O . GLN A 1 224 ? 7.904 -20.073 -6.905 1.00 93.81 224 GLN A O 1
ATOM 1821 N N . ILE A 1 225 ? 7.907 -18.427 -5.364 1.00 91.44 225 ILE A N 1
ATOM 1822 C CA . ILE A 1 225 ? 9.267 -18.669 -4.874 1.00 91.44 225 ILE A CA 1
ATOM 1823 C C . ILE A 1 225 ? 9.352 -20.067 -4.264 1.00 91.44 225 ILE A C 1
ATOM 1825 O O . ILE A 1 225 ? 10.240 -20.835 -4.625 1.00 91.44 225 ILE A O 1
ATOM 1829 N N . ARG A 1 226 ? 8.392 -20.447 -3.413 1.00 92.12 226 ARG A N 1
ATOM 1830 C CA . ARG A 1 226 ? 8.362 -21.769 -2.769 1.00 92.12 226 ARG A CA 1
ATOM 1831 C C . ARG A 1 226 ? 8.326 -22.926 -3.769 1.00 92.12 226 ARG A C 1
ATOM 1833 O O . ARG A 1 226 ? 8.915 -23.971 -3.509 1.00 92.12 226 ARG A O 1
ATOM 1840 N N . ARG A 1 227 ? 7.616 -22.768 -4.890 1.00 91.31 227 ARG A N 1
ATOM 1841 C CA . ARG A 1 227 ? 7.419 -23.838 -5.888 1.00 91.31 227 ARG A CA 1
ATOM 1842 C C . ARG A 1 227 ? 8.477 -23.847 -6.987 1.00 91.31 227 ARG A C 1
ATOM 1844 O O . ARG A 1 227 ? 8.805 -24.919 -7.493 1.00 91.31 227 ARG A O 1
ATOM 1851 N N . PHE A 1 228 ? 8.971 -22.676 -7.383 1.00 89.31 228 PHE A N 1
ATOM 1852 C CA . PHE A 1 228 ? 9.771 -22.510 -8.598 1.00 89.31 228 PHE A CA 1
ATOM 1853 C C . PHE A 1 228 ? 11.100 -21.780 -8.379 1.00 89.31 228 PHE A C 1
ATOM 1855 O O . PHE A 1 228 ? 11.896 -21.729 -9.315 1.00 89.31 228 PHE A O 1
ATOM 1862 N N . HIS A 1 229 ? 11.348 -21.218 -7.190 1.00 84.94 229 HIS A N 1
ATOM 1863 C CA . HIS A 1 229 ? 12.532 -20.404 -6.875 1.00 84.94 229 HIS A CA 1
ATOM 1864 C C . HIS A 1 229 ? 12.795 -19.304 -7.921 1.00 84.94 229 HIS A C 1
ATOM 1866 O O . HIS A 1 229 ? 13.924 -19.097 -8.371 1.00 84.94 229 HIS A O 1
ATOM 1872 N N . SER A 1 230 ? 11.726 -18.651 -8.390 1.00 80.50 230 SER A N 1
ATOM 1873 C CA . SER A 1 230 ? 11.783 -17.734 -9.526 1.00 80.50 230 SER A CA 1
ATOM 1874 C C . SER A 1 230 ? 10.708 -16.652 -9.459 1.00 80.50 230 SER A C 1
ATOM 1876 O O . SER A 1 230 ? 9.586 -16.903 -9.023 1.00 80.50 230 SER A O 1
ATOM 1878 N N . PHE A 1 231 ? 11.040 -15.465 -9.971 1.00 79.31 231 PHE A N 1
ATOM 1879 C CA . PHE A 1 231 ? 10.092 -14.379 -10.237 1.00 79.31 231 PHE A CA 1
ATOM 1880 C C . PHE A 1 231 ? 9.598 -14.346 -11.692 1.00 79.31 231 PHE A C 1
ATOM 1882 O O . PHE A 1 231 ? 8.817 -13.462 -12.054 1.00 79.31 231 PHE A O 1
ATOM 1889 N N . GLU A 1 232 ? 10.043 -15.278 -12.536 1.00 78.00 232 GLU A N 1
ATOM 1890 C CA . GLU A 1 232 ? 9.756 -15.258 -13.969 1.00 78.00 232 GLU A CA 1
ATOM 1891 C C . GLU A 1 232 ? 8.247 -15.391 -14.238 1.00 78.00 232 GLU A C 1
ATOM 1893 O O . GLU A 1 232 ? 7.659 -16.410 -13.862 1.00 78.00 232 GLU A O 1
ATOM 1898 N N . PRO A 1 233 ? 7.605 -14.428 -14.934 1.00 74.62 233 PRO A N 1
ATOM 1899 C CA . PRO A 1 233 ? 6.162 -14.459 -15.197 1.00 74.62 233 PRO A CA 1
ATOM 1900 C C . PRO A 1 233 ? 5.682 -15.739 -15.899 1.00 74.62 233 PRO A C 1
ATOM 1902 O O . PRO A 1 233 ? 4.550 -16.167 -15.710 1.00 74.62 233 PRO A O 1
ATOM 1905 N N . GLY A 1 234 ? 6.551 -16.383 -16.687 1.00 81.00 234 GLY A N 1
ATOM 1906 C CA . GLY A 1 234 ? 6.233 -17.633 -17.384 1.00 81.00 234 GLY A CA 1
ATOM 1907 C C . GLY A 1 234 ? 6.091 -18.859 -16.474 1.00 81.00 234 GLY A C 1
ATOM 1908 O O . GLY A 1 234 ? 5.587 -19.884 -16.925 1.00 81.00 234 GLY A O 1
ATOM 1909 N N . THR A 1 235 ? 6.530 -18.777 -15.214 1.00 85.31 235 THR A N 1
ATOM 1910 C CA . THR A 1 235 ? 6.392 -19.879 -14.244 1.00 85.31 235 THR A CA 1
ATOM 1911 C C . THR A 1 235 ? 5.019 -19.891 -13.579 1.00 85.31 235 THR A C 1
ATOM 1913 O O . THR A 1 235 ? 4.452 -20.962 -13.372 1.00 85.31 235 THR A O 1
ATOM 1916 N N . MET A 1 236 ? 4.477 -18.710 -13.265 1.00 90.94 236 MET A N 1
ATOM 1917 C CA . MET A 1 236 ? 3.167 -18.536 -12.645 1.00 90.94 236 MET A CA 1
ATOM 1918 C C . MET A 1 236 ? 2.718 -17.077 -12.764 1.00 90.94 236 MET A C 1
ATOM 1920 O O . MET A 1 236 ? 3.503 -16.165 -12.502 1.00 90.94 236 MET A O 1
ATOM 1924 N N . ASP A 1 237 ? 1.440 -16.866 -13.080 1.00 93.75 237 ASP A N 1
ATOM 1925 C CA . ASP A 1 237 ? 0.790 -15.569 -12.893 1.00 93.75 237 ASP A CA 1
ATOM 1926 C C . ASP A 1 237 ? 0.486 -15.391 -11.400 1.00 93.75 237 ASP A C 1
ATOM 1928 O O . ASP A 1 237 ? -0.436 -16.005 -10.857 1.00 93.75 237 ASP A O 1
ATOM 1932 N N . HIS A 1 238 ? 1.322 -14.616 -10.710 1.00 95.31 238 HIS A N 1
ATOM 1933 C CA . HIS A 1 238 ? 1.262 -14.485 -9.256 1.00 95.31 238 HIS A CA 1
ATOM 1934 C C . HIS A 1 238 ? 0.033 -13.707 -8.782 1.00 95.31 238 HIS A C 1
ATOM 1936 O O . HIS A 1 238 ? -0.453 -13.985 -7.689 1.00 95.31 238 HIS A O 1
ATOM 1942 N N . ALA A 1 239 ? -0.470 -12.768 -9.585 1.00 96.81 239 ALA A N 1
ATOM 1943 C CA . ALA A 1 239 ? -1.642 -11.968 -9.253 1.00 96.81 239 ALA A CA 1
ATOM 1944 C C . ALA A 1 239 ? -2.907 -12.825 -9.324 1.00 96.81 239 ALA A C 1
ATOM 1946 O O . ALA A 1 239 ? -3.675 -12.888 -8.362 1.00 96.81 239 ALA A O 1
ATOM 1947 N N . VAL A 1 240 ? -3.078 -13.562 -10.427 1.00 96.81 240 VAL A N 1
ATOM 1948 C CA . VAL A 1 240 ? -4.189 -14.508 -10.590 1.00 96.81 240 VAL A CA 1
ATOM 1949 C C . VAL A 1 240 ? -4.106 -15.613 -9.542 1.00 96.81 240 VAL A C 1
ATOM 1951 O O . VAL A 1 240 ? -5.101 -15.901 -8.884 1.00 96.81 240 VAL A O 1
ATOM 1954 N N . PHE A 1 241 ? -2.925 -16.200 -9.337 1.00 97.00 241 PHE A N 1
ATOM 1955 C CA . PHE A 1 241 ? -2.751 -17.250 -8.336 1.00 97.00 241 PHE A CA 1
ATOM 1956 C C . PHE A 1 241 ? -3.011 -16.743 -6.910 1.00 97.00 241 PHE A C 1
ATOM 1958 O O . PHE A 1 241 ? -3.674 -17.423 -6.134 1.00 97.00 241 PHE A O 1
ATOM 1965 N N . GLY A 1 242 ? -2.510 -15.555 -6.557 1.00 97.50 242 GLY A N 1
ATOM 1966 C CA . GLY A 1 242 ? -2.736 -14.947 -5.245 1.00 97.50 242 GLY A CA 1
ATOM 1967 C C . GLY A 1 242 ? -4.218 -14.677 -4.980 1.00 97.50 242 GLY A C 1
ATOM 1968 O O . GLY A 1 242 ? -4.706 -14.949 -3.886 1.00 97.50 242 GLY A O 1
ATOM 1969 N N . ALA A 1 243 ? -4.951 -14.230 -5.999 1.00 97.81 243 ALA A N 1
ATOM 1970 C CA . ALA A 1 243 ? -6.395 -14.063 -5.923 1.00 97.81 243 ALA A CA 1
ATOM 1971 C C . ALA A 1 243 ? -7.139 -15.400 -5.726 1.00 97.81 243 ALA A C 1
ATOM 1973 O O . ALA A 1 243 ? -7.989 -15.497 -4.843 1.00 97.81 243 ALA A O 1
ATOM 1974 N N . GLU A 1 244 ? -6.776 -16.457 -6.464 1.00 97.75 244 GLU A N 1
ATOM 1975 C CA . GLU A 1 244 ? -7.336 -17.805 -6.252 1.00 97.75 244 GLU A CA 1
ATOM 1976 C C . GLU A 1 244 ? -7.003 -18.368 -4.863 1.00 97.75 244 GLU A C 1
ATOM 1978 O O . GLU A 1 244 ? -7.843 -19.009 -4.237 1.00 97.75 244 GLU A O 1
ATOM 1983 N N . LEU A 1 245 ? -5.801 -18.106 -4.345 1.00 96.81 245 LEU A N 1
ATOM 1984 C CA . LEU A 1 245 ? -5.412 -18.518 -2.996 1.00 96.81 245 LEU A CA 1
ATOM 1985 C C . LEU A 1 245 ? -6.295 -17.850 -1.930 1.00 96.81 245 LEU A C 1
ATOM 1987 O O . LEU A 1 245 ? -6.709 -18.493 -0.966 1.00 96.81 245 LEU A O 1
ATOM 1991 N N . LEU A 1 246 ? -6.594 -16.562 -2.102 1.00 98.06 246 LEU A N 1
ATOM 1992 C CA . LEU A 1 246 ? -7.392 -15.787 -1.154 1.00 98.06 246 LEU A CA 1
ATOM 1993 C C . LEU A 1 246 ? -8.891 -16.094 -1.243 1.00 98.06 246 LEU A C 1
ATOM 1995 O O . LEU A 1 246 ? -9.529 -16.248 -0.199 1.00 98.06 246 LEU A O 1
ATOM 1999 N N . PHE A 1 247 ? -9.441 -16.196 -2.454 1.00 97.56 247 PHE A N 1
ATOM 2000 C CA . PHE A 1 247 ? -10.890 -16.222 -2.706 1.00 97.56 247 PHE A CA 1
ATOM 2001 C C . PHE A 1 247 ? -11.420 -17.536 -3.294 1.00 97.56 247 PHE A C 1
ATOM 2003 O O . PHE A 1 247 ? -12.634 -17.688 -3.440 1.00 97.56 247 PHE A O 1
ATOM 2010 N N . GLY A 1 248 ? -10.540 -18.493 -3.600 1.00 93.31 248 GLY A N 1
ATOM 2011 C CA . GLY A 1 248 ? -10.906 -19.828 -4.067 1.00 93.31 248 GLY A CA 1
ATOM 2012 C C . GLY A 1 248 ? -11.559 -20.689 -2.980 1.00 93.31 248 GLY A C 1
ATOM 2013 O O . GLY A 1 248 ? -12.078 -20.194 -1.979 1.00 93.31 248 GLY A O 1
ATOM 2014 N N . GLU A 1 249 ? -11.537 -22.010 -3.161 1.00 88.81 249 GLU A N 1
ATOM 2015 C CA . GLU A 1 249 ? -12.294 -22.946 -2.310 1.00 88.81 249 GLU A CA 1
ATOM 2016 C C . GLU A 1 249 ? -11.959 -22.839 -0.812 1.00 88.81 249 GLU A C 1
ATOM 2018 O O . GLU A 1 249 ? -12.857 -22.929 0.026 1.00 88.81 249 GLU A O 1
ATOM 2023 N N . GLU A 1 250 ? -10.688 -22.608 -0.471 1.00 88.12 250 GLU A N 1
ATOM 2024 C CA . GLU A 1 250 ? -10.222 -22.522 0.920 1.00 88.12 250 GLU A CA 1
ATOM 2025 C C . GLU A 1 250 ? -10.515 -21.167 1.586 1.00 88.12 250 GLU A C 1
ATOM 2027 O O . GLU A 1 250 ? -10.458 -21.068 2.813 1.00 88.12 250 GLU A O 1
ATOM 2032 N N . LYS A 1 251 ? -10.852 -20.132 0.801 1.00 92.62 251 LYS A N 1
ATOM 2033 C CA . LYS A 1 251 ? -11.151 -18.765 1.262 1.00 92.62 251 LYS A CA 1
ATOM 2034 C C . LYS A 1 251 ? -10.165 -18.236 2.312 1.00 92.62 251 LYS A C 1
ATOM 2036 O O . LYS A 1 251 ? -10.577 -17.745 3.369 1.00 92.62 251 LYS A O 1
ATOM 2041 N N . LEU A 1 252 ? -8.863 -18.300 2.018 1.00 96.44 252 LEU A N 1
ATOM 2042 C CA . LEU A 1 252 ? -7.802 -17.852 2.928 1.00 96.44 252 LEU A CA 1
ATOM 2043 C C . LEU A 1 252 ? -7.999 -16.399 3.401 1.00 96.44 252 LEU A C 1
ATOM 2045 O O . LEU A 1 252 ? -7.613 -16.069 4.523 1.00 96.44 252 LEU A O 1
ATOM 2049 N N . ILE A 1 253 ? -8.661 -15.554 2.598 1.00 97.50 253 ILE A N 1
ATOM 2050 C CA . ILE A 1 253 ? -9.019 -14.174 2.958 1.00 97.50 253 ILE A CA 1
ATOM 2051 C C . ILE A 1 253 ? -9.719 -14.064 4.322 1.00 97.50 253 ILE A C 1
ATOM 2053 O O . ILE A 1 253 ? -9.496 -13.088 5.037 1.00 97.50 253 ILE A O 1
ATOM 2057 N N . ARG A 1 254 ? -10.487 -15.086 4.737 1.00 95.19 254 ARG A N 1
ATOM 2058 C CA . ARG A 1 254 ? -11.218 -15.102 6.017 1.00 95.19 254 ARG A CA 1
ATOM 2059 C C . ARG A 1 254 ? -10.309 -15.070 7.242 1.00 95.19 254 ARG A C 1
ATOM 2061 O O . ARG A 1 254 ? -10.782 -14.762 8.330 1.00 95.19 254 ARG A O 1
ATOM 2068 N N . ARG A 1 255 ? -9.019 -15.385 7.083 1.00 94.31 255 ARG A N 1
ATOM 2069 C CA . ARG A 1 255 ? -8.023 -15.166 8.137 1.00 94.31 255 ARG A CA 1
ATOM 2070 C C . ARG A 1 255 ? -7.741 -13.685 8.340 1.00 94.31 255 ARG A C 1
ATOM 2072 O O . ARG A 1 255 ? -7.463 -13.295 9.453 1.00 94.31 255 ARG A O 1
ATOM 2079 N N . PHE A 1 256 ? -7.784 -12.876 7.288 1.00 94.81 256 PHE A N 1
ATOM 2080 C CA . PHE A 1 256 ? -7.366 -11.475 7.330 1.00 94.81 256 PHE A CA 1
ATOM 2081 C C . PHE A 1 256 ? -8.535 -10.521 7.579 1.00 94.81 256 PHE A C 1
ATOM 2083 O O . PHE A 1 256 ? -8.361 -9.506 8.253 1.00 94.81 256 PHE A O 1
ATOM 2090 N N . VAL A 1 257 ? -9.712 -10.842 7.032 1.00 91.56 257 VAL A N 1
ATOM 2091 C CA . VAL A 1 257 ? -10.950 -10.068 7.188 1.00 91.56 257 VAL A CA 1
ATOM 2092 C C . VAL A 1 257 ? -12.133 -11.019 7.337 1.00 91.56 257 VAL A C 1
ATOM 2094 O O . VAL A 1 257 ? -12.324 -11.918 6.522 1.00 91.56 257 VAL A O 1
ATOM 2097 N N . GLU A 1 258 ? -12.940 -10.815 8.379 1.00 83.69 258 GLU A N 1
ATOM 2098 C CA . GLU A 1 258 ? -14.060 -11.706 8.707 1.00 83.69 258 GLU A CA 1
ATOM 2099 C C . GLU A 1 258 ? -15.255 -11.545 7.752 1.00 83.69 258 GLU A C 1
ATOM 2101 O O . GLU A 1 258 ? -15.842 -12.545 7.333 1.00 83.69 258 GLU A O 1
ATOM 2106 N N . ASP A 1 259 ? -15.585 -10.308 7.369 1.00 85.19 259 ASP A N 1
ATOM 2107 C CA . ASP A 1 259 ? -16.750 -9.940 6.547 1.00 85.19 259 ASP A CA 1
ATOM 2108 C C . ASP A 1 259 ? -16.444 -9.955 5.036 1.00 85.19 259 ASP A C 1
ATOM 2110 O O . ASP A 1 259 ? -15.316 -9.677 4.621 1.00 85.19 259 ASP A O 1
ATOM 2114 N N . ASP A 1 260 ? -17.412 -10.353 4.206 1.00 90.81 260 ASP A N 1
ATOM 2115 C CA . ASP A 1 260 ? -17.239 -10.590 2.764 1.00 90.81 260 ASP A CA 1
ATOM 2116 C C . ASP A 1 260 ? -17.658 -9.416 1.863 1.00 90.81 260 ASP A C 1
ATOM 2118 O O . ASP A 1 260 ? -17.537 -9.497 0.638 1.00 90.81 260 ASP A O 1
ATOM 2122 N N . LYS A 1 261 ? -18.091 -8.285 2.439 1.00 90.19 261 LYS A N 1
ATOM 2123 C CA . LYS A 1 261 ? -18.596 -7.113 1.702 1.00 90.19 261 LYS A CA 1
ATOM 2124 C C . LYS A 1 261 ? -17.607 -6.554 0.675 1.00 90.19 261 LYS A C 1
ATOM 2126 O O . LYS A 1 261 ? -18.040 -5.888 -0.264 1.00 90.19 261 LYS A O 1
ATOM 2131 N N . PHE A 1 262 ? -16.304 -6.784 0.843 1.00 94.94 262 PHE A N 1
ATOM 2132 C CA . PHE A 1 262 ? -15.271 -6.293 -0.075 1.00 94.94 262 PHE A CA 1
ATOM 2133 C C . PHE A 1 262 ? -14.583 -7.369 -0.908 1.00 94.94 262 PHE A C 1
ATOM 2135 O O . PHE A 1 262 ? -13.613 -7.050 -1.591 1.00 94.94 262 PHE A O 1
ATOM 2142 N N . ASP A 1 263 ? -15.077 -8.604 -0.913 1.00 96.50 263 ASP A N 1
ATOM 2143 C CA . ASP A 1 263 ? -14.395 -9.714 -1.585 1.00 96.50 263 ASP A CA 1
ATOM 2144 C C . ASP A 1 263 ? -14.202 -9.469 -3.072 1.00 96.50 263 ASP A C 1
ATOM 2146 O O . ASP A 1 263 ? -13.081 -9.554 -3.562 1.00 96.50 263 ASP A O 1
ATOM 2150 N N . GLU A 1 264 ? -15.269 -9.087 -3.776 1.00 97.12 264 GLU A N 1
ATOM 2151 C CA . GLU A 1 264 ? -15.205 -8.814 -5.217 1.00 97.12 264 GLU A CA 1
ATOM 2152 C C . GLU A 1 264 ? -14.218 -7.684 -5.539 1.00 97.12 264 GLU A C 1
ATOM 2154 O O . GLU A 1 264 ? -13.504 -7.736 -6.542 1.00 97.12 264 GLU A O 1
ATOM 2159 N N . LEU A 1 265 ? -14.150 -6.676 -4.666 1.00 97.94 265 LEU A N 1
ATOM 2160 C CA . LEU A 1 265 ? -13.263 -5.535 -4.832 1.00 97.94 265 LEU A CA 1
ATOM 2161 C C . LEU A 1 265 ? -11.800 -5.931 -4.607 1.00 97.94 265 LEU A C 1
ATOM 2163 O O . LEU A 1 265 ? -10.942 -5.604 -5.429 1.00 97.94 265 LEU A O 1
ATOM 2167 N N . ILE A 1 266 ? -11.517 -6.622 -3.500 1.00 98.44 266 ILE A N 1
ATOM 21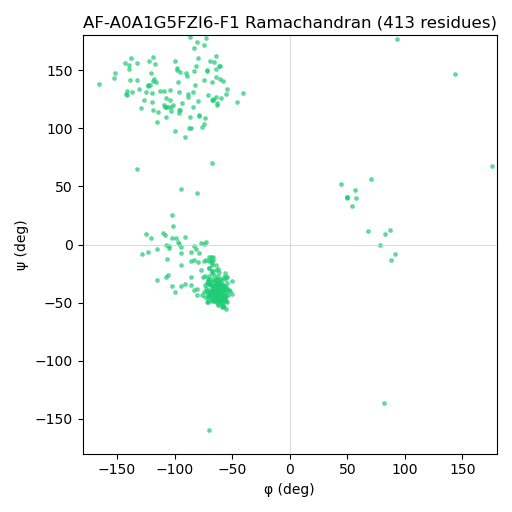68 C CA . ILE A 1 266 ? -10.164 -7.050 -3.131 1.00 98.44 266 ILE A CA 1
ATOM 2169 C C . ILE A 1 266 ? -9.650 -8.075 -4.150 1.00 98.44 266 ILE A C 1
ATOM 2171 O O . ILE A 1 266 ? -8.521 -7.928 -4.616 1.00 98.44 266 ILE A O 1
ATOM 2175 N N . ASP A 1 267 ? -10.473 -9.052 -4.550 1.00 98.44 267 ASP A N 1
ATOM 2176 C CA . ASP A 1 267 ? -10.151 -10.022 -5.606 1.00 98.44 267 ASP A CA 1
ATOM 2177 C C . ASP A 1 267 ? -9.775 -9.291 -6.896 1.00 98.44 267 ASP A C 1
ATOM 2179 O O . ASP A 1 267 ? -8.660 -9.447 -7.391 1.00 98.44 267 ASP A O 1
ATOM 2183 N N . ALA A 1 268 ? -10.649 -8.416 -7.402 1.00 98.44 268 ALA A N 1
ATOM 2184 C CA . ALA A 1 268 ? -10.391 -7.699 -8.645 1.00 98.44 268 ALA A CA 1
ATOM 2185 C C . ALA A 1 268 ? -9.115 -6.844 -8.581 1.00 98.44 268 ALA A C 1
ATOM 2187 O O . ALA A 1 268 ? -8.329 -6.859 -9.531 1.00 98.44 268 ALA A O 1
ATOM 2188 N N . ALA A 1 269 ? -8.879 -6.128 -7.476 1.00 98.50 269 ALA A N 1
ATOM 2189 C CA . ALA A 1 269 ? -7.682 -5.308 -7.307 1.00 98.50 269 ALA A CA 1
ATOM 2190 C C . ALA A 1 269 ? -6.401 -6.157 -7.287 1.00 98.50 269 ALA A C 1
ATOM 2192 O O . ALA A 1 269 ? -5.451 -5.834 -8.002 1.00 98.50 269 ALA A O 1
ATOM 2193 N N . ILE A 1 270 ? -6.383 -7.265 -6.537 1.00 98.50 270 ILE A N 1
ATOM 2194 C CA . ILE A 1 270 ? -5.228 -8.173 -6.461 1.00 98.50 270 ILE A CA 1
ATOM 2195 C C . ILE A 1 270 ? -5.019 -8.883 -7.796 1.00 98.50 270 ILE A C 1
ATOM 2197 O O . ILE A 1 270 ? -3.919 -8.860 -8.336 1.00 98.50 270 ILE A O 1
ATOM 2201 N N . ARG A 1 271 ? -6.064 -9.459 -8.385 1.00 98.19 271 ARG A N 1
ATOM 2202 C CA . ARG A 1 271 ? -5.980 -10.225 -9.634 1.00 98.19 271 ARG A CA 1
ATOM 2203 C C . ARG A 1 271 ? -5.458 -9.405 -10.810 1.00 98.19 271 ARG A C 1
ATOM 2205 O O . ARG A 1 271 ? -4.853 -9.964 -11.718 1.00 98.19 271 ARG A O 1
ATOM 2212 N N . LYS A 1 272 ? -5.713 -8.094 -10.803 1.00 97.50 272 LYS A N 1
ATOM 2213 C CA . LYS A 1 272 ? -5.398 -7.169 -11.901 1.00 97.50 272 LYS A CA 1
ATOM 2214 C C . LYS A 1 272 ? -4.196 -6.263 -11.636 1.00 97.50 272 LYS A C 1
ATOM 2216 O O . LYS A 1 272 ? -3.836 -5.467 -12.510 1.00 97.50 272 LYS A O 1
ATOM 2221 N N . HIS A 1 273 ? -3.552 -6.354 -10.468 1.00 96.88 273 HIS A N 1
ATOM 2222 C CA . HIS A 1 273 ? -2.495 -5.403 -10.109 1.00 96.88 273 HIS A CA 1
ATOM 2223 C C . HIS A 1 273 ? -1.285 -5.479 -11.056 1.00 96.88 273 HIS A C 1
ATOM 2225 O O . HIS A 1 273 ? -0.678 -4.450 -11.335 1.00 96.88 273 HIS A O 1
ATOM 2231 N N . SER A 1 274 ? -0.972 -6.647 -11.627 1.00 94.12 274 SER A N 1
ATOM 2232 C CA . SER A 1 274 ? 0.173 -6.816 -12.535 1.00 94.12 274 SER A CA 1
ATOM 2233 C C . SER A 1 274 ? -0.171 -6.784 -14.029 1.00 94.12 274 SER A C 1
ATOM 2235 O O . SER A 1 274 ? 0.715 -7.013 -14.854 1.00 94.12 274 SER A O 1
ATOM 2237 N N . ASP A 1 275 ? -1.425 -6.505 -14.408 1.00 94.31 275 ASP A N 1
ATOM 2238 C CA . ASP A 1 275 ? -1.824 -6.442 -15.820 1.00 94.31 275 ASP A CA 1
ATOM 2239 C C . ASP A 1 275 ? -1.031 -5.354 -16.566 1.00 94.31 275 ASP A C 1
ATOM 2241 O O . ASP A 1 275 ? -0.795 -4.260 -16.045 1.00 94.31 275 ASP A O 1
ATOM 2245 N N . PHE A 1 276 ? -0.663 -5.608 -17.825 1.00 91.75 276 PHE A N 1
ATOM 2246 C CA . PHE A 1 276 ? 0.014 -4.596 -18.647 1.00 91.75 276 PHE A CA 1
ATOM 2247 C C . PHE A 1 276 ? -0.858 -3.346 -18.855 1.00 91.75 276 PHE A C 1
ATOM 2249 O O . PHE A 1 276 ? -0.367 -2.223 -18.778 1.00 91.75 276 PHE A O 1
ATOM 2256 N N . LYS A 1 277 ? -2.164 -3.544 -19.070 1.00 92.31 277 LYS A N 1
ATOM 2257 C CA . LYS A 1 277 ? -3.186 -2.492 -19.099 1.00 92.31 277 LYS A CA 1
ATOM 2258 C C . LYS A 1 277 ? -4.349 -2.905 -18.213 1.00 92.31 277 LYS A C 1
ATOM 2260 O O . LYS A 1 277 ? -4.813 -4.037 -18.300 1.00 92.31 277 LYS A O 1
ATOM 2265 N N . LEU A 1 278 ? -4.813 -1.983 -17.375 1.00 94.06 278 LEU A N 1
ATOM 2266 C CA . LEU A 1 278 ? -5.940 -2.231 -16.486 1.00 94.06 278 LEU A CA 1
ATOM 2267 C C . LEU A 1 278 ? -7.259 -2.113 -17.260 1.00 94.06 278 LEU A C 1
ATOM 2269 O O . LEU A 1 278 ? -7.657 -1.016 -17.646 1.00 94.06 278 LEU A O 1
ATOM 2273 N N . GLU A 1 279 ? -7.939 -3.239 -17.464 1.00 93.44 279 GLU A N 1
ATOM 2274 C CA . GLU A 1 279 ? -9.201 -3.324 -18.206 1.00 93.44 279 GLU A CA 1
ATOM 2275 C C . GLU A 1 279 ? -10.195 -4.267 -17.505 1.00 93.44 279 GLU A C 1
ATOM 2277 O O . GLU A 1 279 ? -9.817 -5.119 -16.698 1.00 93.44 279 GLU A O 1
ATOM 2282 N N . GLY A 1 280 ? -11.486 -4.133 -17.828 1.00 93.50 280 GLY A N 1
ATOM 2283 C CA . GLY A 1 280 ? -12.534 -5.057 -17.371 1.00 93.50 280 GLY A CA 1
ATOM 2284 C C . GLY A 1 280 ? -13.098 -4.799 -15.969 1.00 93.50 280 GLY A C 1
ATOM 2285 O O . GLY A 1 280 ? -13.879 -5.612 -15.484 1.00 93.50 280 GLY A O 1
ATOM 2286 N N . ILE A 1 281 ? -12.749 -3.678 -15.326 1.00 94.81 281 ILE A N 1
ATOM 2287 C CA . ILE A 1 281 ? -13.345 -3.243 -14.053 1.00 94.81 281 ILE A CA 1
ATOM 2288 C C . ILE A 1 281 ? -14.286 -2.067 -14.320 1.00 94.81 281 ILE A C 1
ATOM 2290 O O . ILE A 1 281 ? -13.859 -1.014 -14.792 1.00 94.81 281 ILE A O 1
ATOM 2294 N N . HIS A 1 282 ? -15.572 -2.254 -14.019 1.00 93.62 282 HIS A N 1
ATOM 2295 C CA . HIS A 1 282 ? -16.621 -1.261 -14.279 1.00 93.62 282 HIS A CA 1
ATOM 2296 C C . HIS A 1 282 ? -17.106 -0.538 -13.019 1.00 93.62 282 HIS A C 1
ATOM 2298 O O . HIS A 1 282 ? -17.584 0.591 -13.114 1.00 93.62 282 HIS A O 1
ATOM 2304 N N . ASP A 1 283 ? -16.990 -1.172 -11.849 1.00 95.75 283 ASP A N 1
ATOM 2305 C CA . ASP A 1 283 ? -17.314 -0.531 -10.579 1.00 95.75 283 ASP A CA 1
ATOM 2306 C C . ASP A 1 283 ? -16.263 0.534 -10.232 1.00 95.75 283 ASP A C 1
ATOM 2308 O O . ASP A 1 283 ? -15.060 0.270 -10.247 1.00 95.75 283 ASP A O 1
ATOM 2312 N N . ALA A 1 284 ? -16.721 1.746 -9.915 1.00 95.75 284 ALA A N 1
ATOM 2313 C CA . ALA A 1 284 ? -15.846 2.899 -9.729 1.00 95.75 284 ALA A CA 1
ATOM 2314 C C . ALA A 1 284 ? -14.933 2.753 -8.503 1.00 95.75 284 ALA A C 1
ATOM 2316 O O . ALA A 1 284 ? -13.760 3.124 -8.568 1.00 95.75 284 ALA A O 1
ATOM 2317 N N . ARG A 1 285 ? -15.449 2.188 -7.402 1.00 97.31 285 ARG A N 1
ATOM 2318 C CA . ARG A 1 285 ? -14.676 1.994 -6.166 1.00 97.31 285 ARG A CA 1
ATOM 2319 C C . ARG A 1 285 ? -13.630 0.894 -6.346 1.00 97.31 285 ARG A C 1
ATOM 2321 O O . ARG A 1 285 ? -12.492 1.047 -5.912 1.00 97.31 285 ARG A O 1
ATOM 2328 N N . THR A 1 286 ? -13.984 -0.170 -7.056 1.00 98.31 286 THR A N 1
ATOM 2329 C CA . THR A 1 286 ? -13.062 -1.252 -7.415 1.00 98.31 286 THR A CA 1
ATOM 2330 C C . THR A 1 286 ? -11.982 -0.777 -8.374 1.00 98.31 286 THR A C 1
ATOM 2332 O O . THR A 1 286 ? -10.806 -1.058 -8.159 1.00 98.31 286 THR A O 1
ATOM 2335 N N . LEU A 1 287 ? -12.345 0.009 -9.393 1.00 98.25 287 LEU A N 1
ATOM 2336 C CA . LEU A 1 287 ? -11.374 0.590 -10.320 1.00 98.25 287 LEU A CA 1
ATOM 2337 C C . LEU A 1 287 ? -10.409 1.531 -9.594 1.00 98.25 287 LEU A C 1
ATOM 2339 O O . LEU A 1 287 ? -9.215 1.525 -9.886 1.00 98.25 287 LEU A O 1
ATOM 2343 N N . PHE A 1 288 ? -10.918 2.321 -8.648 1.00 98.31 288 PHE A N 1
ATOM 2344 C CA . PHE A 1 288 ? -10.104 3.184 -7.801 1.00 98.31 288 PHE A CA 1
ATOM 2345 C C . PHE A 1 288 ? -9.047 2.379 -7.029 1.00 98.31 288 PHE A C 1
ATOM 2347 O O . PHE A 1 288 ? -7.856 2.651 -7.181 1.00 98.31 288 PHE A O 1
ATOM 2354 N N . HIS A 1 289 ? -9.450 1.343 -6.287 1.00 98.62 289 HIS A N 1
ATOM 2355 C CA . HIS A 1 289 ? -8.516 0.513 -5.511 1.00 98.62 289 HIS A CA 1
ATOM 2356 C C . HIS A 1 289 ? -7.553 -0.290 -6.391 1.00 98.62 289 HIS A C 1
ATOM 2358 O O . HIS A 1 289 ? -6.375 -0.402 -6.060 1.00 98.62 289 HIS A O 1
ATOM 2364 N N . ALA A 1 290 ? -8.005 -0.769 -7.554 1.00 98.62 290 ALA A N 1
ATOM 2365 C CA . ALA A 1 290 ? -7.150 -1.444 -8.529 1.00 98.62 290 ALA A CA 1
ATOM 2366 C C . ALA A 1 290 ? -6.089 -0.508 -9.138 1.00 98.62 290 ALA A C 1
ATOM 2368 O O . ALA A 1 290 ? -4.959 -0.926 -9.377 1.00 98.62 290 ALA A O 1
ATOM 2369 N N . LYS A 1 291 ? -6.413 0.771 -9.366 1.00 98.44 291 LYS A N 1
ATOM 2370 C CA . LYS A 1 291 ? -5.420 1.787 -9.755 1.00 98.44 291 LYS A CA 1
ATOM 2371 C C . LYS A 1 291 ? -4.464 2.103 -8.605 1.00 98.44 291 LYS A C 1
ATOM 2373 O O . LYS A 1 291 ? -3.267 2.244 -8.832 1.00 98.44 291 LYS A O 1
ATOM 2378 N N . LEU A 1 292 ? -4.982 2.185 -7.381 1.00 98.62 292 LEU A N 1
ATOM 2379 C CA . LEU A 1 292 ? -4.210 2.604 -6.213 1.00 98.62 292 LEU A CA 1
ATOM 2380 C C . LEU A 1 292 ? -3.137 1.578 -5.859 1.00 98.62 292 LEU A C 1
ATOM 2382 O O . LEU A 1 292 ? -1.988 1.956 -5.641 1.00 98.62 292 LEU A O 1
ATOM 2386 N N . ILE A 1 293 ? -3.470 0.284 -5.884 1.00 98.75 293 ILE A N 1
ATOM 2387 C CA . ILE A 1 293 ? -2.473 -0.762 -5.636 1.00 98.75 293 ILE A CA 1
ATOM 2388 C C . ILE A 1 293 ? -1.368 -0.775 -6.698 1.00 98.75 293 ILE A C 1
ATOM 2390 O O . ILE A 1 293 ? -0.203 -0.973 -6.366 1.00 98.75 293 ILE A O 1
ATOM 2394 N N . ARG A 1 294 ? -1.702 -0.496 -7.965 1.00 98.19 294 ARG A N 1
ATOM 2395 C CA . ARG A 1 294 ? -0.715 -0.403 -9.054 1.00 98.19 294 ARG A CA 1
ATOM 2396 C C . ARG A 1 294 ? 0.257 0.752 -8.854 1.00 98.19 294 ARG A C 1
ATOM 2398 O O . ARG A 1 294 ? 1.437 0.615 -9.164 1.00 98.19 294 ARG A O 1
ATOM 2405 N N . ASP A 1 295 ? -0.238 1.888 -8.378 1.00 98.12 295 ASP A N 1
ATOM 2406 C CA . ASP A 1 295 ? 0.589 3.046 -8.049 1.00 98.12 295 ASP A CA 1
ATOM 2407 C C . ASP A 1 295 ? 1.495 2.746 -6.848 1.00 98.12 295 ASP A C 1
ATOM 2409 O O . ASP A 1 295 ? 2.704 2.960 -6.926 1.00 98.12 295 ASP A O 1
ATOM 2413 N N . ALA A 1 296 ? 0.937 2.179 -5.775 1.00 98.44 296 ALA A N 1
ATOM 2414 C CA . ALA A 1 296 ? 1.684 1.817 -4.573 1.00 98.44 296 ALA A CA 1
ATOM 2415 C C . ALA A 1 296 ? 2.784 0.772 -4.847 1.00 98.44 296 ALA A C 1
ATOM 2417 O O . ALA A 1 296 ? 3.895 0.903 -4.331 1.00 98.44 296 ALA A O 1
ATOM 2418 N N . ASP A 1 297 ? 2.504 -0.226 -5.693 1.00 98.06 297 ASP A N 1
ATOM 2419 C CA . ASP A 1 297 ? 3.482 -1.231 -6.126 1.00 98.06 297 ASP A CA 1
ATOM 2420 C C . ASP A 1 297 ? 4.635 -0.604 -6.925 1.00 98.06 297 ASP A C 1
ATOM 2422 O O . ASP A 1 297 ? 5.812 -0.854 -6.647 1.00 98.06 297 ASP A O 1
ATOM 2426 N N . LYS A 1 298 ? 4.331 0.284 -7.881 1.00 96.06 298 LYS A N 1
ATOM 2427 C CA . LYS A 1 298 ? 5.359 1.032 -8.628 1.00 96.06 298 LYS A CA 1
ATOM 2428 C C . LYS A 1 298 ? 6.190 1.934 -7.712 1.00 96.06 298 LYS A C 1
ATOM 2430 O O . LYS A 1 298 ? 7.389 2.086 -7.950 1.00 96.06 298 LYS A O 1
ATOM 2435 N N . LEU A 1 299 ? 5.571 2.503 -6.680 1.00 95.50 299 LEU A N 1
ATOM 2436 C CA . LEU A 1 299 ? 6.230 3.404 -5.744 1.00 95.50 299 LEU A CA 1
ATOM 2437 C C . LEU A 1 299 ? 7.223 2.669 -4.833 1.00 95.50 299 LEU A C 1
ATOM 2439 O O . LEU A 1 299 ? 8.367 3.108 -4.725 1.00 95.50 299 LEU A O 1
ATOM 2443 N N . ASP A 1 300 ? 6.864 1.512 -4.256 1.00 96.75 300 ASP A N 1
ATOM 2444 C CA . ASP A 1 300 ? 7.856 0.722 -3.504 1.00 96.75 300 ASP A CA 1
ATOM 2445 C C . ASP A 1 300 ? 8.937 0.131 -4.420 1.00 96.75 300 ASP A C 1
ATOM 2447 O O . ASP A 1 300 ? 10.114 0.066 -4.051 1.00 96.75 300 ASP A O 1
ATOM 2451 N N . ASN A 1 301 ? 8.590 -0.196 -5.669 1.00 93.69 301 ASN A N 1
ATOM 2452 C CA . ASN A 1 301 ? 9.584 -0.614 -6.650 1.00 93.69 301 ASN A CA 1
ATOM 2453 C C . ASN A 1 301 ? 10.686 0.440 -6.861 1.00 93.69 301 ASN A C 1
ATOM 2455 O O . ASN A 1 301 ? 11.818 0.048 -7.146 1.00 93.69 301 ASN A O 1
ATOM 2459 N N . CYS A 1 302 ? 10.429 1.742 -6.669 1.00 94.56 302 CYS A N 1
ATOM 2460 C CA . CYS A 1 302 ? 11.480 2.767 -6.691 1.00 94.56 302 CYS A CA 1
ATOM 2461 C C . CYS A 1 302 ? 12.577 2.480 -5.658 1.00 94.56 302 CYS A C 1
ATOM 2463 O O . CYS A 1 302 ? 13.765 2.481 -5.991 1.00 94.56 302 CYS A O 1
ATOM 2465 N N . ARG A 1 303 ? 12.184 2.167 -4.418 1.00 93.25 303 ARG A N 1
ATOM 2466 C CA . ARG A 1 303 ? 13.104 1.776 -3.342 1.00 93.25 303 ARG A CA 1
ATOM 2467 C C . ARG A 1 303 ? 13.873 0.515 -3.730 1.00 93.25 303 ARG A C 1
ATOM 2469 O O . ARG A 1 303 ? 15.101 0.508 -3.655 1.00 93.25 303 ARG A O 1
ATOM 2476 N N . VAL A 1 304 ? 13.187 -0.513 -4.239 1.00 91.06 304 VAL A N 1
ATOM 2477 C CA . VAL A 1 304 ? 13.835 -1.744 -4.734 1.00 91.06 304 VAL A CA 1
ATOM 2478 C C . VAL A 1 304 ? 14.877 -1.420 -5.813 1.00 91.06 304 VAL A C 1
ATOM 2480 O O . VAL A 1 304 ? 16.005 -1.907 -5.740 1.00 91.06 304 VAL A O 1
ATOM 2483 N N . LYS A 1 305 ? 14.555 -0.541 -6.773 1.00 92.44 305 LYS A N 1
ATOM 2484 C CA . LYS A 1 305 ? 15.477 -0.117 -7.844 1.00 92.44 305 LYS A CA 1
ATOM 2485 C C . LYS A 1 305 ? 16.620 0.766 -7.368 1.00 92.44 305 LYS A C 1
ATOM 2487 O O . LYS A 1 305 ? 17.555 0.959 -8.141 1.00 92.44 305 LYS A O 1
ATOM 2492 N N . LEU A 1 306 ? 16.612 1.259 -6.137 1.00 92.62 306 LEU A N 1
ATOM 2493 C CA . LEU A 1 306 ? 17.722 2.016 -5.559 1.00 92.62 306 LEU A CA 1
ATOM 2494 C C . LEU A 1 306 ? 18.568 1.175 -4.598 1.00 92.62 306 LEU A C 1
ATOM 2496 O O . LEU A 1 306 ? 19.787 1.330 -4.577 1.00 92.62 306 LEU A O 1
ATOM 2500 N N . GLU A 1 307 ? 17.946 0.265 -3.850 1.00 91.00 307 GLU A N 1
ATOM 2501 C CA . GLU A 1 307 ? 18.589 -0.471 -2.755 1.00 91.00 307 GLU A CA 1
ATOM 2502 C C . GLU A 1 307 ? 19.029 -1.888 -3.145 1.00 91.00 307 GLU A C 1
ATOM 2504 O O . GLU A 1 307 ? 20.121 -2.314 -2.770 1.00 91.00 307 GLU A O 1
ATOM 2509 N N . ALA A 1 308 ? 18.215 -2.627 -3.909 1.00 86.38 308 ALA A N 1
ATOM 2510 C CA . ALA A 1 308 ? 18.520 -4.018 -4.255 1.00 86.38 308 ALA A CA 1
ATOM 2511 C C . ALA A 1 308 ? 19.675 -4.095 -5.257 1.00 86.38 308 ALA A C 1
ATOM 2513 O O . ALA A 1 308 ? 19.832 -3.199 -6.087 1.00 86.38 308 ALA A O 1
ATOM 2514 N N . SER A 1 309 ? 20.482 -5.159 -5.228 1.00 87.38 309 SER A N 1
ATOM 2515 C CA . SER A 1 309 ? 21.585 -5.314 -6.184 1.00 87.38 309 SER A CA 1
ATOM 2516 C C . SER A 1 309 ? 21.060 -5.444 -7.621 1.00 87.38 309 SER A C 1
ATOM 2518 O O . SER A 1 309 ? 20.010 -6.037 -7.874 1.00 87.38 309 SER A O 1
ATOM 2520 N N . VAL A 1 310 ? 21.790 -4.885 -8.591 1.00 88.69 310 VAL A N 1
ATOM 2521 C CA . VAL A 1 310 ? 21.408 -5.001 -10.011 1.00 88.69 310 VAL A CA 1
ATOM 2522 C C . VAL A 1 310 ? 21.419 -6.463 -10.467 1.00 88.69 310 VAL A C 1
ATOM 2524 O O . VAL A 1 310 ? 20.556 -6.868 -11.240 1.00 88.69 310 VAL A O 1
ATOM 2527 N N . GLU A 1 311 ? 22.325 -7.270 -9.913 1.00 86.25 311 GLU A N 1
ATOM 2528 C CA . GLU A 1 311 ? 22.408 -8.706 -10.174 1.00 86.25 311 GLU A CA 1
ATOM 2529 C C . GLU A 1 311 ? 21.166 -9.458 -9.687 1.00 86.25 311 GLU A C 1
ATOM 2531 O O . GLU A 1 311 ? 20.615 -10.250 -10.443 1.00 86.25 311 GLU A O 1
ATOM 2536 N N . ALA A 1 312 ? 20.646 -9.151 -8.494 1.00 78.50 312 ALA A N 1
ATOM 2537 C CA . ALA A 1 312 ? 19.410 -9.766 -8.008 1.00 78.50 312 ALA A CA 1
ATOM 2538 C C . ALA A 1 312 ? 18.187 -9.378 -8.857 1.00 78.50 312 ALA A C 1
ATOM 2540 O O . ALA A 1 312 ? 17.256 -10.165 -9.001 1.00 78.50 312 ALA A O 1
ATOM 2541 N N . MET A 1 313 ? 18.178 -8.170 -9.433 1.00 83.31 313 MET A N 1
ATOM 2542 C CA . MET A 1 313 ? 17.045 -7.679 -10.224 1.00 83.31 313 MET A CA 1
ATOM 2543 C C . MET A 1 313 ? 17.072 -8.102 -11.695 1.00 83.31 313 MET A C 1
ATOM 2545 O O . MET A 1 313 ? 16.007 -8.251 -12.289 1.00 83.31 313 MET A O 1
ATOM 2549 N N . LEU A 1 314 ? 18.256 -8.192 -12.307 1.00 84.31 314 LEU A N 1
ATOM 2550 C CA . LEU A 1 314 ? 18.425 -8.397 -13.753 1.00 84.31 314 LEU A CA 1
ATOM 2551 C C . LEU A 1 314 ? 19.261 -9.632 -14.112 1.00 84.31 314 LEU A C 1
ATOM 2553 O O . LEU A 1 314 ? 19.421 -9.927 -15.294 1.00 84.31 314 LEU A O 1
ATOM 2557 N N . GLY A 1 315 ? 19.851 -10.321 -13.134 1.00 84.56 315 GLY A N 1
ATOM 2558 C CA . GLY A 1 315 ? 20.760 -11.448 -13.369 1.00 84.56 315 GLY A CA 1
ATOM 2559 C C . GLY A 1 315 ? 22.091 -11.057 -14.021 1.00 84.56 315 GLY A C 1
ATOM 2560 O O . GLY A 1 315 ? 22.823 -11.926 -14.492 1.00 84.56 315 GLY A O 1
ATOM 2561 N N . VAL A 1 316 ? 22.411 -9.758 -14.089 1.00 89.75 316 VAL A N 1
ATOM 2562 C CA . VAL A 1 316 ? 23.641 -9.235 -14.699 1.00 89.75 316 VAL A CA 1
ATOM 2563 C C . VAL A 1 316 ? 24.317 -8.204 -13.799 1.00 89.75 316 VAL A C 1
ATOM 2565 O O . VAL A 1 316 ? 23.672 -7.540 -12.990 1.00 89.75 316 VAL A O 1
ATOM 2568 N N . SER A 1 317 ? 25.629 -8.028 -13.972 1.00 93.06 317 SER A N 1
ATOM 2569 C CA . SER A 1 317 ? 26.375 -6.981 -13.262 1.00 93.06 317 SER A CA 1
ATOM 2570 C C . SER A 1 317 ? 25.862 -5.575 -13.599 1.00 93.06 317 SER A C 1
ATOM 2572 O O . SER A 1 317 ? 25.393 -5.330 -14.709 1.00 93.06 317 SER A O 1
ATOM 2574 N N . GLU A 1 318 ? 26.050 -4.621 -12.686 1.00 93.12 318 GLU A N 1
ATOM 2575 C CA . GLU A 1 318 ? 25.694 -3.207 -12.892 1.00 93.12 318 GLU A CA 1
ATOM 2576 C C . GLU A 1 318 ? 26.311 -2.617 -14.169 1.00 93.12 318 GLU A C 1
ATOM 2578 O O . GLU A 1 318 ? 25.649 -1.910 -14.928 1.00 93.12 318 GLU A O 1
ATOM 2583 N N . LYS A 1 319 ? 27.564 -2.984 -14.462 1.00 93.06 319 LYS A N 1
ATOM 2584 C CA . LYS A 1 319 ? 28.242 -2.577 -15.694 1.00 93.06 319 LYS A CA 1
ATOM 2585 C C . LYS A 1 319 ? 27.528 -3.111 -16.939 1.00 93.06 319 LYS A C 1
ATOM 2587 O O . LYS A 1 319 ? 27.320 -2.350 -17.877 1.00 93.06 319 LYS A O 1
ATOM 2592 N N . ALA A 1 320 ? 27.161 -4.393 -16.935 1.00 94.56 320 ALA A N 1
ATOM 2593 C CA . ALA A 1 320 ? 26.476 -5.043 -18.052 1.00 94.56 320 ALA A CA 1
ATOM 2594 C C . ALA A 1 320 ? 25.030 -4.549 -18.221 1.00 94.56 320 ALA A C 1
ATOM 2596 O O . ALA A 1 320 ? 24.528 -4.488 -19.338 1.00 94.56 320 ALA A O 1
ATOM 2597 N N . ALA A 1 321 ? 24.364 -4.139 -17.138 1.00 94.44 321 ALA A N 1
ATOM 2598 C CA . ALA A 1 321 ? 23.035 -3.533 -17.209 1.00 94.44 321 ALA A CA 1
ATOM 2599 C C . ALA A 1 321 ? 23.027 -2.204 -17.991 1.00 94.44 321 ALA A C 1
ATOM 2601 O O . ALA A 1 321 ? 22.028 -1.870 -18.623 1.00 94.44 321 ALA A O 1
ATOM 2602 N N . GLY A 1 322 ? 24.143 -1.465 -17.977 1.00 94.62 322 GLY A N 1
ATOM 2603 C CA . GLY A 1 322 ? 24.343 -0.237 -18.755 1.00 94.62 322 GLY A CA 1
ATOM 2604 C C . GLY A 1 322 ? 24.961 -0.442 -20.148 1.00 94.62 322 GLY A C 1
ATOM 2605 O O . GLY A 1 322 ? 25.315 0.542 -20.808 1.00 94.62 322 GLY A O 1
ATOM 2606 N N . GLU A 1 323 ? 25.142 -1.691 -20.591 1.00 93.75 323 GLU A N 1
ATOM 2607 C CA . GLU A 1 323 ? 25.702 -2.031 -21.905 1.00 93.75 323 GLU A CA 1
ATOM 2608 C C . GLU A 1 323 ? 24.619 -2.158 -22.983 1.00 93.75 323 GLU A C 1
ATOM 2610 O O . GLU A 1 323 ? 23.501 -2.615 -22.740 1.00 93.75 323 GLU A O 1
ATOM 2615 N N . GLY A 1 324 ? 24.990 -1.795 -24.212 1.00 94.12 324 GLY A N 1
ATOM 2616 C CA . GLY A 1 324 ? 24.143 -1.942 -25.389 1.00 94.12 324 GLY A CA 1
ATOM 2617 C C . GLY A 1 324 ? 23.302 -0.714 -25.730 1.00 94.12 324 GLY A C 1
ATOM 2618 O O . GLY A 1 324 ? 23.318 0.324 -25.061 1.00 94.12 324 GLY A O 1
ATOM 2619 N N . LEU A 1 325 ? 22.587 -0.847 -26.844 1.00 97.81 325 LEU A N 1
ATOM 2620 C CA . LEU A 1 325 ? 21.658 0.150 -27.361 1.00 97.81 325 LEU A CA 1
ATOM 2621 C C . LEU A 1 325 ? 20.242 -0.214 -26.931 1.00 97.81 325 LEU A C 1
ATOM 2623 O O . LEU A 1 325 ? 19.871 -1.382 -26.998 1.00 97.81 325 LEU A O 1
ATOM 2627 N N . ILE A 1 326 ? 19.453 0.792 -26.555 1.00 98.31 326 ILE A N 1
ATOM 2628 C CA . ILE A 1 326 ? 18.021 0.610 -26.286 1.00 98.31 326 ILE A CA 1
ATOM 2629 C C . ILE A 1 326 ? 17.352 0.091 -27.559 1.00 98.31 326 ILE A C 1
ATOM 2631 O O . ILE A 1 326 ? 17.467 0.717 -28.623 1.00 98.31 326 ILE A O 1
ATOM 2635 N N . SER A 1 327 ? 16.647 -1.032 -27.443 1.00 98.25 327 SER A N 1
ATOM 2636 C CA . SER A 1 327 ? 15.943 -1.656 -28.555 1.00 98.25 327 SER A CA 1
ATOM 2637 C C . SER A 1 327 ? 14.920 -0.687 -29.162 1.00 98.25 327 SER A C 1
ATOM 2639 O O . SER A 1 327 ? 14.231 0.023 -28.424 1.00 98.25 327 SER A O 1
ATOM 2641 N N . PRO A 1 328 ? 14.761 -0.652 -30.500 1.00 98.19 328 PRO A N 1
ATOM 2642 C CA . PRO A 1 328 ? 13.836 0.278 -31.145 1.00 98.19 328 PRO A CA 1
ATOM 2643 C C . PRO A 1 328 ? 12.407 0.215 -30.589 1.00 98.19 328 PRO A C 1
ATOM 2645 O O . PRO A 1 328 ? 11.835 1.256 -30.299 1.00 98.19 328 PRO A O 1
ATOM 2648 N N . ALA A 1 329 ? 11.855 -0.981 -30.358 1.00 98.00 329 ALA A N 1
ATOM 2649 C CA . ALA A 1 329 ? 10.498 -1.144 -29.821 1.00 98.00 329 ALA A CA 1
ATOM 2650 C C . ALA A 1 329 ? 10.325 -0.546 -28.407 1.00 98.00 329 ALA A C 1
ATOM 2652 O O . ALA A 1 329 ? 9.306 0.083 -28.109 1.00 98.00 329 ALA A O 1
ATOM 2653 N N . VAL A 1 330 ? 11.352 -0.679 -27.561 1.00 98.31 330 VAL A N 1
ATOM 2654 C CA . VAL A 1 330 ? 11.392 -0.090 -26.215 1.00 98.31 330 VAL A CA 1
ATOM 2655 C C . VAL A 1 330 ? 11.407 1.430 -26.309 1.00 98.31 330 VAL A C 1
ATOM 2657 O O . VAL A 1 330 ? 10.591 2.097 -25.676 1.00 98.31 330 VAL A O 1
ATOM 2660 N N . TRP A 1 331 ? 12.278 1.982 -27.158 1.00 98.31 331 TRP A N 1
ATOM 2661 C CA . TRP A 1 331 ? 12.368 3.428 -27.346 1.00 98.31 331 TRP A CA 1
ATOM 2662 C C . TRP A 1 331 ? 11.085 4.030 -27.931 1.00 98.31 331 TRP A C 1
ATOM 2664 O O . TRP A 1 331 ? 10.622 5.065 -27.460 1.00 98.31 331 TRP A O 1
ATOM 2674 N N . GLU A 1 332 ? 10.460 3.361 -28.900 1.00 98.19 332 GLU A N 1
ATOM 2675 C CA . GLU A 1 332 ? 9.174 3.784 -29.463 1.00 98.19 332 GLU A CA 1
ATOM 2676 C C . GLU A 1 332 ? 8.055 3.810 -28.410 1.00 98.19 332 GLU A C 1
ATOM 2678 O O . GLU A 1 332 ? 7.191 4.684 -28.453 1.00 98.19 332 GLU A O 1
ATOM 2683 N N . SER A 1 333 ? 8.074 2.896 -27.435 1.00 97.81 333 SER A N 1
ATOM 2684 C CA . SER A 1 333 ? 7.116 2.910 -26.319 1.00 97.81 333 SER A CA 1
ATOM 2685 C C . SER A 1 333 ? 7.336 4.116 -25.401 1.00 97.81 333 SER A C 1
ATOM 2687 O O . SER A 1 333 ? 6.375 4.799 -25.048 1.00 97.81 333 SER A O 1
ATOM 2689 N N . CYS A 1 334 ? 8.595 4.458 -25.104 1.00 97.75 334 CYS A N 1
ATOM 2690 C CA . CYS A 1 334 ? 8.936 5.681 -24.373 1.00 97.75 334 CYS A CA 1
ATOM 2691 C C . CYS A 1 334 ? 8.457 6.944 -25.106 1.00 97.75 334 CYS A C 1
ATOM 2693 O O . CYS A 1 334 ? 7.857 7.817 -24.489 1.00 97.75 334 CYS A O 1
ATOM 2695 N N . LEU A 1 335 ? 8.656 7.027 -26.428 1.00 97.12 335 LEU A N 1
ATOM 2696 C CA . LEU A 1 335 ? 8.195 8.167 -27.235 1.00 97.12 335 LEU A CA 1
ATOM 2697 C C . LEU A 1 335 ? 6.667 8.316 -27.244 1.00 97.12 335 LEU A C 1
ATOM 2699 O O . LEU A 1 335 ? 6.161 9.435 -27.330 1.00 97.12 335 LEU A O 1
ATOM 2703 N N . ARG A 1 336 ? 5.930 7.204 -27.139 1.00 96.62 336 ARG A N 1
ATOM 2704 C CA . ARG A 1 336 ? 4.466 7.205 -26.990 1.00 96.62 336 ARG A CA 1
ATOM 2705 C C . ARG A 1 336 ? 3.995 7.418 -25.550 1.00 96.62 336 ARG A C 1
ATOM 2707 O O . ARG A 1 336 ? 2.788 7.493 -25.342 1.00 96.62 336 ARG A O 1
ATOM 2714 N N . ARG A 1 337 ? 4.917 7.547 -24.586 1.00 96.12 337 ARG A N 1
ATOM 2715 C CA . ARG A 1 337 ? 4.627 7.634 -23.146 1.00 96.12 337 ARG A CA 1
ATOM 2716 C C . ARG A 1 337 ? 3.819 6.435 -22.650 1.00 96.12 337 ARG A C 1
ATOM 2718 O O . ARG A 1 337 ? 2.809 6.571 -21.969 1.00 96.12 337 ARG A O 1
ATOM 2725 N N . GLU A 1 338 ? 4.256 5.243 -23.038 1.00 94.38 338 GLU A N 1
ATOM 2726 C CA . GLU A 1 338 ? 3.641 3.974 -22.659 1.00 94.38 338 GLU A CA 1
ATOM 2727 C C . GLU A 1 338 ? 4.614 3.123 -21.835 1.00 94.38 338 GLU A C 1
ATOM 2729 O O . GLU A 1 338 ? 5.837 3.229 -21.960 1.00 94.38 338 GLU A O 1
ATOM 2734 N N . SER A 1 339 ? 4.059 2.219 -21.024 1.00 94.06 339 SER A N 1
ATOM 2735 C CA . SER A 1 339 ? 4.842 1.136 -20.426 1.00 94.06 339 SER A CA 1
ATOM 2736 C C . SER A 1 339 ? 5.389 0.198 -21.506 1.00 94.06 339 SER A C 1
ATOM 2738 O O . SER A 1 339 ? 4.779 0.004 -22.557 1.00 94.06 339 SER A O 1
ATOM 2740 N N . VAL A 1 340 ? 6.535 -0.424 -21.232 1.00 96.00 340 VAL A N 1
ATOM 2741 C CA . VAL A 1 340 ? 7.221 -1.322 -22.172 1.00 96.00 340 VAL A CA 1
ATOM 2742 C C . VAL A 1 340 ? 6.703 -2.752 -22.011 1.00 96.00 340 VAL A C 1
ATOM 2744 O O . VAL A 1 340 ? 6.673 -3.284 -20.900 1.00 96.00 340 VAL A O 1
ATOM 2747 N N . LEU A 1 341 ? 6.326 -3.400 -23.117 1.00 93.12 341 LEU A N 1
ATOM 2748 C CA . LEU A 1 341 ? 5.940 -4.812 -23.114 1.00 93.12 341 LEU A CA 1
ATOM 2749 C C . LEU A 1 341 ? 7.140 -5.704 -22.791 1.00 93.12 341 LEU A C 1
ATOM 2751 O O . LEU A 1 341 ? 8.236 -5.514 -23.312 1.00 93.12 341 LEU A O 1
ATOM 2755 N N . SER A 1 342 ? 6.918 -6.751 -21.992 1.00 90.31 342 SER A N 1
ATOM 2756 C CA . SER A 1 342 ? 8.002 -7.665 -21.612 1.00 90.31 342 SER A CA 1
ATOM 2757 C C . SER A 1 342 ? 8.684 -8.325 -22.813 1.00 90.31 342 SER A C 1
ATOM 2759 O O . SER A 1 342 ? 9.886 -8.565 -22.759 1.00 90.31 342 SER A O 1
ATOM 2761 N N . ALA A 1 343 ? 7.928 -8.618 -23.876 1.00 92.19 343 ALA A N 1
ATOM 2762 C CA . ALA A 1 343 ? 8.432 -9.274 -25.082 1.00 92.19 343 ALA A CA 1
ATOM 2763 C C . ALA A 1 343 ? 9.366 -8.384 -25.921 1.00 92.19 343 ALA A C 1
ATOM 2765 O O . ALA A 1 343 ? 10.156 -8.918 -26.695 1.00 92.19 343 ALA A O 1
ATOM 2766 N N . ASP A 1 344 ? 9.305 -7.061 -25.739 1.00 95.19 344 ASP A N 1
ATOM 2767 C CA . ASP A 1 344 ? 10.134 -6.095 -26.472 1.00 95.19 344 ASP A CA 1
ATOM 2768 C C . ASP A 1 344 ? 11.505 -5.874 -25.810 1.00 95.19 344 ASP A C 1
ATOM 2770 O O . ASP A 1 344 ? 12.362 -5.180 -26.358 1.00 95.19 344 ASP A O 1
ATOM 2774 N N . ARG A 1 345 ? 11.727 -6.454 -24.621 1.00 94.50 345 ARG A N 1
ATOM 2775 C CA . ARG A 1 345 ? 12.985 -6.349 -23.875 1.00 94.50 345 ARG A CA 1
ATOM 2776 C C . ARG A 1 345 ? 13.956 -7.427 -24.341 1.00 94.50 345 ARG A C 1
ATOM 2778 O O . ARG A 1 345 ? 13.760 -8.611 -24.065 1.00 94.50 345 ARG A O 1
ATOM 2785 N N . HIS A 1 346 ? 15.017 -7.026 -25.031 1.00 93.00 346 HIS A N 1
ATOM 2786 C CA . HIS A 1 346 ? 15.965 -7.954 -25.652 1.00 93.00 346 HIS A CA 1
ATOM 2787 C C . HIS A 1 346 ? 17.370 -7.869 -25.058 1.00 93.00 346 HIS A C 1
ATOM 2789 O O . HIS A 1 346 ? 18.080 -8.873 -25.030 1.00 93.00 346 HIS A O 1
ATOM 2795 N N . VAL A 1 347 ? 17.772 -6.694 -24.573 1.00 92.69 347 VAL A N 1
ATOM 2796 C CA . VAL A 1 347 ? 19.090 -6.465 -23.965 1.00 92.69 347 VAL A CA 1
ATOM 2797 C C . VAL A 1 347 ? 18.956 -5.933 -22.536 1.00 92.69 347 VAL A C 1
ATOM 2799 O O . VAL A 1 347 ? 17.916 -5.369 -22.202 1.00 92.69 347 VAL A O 1
ATOM 2802 N N . PRO A 1 348 ? 19.977 -6.069 -21.669 1.00 92.81 348 PRO A N 1
ATOM 2803 C CA . PRO A 1 348 ? 19.871 -5.666 -20.264 1.00 92.81 348 PRO A CA 1
ATOM 2804 C C . PRO A 1 348 ? 19.396 -4.224 -20.037 1.00 92.81 348 PRO A C 1
ATOM 2806 O O . PRO A 1 348 ? 18.566 -3.986 -19.158 1.00 92.81 348 PRO A O 1
ATOM 2809 N N . VAL A 1 349 ? 19.848 -3.274 -20.864 1.00 95.38 349 VAL A N 1
ATOM 2810 C CA . VAL A 1 349 ? 19.426 -1.870 -20.745 1.00 95.38 349 VAL A CA 1
ATOM 2811 C C . VAL A 1 349 ? 17.932 -1.666 -21.035 1.00 95.38 349 VAL A C 1
ATOM 2813 O O . VAL A 1 349 ? 17.326 -0.767 -20.456 1.00 95.38 349 VAL A O 1
ATOM 2816 N N . ASP A 1 350 ? 17.296 -2.531 -21.837 1.00 96.31 350 ASP A N 1
ATOM 2817 C CA . ASP A 1 350 ? 15.848 -2.476 -22.083 1.00 96.31 350 ASP A CA 1
ATOM 2818 C C . ASP A 1 350 ? 15.048 -2.708 -20.800 1.00 96.31 350 ASP A C 1
ATOM 2820 O O . ASP A 1 350 ? 14.014 -2.076 -20.579 1.00 96.31 350 ASP A O 1
ATOM 2824 N N . TYR A 1 351 ? 15.534 -3.595 -19.928 1.00 93.75 351 TYR A N 1
ATOM 2825 C CA . TYR A 1 351 ? 14.898 -3.852 -18.640 1.00 93.75 351 TYR A CA 1
ATOM 2826 C C . TYR A 1 351 ? 14.988 -2.625 -17.738 1.00 93.75 351 TYR A C 1
ATOM 2828 O O . TYR A 1 351 ? 13.980 -2.241 -17.144 1.00 93.75 351 TYR A O 1
ATOM 2836 N N . TRP A 1 352 ? 16.149 -1.965 -17.693 1.00 94.75 352 TRP A N 1
ATOM 2837 C CA . TRP A 1 352 ? 16.309 -0.740 -16.910 1.00 94.75 352 TRP A CA 1
ATOM 2838 C C . TRP A 1 352 ? 15.404 0.388 -17.414 1.00 94.75 352 TRP A C 1
ATOM 2840 O O . TRP A 1 352 ? 14.696 1.017 -16.631 1.00 94.75 352 TRP A O 1
ATOM 2850 N N . VAL A 1 353 ? 15.354 0.587 -18.734 1.00 96.50 353 VAL A N 1
ATOM 2851 C CA . VAL A 1 353 ? 14.466 1.570 -19.374 1.00 96.50 353 VAL A CA 1
ATOM 2852 C C . VAL A 1 353 ? 12.995 1.248 -19.105 1.00 96.50 353 VAL A C 1
ATOM 2854 O O . VAL A 1 353 ? 12.217 2.159 -18.823 1.00 96.50 353 VAL A O 1
ATOM 2857 N N . SER A 1 354 ? 12.608 -0.033 -19.108 1.00 95.06 354 SER A N 1
ATOM 2858 C CA . SER A 1 354 ? 11.233 -0.440 -18.787 1.00 95.06 354 SER A CA 1
ATOM 2859 C C . SER A 1 354 ? 10.806 -0.049 -17.369 1.00 95.06 354 SER A C 1
ATOM 2861 O O . SER A 1 354 ? 9.647 0.311 -17.171 1.00 95.06 354 SER A O 1
ATOM 2863 N N . TYR A 1 355 ? 11.735 -0.031 -16.404 1.00 93.19 355 TYR A N 1
ATOM 2864 C CA . TYR A 1 355 ? 11.454 0.421 -15.036 1.00 93.19 355 TYR A CA 1
ATOM 2865 C C . TYR A 1 355 ? 11.212 1.926 -14.933 1.00 93.19 355 TYR A C 1
ATOM 2867 O O . TYR A 1 355 ? 10.495 2.352 -14.038 1.00 93.19 355 TYR A O 1
ATOM 2875 N N . LEU A 1 356 ? 11.783 2.729 -15.832 1.00 95.56 356 LEU A N 1
ATOM 2876 C CA . LEU A 1 356 ? 11.498 4.164 -15.905 1.00 95.56 356 LEU A CA 1
ATOM 2877 C C . LEU A 1 356 ? 10.188 4.421 -16.663 1.00 95.56 356 LEU A C 1
ATOM 2879 O O . LEU A 1 356 ? 9.345 5.195 -16.221 1.00 95.56 356 LEU A O 1
ATOM 2883 N N . ALA A 1 357 ? 9.979 3.724 -17.783 1.00 96.12 357 ALA A N 1
ATOM 2884 C CA . ALA A 1 357 ? 8.795 3.894 -18.625 1.00 96.12 357 ALA A CA 1
ATOM 2885 C C . ALA A 1 357 ? 7.477 3.498 -17.926 1.00 96.12 357 ALA A C 1
ATOM 2887 O O . ALA A 1 357 ? 6.411 3.980 -18.305 1.00 96.12 357 ALA A O 1
ATOM 2888 N N . GLN A 1 358 ? 7.520 2.657 -16.885 1.00 93.00 358 GLN A N 1
ATOM 2889 C CA . GLN A 1 358 ? 6.320 2.300 -16.118 1.00 93.00 358 GLN A CA 1
ATOM 2890 C C . GLN A 1 358 ? 5.663 3.505 -15.417 1.00 93.00 358 GLN A C 1
ATOM 2892 O O . GLN A 1 358 ? 4.478 3.442 -15.088 1.00 93.00 358 GLN A O 1
ATOM 2897 N N . TYR A 1 359 ? 6.400 4.603 -15.199 1.00 93.50 359 TYR A N 1
ATOM 2898 C CA . TYR A 1 359 ? 5.876 5.801 -14.537 1.00 93.50 359 TYR A CA 1
ATOM 2899 C C . TYR A 1 359 ? 4.903 6.603 -15.410 1.00 93.50 359 TYR A C 1
ATOM 2901 O O . TYR A 1 359 ? 4.135 7.408 -14.890 1.00 93.50 359 TYR A O 1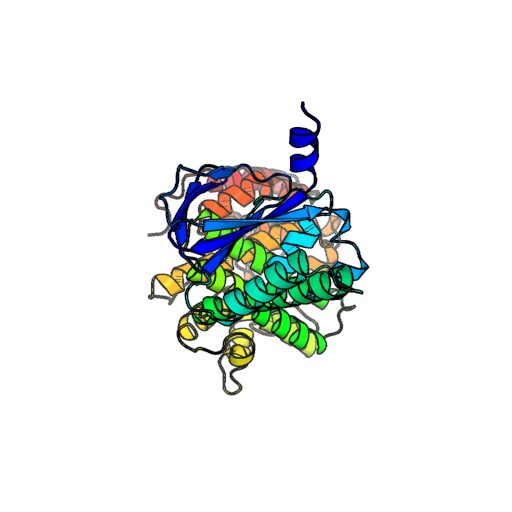
ATOM 2909 N N . TYR A 1 360 ? 4.829 6.322 -16.715 1.00 94.25 360 TYR A N 1
ATOM 2910 C CA . TYR A 1 360 ? 3.738 6.836 -17.545 1.00 94.25 360 TYR A CA 1
ATOM 2911 C C . TYR A 1 360 ? 2.367 6.225 -17.189 1.00 94.25 360 TYR A C 1
ATOM 2913 O O . TYR A 1 360 ? 1.327 6.766 -17.568 1.00 94.25 360 TYR A O 1
ATOM 2921 N N . ASP A 1 361 ? 2.349 5.113 -16.443 1.00 93.38 361 ASP A N 1
ATOM 2922 C CA . ASP A 1 361 ? 1.138 4.432 -15.971 1.00 93.38 361 ASP A CA 1
ATOM 2923 C C . ASP A 1 361 ? 0.818 4.707 -14.486 1.00 93.38 361 ASP A C 1
ATOM 2925 O O . ASP A 1 361 ? 0.187 3.880 -13.824 1.00 93.38 361 ASP A O 1
ATOM 2929 N N . ILE A 1 362 ? 1.269 5.842 -13.944 1.00 94.94 362 ILE A N 1
ATOM 2930 C CA . ILE A 1 362 ? 0.809 6.353 -12.642 1.00 94.94 362 ILE A CA 1
ATOM 2931 C C . ILE A 1 362 ? -0.600 6.940 -12.795 1.00 94.94 362 ILE A C 1
ATOM 2933 O O . ILE A 1 362 ? -0.936 7.522 -13.831 1.00 94.94 362 ILE A O 1
ATOM 2937 N N . ASN A 1 363 ? -1.452 6.721 -11.795 1.00 95.06 363 ASN A N 1
ATOM 2938 C CA . ASN A 1 363 ? -2.881 7.015 -11.860 1.00 95.06 363 ASN A CA 1
ATOM 2939 C C . ASN A 1 363 ? -3.290 8.232 -11.028 1.00 95.06 363 ASN A C 1
ATOM 2941 O O . ASN A 1 363 ? -4.285 8.868 -11.383 1.00 95.06 363 ASN A O 1
ATOM 2945 N N . PHE A 1 364 ? -2.562 8.546 -9.954 1.00 95.44 364 PHE A N 1
ATOM 2946 C CA . PHE A 1 364 ? -2.944 9.594 -9.005 1.00 95.44 364 PHE A CA 1
ATOM 2947 C C . PHE A 1 364 ? -1.885 10.703 -8.879 1.00 95.44 364 PHE A C 1
ATOM 2949 O O . PHE A 1 364 ? -0.695 10.388 -8.782 1.00 95.44 364 PHE A O 1
ATOM 2956 N N . PRO A 1 365 ? -2.298 11.989 -8.833 1.00 93.62 365 PRO A N 1
ATOM 2957 C CA . PRO A 1 365 ? -1.401 13.118 -8.564 1.00 93.62 365 PRO A CA 1
ATOM 2958 C C . PRO A 1 365 ? -0.559 12.941 -7.302 1.00 93.62 365 PRO A C 1
ATOM 2960 O O . PRO A 1 365 ? 0.625 13.247 -7.298 1.00 93.62 365 PRO A O 1
ATOM 2963 N N . GLU A 1 366 ? -1.154 12.404 -6.243 1.00 94.06 366 GLU A N 1
ATOM 2964 C CA . GLU A 1 366 ? -0.514 12.206 -4.947 1.00 94.06 366 GLU A CA 1
ATOM 2965 C C . GLU A 1 366 ? 0.652 11.215 -5.049 1.00 94.06 366 GLU A C 1
ATOM 2967 O O . GLU A 1 366 ? 1.645 11.349 -4.334 1.00 94.06 366 GLU A O 1
ATOM 2972 N N . THR A 1 367 ? 0.563 10.246 -5.967 1.00 95.81 367 THR A N 1
ATOM 2973 C CA . THR A 1 367 ? 1.683 9.359 -6.299 1.00 95.81 367 THR A CA 1
ATOM 2974 C C . THR A 1 367 ? 2.784 10.127 -7.031 1.00 95.81 367 THR A C 1
ATOM 2976 O O . THR A 1 367 ? 3.958 9.957 -6.702 1.00 95.81 367 THR A O 1
ATOM 2979 N N . CYS A 1 368 ? 2.426 10.987 -7.995 1.00 94.81 368 CYS A N 1
ATOM 2980 C CA . CYS A 1 368 ? 3.384 11.835 -8.714 1.00 94.81 368 CYS A CA 1
ATOM 2981 C C . CYS A 1 368 ? 4.160 12.744 -7.753 1.00 94.81 368 CYS A C 1
ATOM 2983 O O . CYS A 1 368 ? 5.383 12.802 -7.838 1.00 94.81 368 CYS A O 1
ATOM 2985 N N . GLU A 1 369 ? 3.466 13.375 -6.802 1.00 92.50 369 GLU A N 1
ATOM 2986 C CA . GLU A 1 369 ? 4.080 14.222 -5.775 1.00 92.50 369 GLU A CA 1
ATOM 2987 C C . GLU A 1 369 ? 5.131 13.460 -4.966 1.00 92.50 369 GLU A C 1
ATOM 2989 O O . GLU A 1 369 ? 6.230 13.964 -4.773 1.00 92.50 369 GLU A O 1
ATOM 2994 N N . ILE A 1 370 ? 4.840 12.229 -4.525 1.00 92.31 370 ILE A N 1
ATOM 2995 C CA . ILE A 1 370 ? 5.820 11.436 -3.762 1.00 92.31 370 ILE A CA 1
ATOM 2996 C C . ILE A 1 370 ? 7.033 11.082 -4.638 1.00 92.31 370 ILE A C 1
ATOM 2998 O O . ILE A 1 370 ? 8.168 11.090 -4.163 1.00 92.31 370 ILE A O 1
ATOM 3002 N N . ILE A 1 371 ? 6.811 10.778 -5.923 1.00 94.69 371 ILE A N 1
ATOM 3003 C CA . ILE A 1 371 ? 7.899 10.481 -6.866 1.00 94.69 371 ILE A CA 1
ATOM 3004 C C . ILE A 1 371 ? 8.813 11.694 -7.068 1.00 94.69 371 ILE A C 1
ATOM 3006 O O . ILE A 1 371 ? 10.036 11.527 -7.131 1.00 94.69 371 ILE A O 1
ATOM 3010 N N . GLU A 1 372 ? 8.227 12.887 -7.150 1.00 92.88 372 GLU A N 1
ATOM 3011 C CA . GLU A 1 372 ? 8.936 14.159 -7.290 1.00 92.88 372 GLU A CA 1
ATOM 3012 C C . GLU A 1 372 ? 9.676 14.548 -6.000 1.00 92.88 372 GLU A C 1
ATOM 3014 O O . GLU A 1 372 ? 10.870 14.843 -6.050 1.00 92.88 372 GLU A O 1
ATOM 3019 N N . GLU A 1 373 ? 9.010 14.477 -4.839 1.00 92.06 373 GLU A N 1
ATOM 3020 C CA . GLU A 1 373 ? 9.575 14.795 -3.515 1.00 92.06 373 GLU A CA 1
ATOM 3021 C C . GLU A 1 373 ? 10.850 13.982 -3.220 1.00 92.06 373 GLU A C 1
ATOM 3023 O O . GLU A 1 373 ? 11.801 14.499 -2.626 1.00 92.06 373 GLU A O 1
ATOM 3028 N N . GLU A 1 374 ? 10.892 12.724 -3.666 1.00 92.94 374 GLU A N 1
ATOM 3029 C CA . GLU A 1 374 ? 12.013 11.801 -3.455 1.00 92.94 374 GLU A CA 1
ATOM 3030 C C . GLU A 1 374 ? 13.031 11.769 -4.613 1.00 92.94 374 GLU A C 1
ATOM 3032 O O . GLU A 1 374 ? 14.039 11.049 -4.530 1.00 92.94 374 GLU A O 1
ATOM 3037 N N . ASP A 1 375 ? 12.788 12.533 -5.685 1.00 94.88 375 ASP A N 1
ATOM 3038 C CA . ASP A 1 375 ? 13.585 12.578 -6.921 1.00 94.88 375 ASP A CA 1
ATOM 3039 C C . ASP A 1 375 ? 13.866 11.173 -7.501 1.00 94.88 375 ASP A C 1
ATOM 3041 O O . ASP A 1 375 ? 14.982 10.839 -7.923 1.00 94.88 375 ASP A O 1
ATOM 3045 N N . TYR A 1 376 ? 12.861 10.284 -7.474 1.00 96.19 376 TYR A N 1
ATOM 3046 C CA . TYR A 1 376 ? 13.075 8.871 -7.812 1.00 96.19 376 TYR A CA 1
ATOM 3047 C C . TYR A 1 376 ? 13.521 8.675 -9.263 1.00 96.19 376 TYR A C 1
ATOM 3049 O O . TYR A 1 376 ? 14.435 7.887 -9.507 1.00 96.19 376 TYR A O 1
ATOM 3057 N N . ILE A 1 377 ? 12.926 9.393 -10.222 1.00 96.25 377 ILE A N 1
ATOM 3058 C CA . ILE A 1 377 ? 13.246 9.244 -11.652 1.00 96.25 377 ILE A CA 1
ATOM 3059 C C . ILE A 1 377 ? 14.730 9.528 -11.905 1.00 96.25 377 ILE A C 1
ATOM 3061 O O . ILE A 1 377 ? 15.432 8.686 -12.471 1.00 96.25 377 ILE A O 1
ATOM 3065 N N . THR A 1 378 ? 15.229 10.678 -11.445 1.00 96.44 378 THR A N 1
ATOM 3066 C CA . THR A 1 378 ? 16.623 11.089 -11.652 1.00 96.44 378 THR A CA 1
ATOM 3067 C C . THR A 1 378 ? 17.588 10.133 -10.960 1.00 96.44 378 THR A C 1
ATOM 3069 O O . THR A 1 378 ? 18.581 9.709 -11.557 1.00 96.44 378 THR A O 1
ATOM 3072 N N . ARG A 1 379 ? 17.289 9.733 -9.718 1.00 97.12 379 ARG A N 1
ATOM 3073 C CA . ARG A 1 379 ? 18.139 8.820 -8.939 1.00 97.12 379 ARG A CA 1
ATOM 3074 C C . ARG A 1 379 ? 18.212 7.427 -9.563 1.00 97.12 379 ARG A C 1
ATOM 3076 O O . ARG A 1 379 ? 19.298 6.853 -9.630 1.00 97.12 379 ARG A O 1
ATOM 3083 N N . ILE A 1 380 ? 17.091 6.891 -10.049 1.00 96.44 380 ILE A N 1
ATOM 3084 C CA . ILE A 1 380 ? 17.042 5.571 -10.697 1.00 96.44 380 ILE A CA 1
ATOM 3085 C C . ILE A 1 380 ? 17.739 5.620 -12.059 1.00 96.44 380 ILE A C 1
ATOM 3087 O O . ILE A 1 380 ? 18.561 4.751 -12.362 1.00 96.44 380 ILE A O 1
ATOM 3091 N N . ALA A 1 381 ? 17.485 6.652 -12.867 1.00 96.38 381 ALA A N 1
ATOM 3092 C CA . ALA A 1 381 ? 18.175 6.838 -14.141 1.00 96.38 381 ALA A CA 1
ATOM 3093 C C . ALA A 1 381 ? 19.691 7.021 -13.952 1.00 96.38 381 ALA A C 1
ATOM 3095 O O . ALA A 1 381 ? 20.474 6.483 -14.735 1.00 96.38 381 ALA A O 1
ATOM 3096 N N . GLY A 1 382 ? 20.110 7.724 -12.898 1.00 95.88 382 GLY A N 1
ATOM 3097 C CA . GLY A 1 382 ? 21.513 7.973 -12.562 1.00 95.88 382 GLY A CA 1
ATOM 3098 C C . GLY A 1 382 ? 22.236 6.811 -11.877 1.00 95.88 382 GLY A C 1
ATOM 3099 O O . GLY A 1 382 ? 23.450 6.887 -11.694 1.00 95.88 382 GLY A O 1
ATOM 3100 N N . ARG A 1 383 ? 21.528 5.737 -11.502 1.00 95.12 383 ARG A N 1
ATOM 3101 C CA . ARG A 1 383 ? 22.130 4.588 -10.813 1.00 95.12 383 ARG A CA 1
ATOM 3102 C C . ARG A 1 383 ? 23.087 3.798 -11.707 1.00 95.12 383 ARG A C 1
ATOM 3104 O O . ARG A 1 383 ? 24.078 3.280 -11.210 1.00 95.12 383 ARG A O 1
ATOM 3111 N N . LEU A 1 384 ? 22.798 3.692 -13.005 1.00 94.88 384 LEU A N 1
ATOM 3112 C CA . LEU A 1 384 ? 23.649 2.972 -13.955 1.00 94.88 384 LEU A CA 1
ATOM 3113 C C . LEU A 1 384 ? 24.567 3.917 -14.730 1.00 94.88 384 LEU A C 1
ATOM 3115 O O . LEU A 1 384 ? 24.209 5.045 -15.064 1.00 94.88 384 LEU A O 1
ATOM 3119 N N . THR A 1 385 ? 25.738 3.404 -15.110 1.00 95.06 385 THR A N 1
ATOM 3120 C CA . THR A 1 385 ? 26.599 4.055 -16.104 1.00 95.06 385 THR A CA 1
ATOM 3121 C C . THR A 1 385 ? 26.344 3.455 -17.483 1.00 95.06 385 THR A C 1
ATOM 3123 O O . THR A 1 385 ? 26.656 2.291 -17.723 1.00 95.06 385 THR A O 1
ATOM 3126 N N . TYR A 1 386 ? 25.832 4.260 -18.414 1.00 96.44 386 TYR A N 1
ATOM 3127 C CA . TYR A 1 386 ? 25.553 3.815 -19.782 1.00 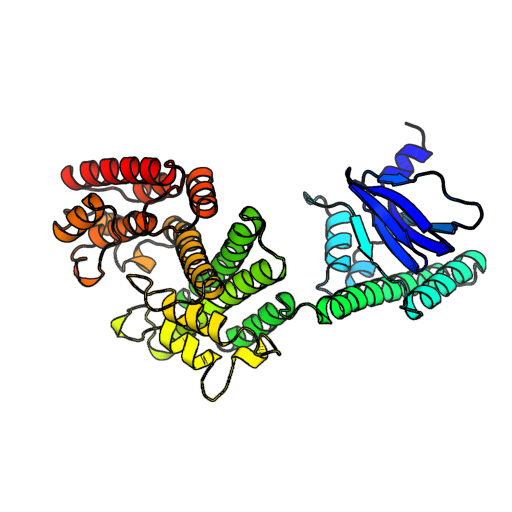96.44 386 TYR A CA 1
ATOM 3128 C C . TYR A 1 386 ? 26.779 3.983 -20.683 1.00 96.44 386 TYR A C 1
ATOM 3130 O O . TYR A 1 386 ? 27.345 5.079 -20.769 1.00 96.44 386 TYR A O 1
ATOM 3138 N N . GLN A 1 387 ? 27.190 2.916 -21.372 1.00 92.75 387 GLN A N 1
ATOM 3139 C CA . GLN A 1 387 ? 28.433 2.905 -22.161 1.00 92.75 387 GLN A CA 1
ATOM 3140 C C . GLN A 1 387 ? 28.287 3.568 -23.532 1.00 92.75 387 GLN A C 1
ATOM 3142 O O . GLN A 1 387 ? 29.173 4.316 -23.959 1.00 92.75 387 GLN A O 1
ATOM 3147 N N . GLU A 1 388 ? 27.148 3.365 -24.187 1.00 97.12 388 GLU A N 1
ATOM 3148 C CA . GLU A 1 388 ? 26.884 3.911 -25.514 1.00 97.12 388 GLU A CA 1
ATOM 3149 C C . GLU A 1 388 ? 26.404 5.362 -25.441 1.00 97.12 388 GLU A C 1
ATOM 3151 O O . GLU A 1 388 ? 25.566 5.726 -24.611 1.00 97.12 388 GLU A O 1
ATOM 3156 N N . GLN A 1 389 ? 26.921 6.212 -26.335 1.00 97.69 389 GLN A N 1
ATOM 3157 C CA . GLN A 1 389 ? 26.529 7.624 -26.379 1.00 97.69 389 GLN A CA 1
ATOM 3158 C C . GLN A 1 389 ? 25.043 7.796 -26.714 1.00 97.69 389 GLN A C 1
ATOM 3160 O O . GLN A 1 389 ? 24.392 8.652 -26.122 1.00 97.69 389 GLN A O 1
ATOM 3165 N N . ASP A 1 390 ? 24.512 6.974 -27.622 1.00 98.06 390 ASP A N 1
ATOM 3166 C CA . ASP A 1 390 ? 23.089 6.975 -27.982 1.00 98.06 390 ASP A CA 1
ATOM 3167 C C . ASP A 1 390 ? 22.204 6.659 -26.768 1.00 98.06 390 ASP A C 1
ATOM 3169 O O . ASP A 1 390 ? 21.293 7.422 -26.449 1.00 98.06 390 ASP A O 1
ATOM 3173 N N . THR A 1 391 ? 22.538 5.601 -26.022 1.00 97.94 391 THR A N 1
ATOM 3174 C CA . THR A 1 391 ? 21.839 5.219 -24.789 1.00 97.94 391 THR A CA 1
ATOM 3175 C C . THR A 1 391 ? 21.883 6.337 -23.748 1.00 97.94 391 THR A C 1
ATOM 3177 O O . THR A 1 391 ? 20.840 6.690 -23.205 1.00 97.94 391 THR A O 1
ATOM 3180 N N . ARG A 1 392 ? 23.043 6.975 -23.518 1.00 97.94 392 ARG A N 1
ATOM 3181 C CA . ARG A 1 392 ? 23.143 8.139 -22.610 1.00 97.94 392 ARG A CA 1
ATOM 3182 C C . ARG A 1 392 ? 22.199 9.270 -23.014 1.00 97.94 392 ARG A C 1
ATOM 3184 O O . ARG A 1 392 ? 21.499 9.816 -22.166 1.00 97.94 392 ARG A O 1
ATOM 3191 N N . THR A 1 393 ? 22.180 9.621 -24.299 1.00 98.31 393 THR A N 1
ATOM 3192 C CA . THR A 1 393 ? 21.315 10.688 -24.814 1.00 98.31 393 THR A CA 1
ATOM 3193 C C . THR A 1 393 ? 19.837 10.332 -24.655 1.00 98.31 393 THR A C 1
ATOM 3195 O O . THR A 1 393 ? 19.068 11.164 -24.180 1.00 98.31 393 THR A O 1
ATOM 3198 N N . LYS A 1 394 ? 19.438 9.099 -24.977 1.00 98.44 394 LYS A N 1
ATOM 3199 C CA . LYS A 1 394 ? 18.051 8.638 -24.820 1.00 98.44 394 LYS A CA 1
ATOM 3200 C C . LYS A 1 394 ? 17.599 8.591 -23.361 1.00 98.44 394 LYS A C 1
ATOM 3202 O O . LYS A 1 394 ? 16.498 9.042 -23.071 1.00 98.44 394 LYS A O 1
ATOM 3207 N N . LEU A 1 395 ? 18.440 8.115 -22.440 1.00 97.81 395 LEU A N 1
ATOM 3208 C CA . LEU A 1 395 ? 18.120 8.105 -21.007 1.00 97.81 395 LEU A CA 1
ATOM 3209 C C . LEU A 1 395 ? 17.978 9.518 -20.447 1.00 97.81 395 LEU A C 1
ATOM 3211 O O . LEU A 1 395 ? 17.069 9.765 -19.661 1.00 97.81 395 LEU A O 1
ATOM 3215 N N . HIS A 1 396 ? 18.825 10.453 -20.879 1.00 97.94 396 HIS A N 1
ATOM 3216 C CA . HIS A 1 396 ? 18.678 11.856 -20.506 1.00 97.94 396 HIS A CA 1
ATOM 3217 C C . HIS A 1 396 ? 17.340 12.433 -20.998 1.00 97.94 396 HIS A C 1
ATOM 3219 O O . HIS A 1 396 ? 16.600 12.991 -20.193 1.00 97.94 396 HIS A O 1
ATOM 3225 N N . ILE A 1 397 ? 16.982 12.206 -22.270 1.00 98.25 397 ILE A N 1
ATOM 3226 C CA . ILE A 1 397 ? 15.690 12.631 -22.842 1.00 98.25 397 ILE A CA 1
ATOM 3227 C C . ILE A 1 397 ? 14.514 12.011 -22.077 1.00 98.25 397 ILE A C 1
ATOM 3229 O O . ILE A 1 397 ? 13.567 12.715 -21.741 1.00 98.25 397 ILE A O 1
ATOM 3233 N N . LEU A 1 398 ? 14.574 10.709 -21.786 1.00 98.00 398 LEU A N 1
ATOM 3234 C CA . LEU A 1 398 ? 13.525 10.002 -21.050 1.00 98.00 398 LEU A CA 1
ATOM 3235 C C . LEU A 1 398 ? 13.359 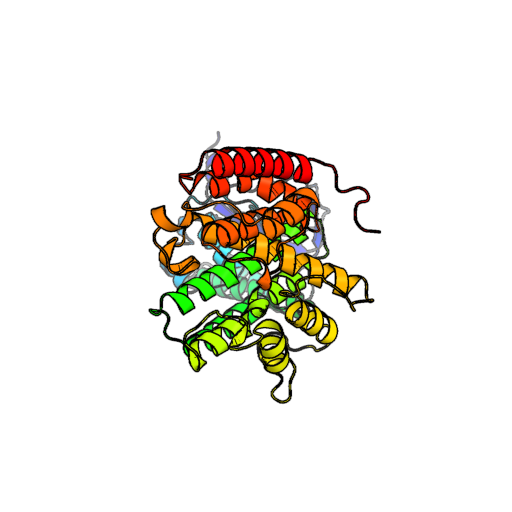10.551 -19.630 1.00 98.00 398 LEU A C 1
ATOM 3237 O O . LEU A 1 398 ? 12.237 10.755 -19.186 1.00 98.00 398 LEU A O 1
ATOM 3241 N N . THR A 1 399 ? 14.466 10.813 -18.933 1.00 97.69 399 THR A N 1
ATOM 3242 C CA . THR A 1 399 ? 14.460 11.367 -17.569 1.00 97.69 399 THR A CA 1
ATOM 3243 C C . THR A 1 399 ? 13.791 12.745 -17.552 1.00 97.69 399 THR A C 1
ATOM 3245 O O . THR A 1 399 ? 12.917 12.996 -16.727 1.00 97.69 399 THR A O 1
ATOM 3248 N N . GLU A 1 400 ? 14.149 13.625 -18.494 1.00 97.00 400 GLU A N 1
ATOM 3249 C CA . GLU A 1 400 ? 13.529 14.951 -18.614 1.00 97.00 400 GLU A CA 1
ATOM 3250 C C . GLU A 1 400 ? 12.049 14.884 -19.009 1.00 97.00 400 GLU A C 1
ATOM 3252 O O . GLU A 1 400 ? 11.246 15.670 -18.502 1.00 97.00 400 GLU A O 1
ATOM 3257 N N . ASP A 1 401 ? 11.674 13.975 -19.917 1.00 97.12 401 ASP A N 1
ATOM 3258 C CA . ASP A 1 401 ? 10.274 13.813 -20.317 1.00 97.12 401 ASP A CA 1
ATOM 3259 C C . ASP A 1 401 ? 9.421 13.259 -19.174 1.00 97.12 401 ASP A C 1
ATOM 3261 O O . ASP A 1 401 ? 8.325 13.765 -18.959 1.00 97.12 401 ASP A O 1
ATOM 3265 N N . LEU A 1 402 ? 9.928 12.285 -18.410 1.00 95.81 402 LEU A N 1
ATOM 3266 C CA . LEU A 1 402 ? 9.232 11.712 -17.257 1.00 95.81 402 LEU A CA 1
ATOM 3267 C C . LEU A 1 402 ? 9.010 12.740 -16.147 1.00 95.81 402 LEU A C 1
ATOM 3269 O O . LEU A 1 402 ? 7.882 12.871 -15.680 1.00 95.81 402 LEU A O 1
ATOM 3273 N N . ASN A 1 403 ? 10.040 13.507 -15.773 1.00 94.06 403 ASN A N 1
ATOM 3274 C CA . ASN A 1 403 ? 9.886 14.570 -14.773 1.00 94.06 403 ASN A CA 1
ATOM 3275 C C . ASN A 1 403 ? 8.827 15.588 -15.224 1.00 94.06 403 ASN A C 1
ATOM 3277 O O . ASN A 1 403 ? 7.891 15.883 -14.489 1.00 94.06 403 ASN A O 1
ATOM 3281 N N . ARG A 1 404 ? 8.876 16.016 -16.492 1.00 93.25 404 ARG A N 1
ATOM 3282 C CA . ARG A 1 404 ? 7.860 16.918 -17.051 1.00 93.25 404 ARG A CA 1
ATOM 3283 C C . ARG A 1 404 ? 6.470 16.286 -17.111 1.00 93.25 404 ARG A C 1
ATOM 3285 O O . ARG A 1 404 ? 5.480 16.991 -16.966 1.00 93.25 404 ARG A O 1
ATOM 3292 N N . TYR A 1 405 ? 6.382 14.988 -17.391 1.00 90.50 405 TYR A N 1
ATOM 3293 C CA . TYR A 1 405 ? 5.115 14.268 -17.464 1.00 90.50 405 TYR A CA 1
ATOM 3294 C C . TYR A 1 405 ? 4.424 14.213 -16.100 1.00 90.50 405 TYR A C 1
ATOM 3296 O O . TYR A 1 405 ? 3.213 14.407 -16.047 1.00 90.50 405 TYR A O 1
ATOM 3304 N N . LEU A 1 406 ? 5.180 14.005 -15.017 1.00 88.19 406 LEU A N 1
ATOM 3305 C CA . LEU A 1 406 ? 4.632 13.970 -13.659 1.00 88.19 406 LEU A CA 1
ATOM 3306 C C . LEU A 1 406 ? 4.289 15.363 -13.104 1.00 88.19 406 LEU A C 1
ATOM 3308 O O . LEU A 1 406 ? 3.349 15.471 -12.324 1.00 88.19 406 LEU A O 1
ATOM 3312 N N . GLU A 1 407 ? 4.973 16.422 -13.554 1.00 83.44 407 GLU A N 1
ATOM 3313 C CA . GLU A 1 407 ? 4.653 17.822 -13.214 1.00 83.44 407 GLU A CA 1
ATOM 3314 C C . GLU A 1 407 ? 3.350 18.330 -13.862 1.00 83.44 407 GLU A C 1
ATOM 3316 O O . GLU A 1 407 ? 2.782 19.343 -13.438 1.00 83.44 407 GLU A O 1
ATOM 3321 N N . MET A 1 408 ? 2.870 17.683 -14.932 1.00 70.62 408 MET A N 1
ATOM 3322 C CA . MET A 1 408 ? 1.614 18.086 -15.558 1.00 70.62 408 MET A CA 1
ATOM 3323 C C . MET A 1 408 ? 0.469 17.807 -14.575 1.00 70.62 408 MET A C 1
ATOM 3325 O O . MET A 1 408 ? 0.305 16.659 -14.162 1.00 70.62 408 MET A O 1
ATOM 3329 N N . PRO A 1 409 ? -0.363 18.809 -14.212 1.00 54.50 409 PRO A N 1
ATOM 3330 C CA . PRO A 1 409 ? -1.511 18.558 -13.353 1.00 54.50 409 PRO A CA 1
ATOM 3331 C C . PRO A 1 409 ? -2.339 17.462 -14.014 1.00 54.50 409 PRO A C 1
ATOM 3333 O O . PRO A 1 409 ? -2.609 17.571 -15.213 1.00 54.50 409 PRO A O 1
ATOM 3336 N N . ALA A 1 410 ? -2.687 16.409 -13.263 1.00 48.78 410 ALA A N 1
ATOM 3337 C CA . ALA A 1 410 ? -3.431 15.256 -13.770 1.00 48.78 410 ALA A CA 1
ATOM 3338 C C . ALA A 1 410 ? -4.862 15.670 -14.152 1.00 48.78 410 ALA A C 1
ATOM 3340 O O . ALA A 1 410 ? -5.853 15.366 -13.498 1.00 48.78 410 ALA A O 1
ATOM 3341 N N . VAL A 1 411 ? -4.972 16.440 -15.222 1.00 35.94 411 VAL A N 1
ATOM 3342 C CA . VAL A 1 411 ? -6.201 16.859 -15.854 1.00 35.94 411 VAL A CA 1
ATOM 3343 C C . VAL A 1 411 ? -6.145 16.214 -17.226 1.00 35.94 411 VAL A C 1
ATOM 3345 O O . VAL A 1 411 ? -5.425 16.661 -18.114 1.00 35.94 411 VAL A O 1
ATOM 3348 N N . SER A 1 412 ? -6.944 15.161 -17.392 1.00 36.50 412 SER A N 1
ATOM 3349 C CA . SER A 1 412 ? -7.413 14.710 -18.704 1.00 36.50 412 SER A CA 1
ATOM 3350 C C . SER A 1 412 ? -6.366 14.072 -19.637 1.00 36.50 412 SER A C 1
ATOM 3352 O O . SER A 1 412 ? -6.249 14.460 -20.800 1.00 36.50 412 SER A O 1
ATOM 3354 N N . VAL A 1 413 ? -5.675 13.015 -19.205 1.00 36.38 413 VAL A N 1
ATOM 3355 C CA . VAL A 1 413 ? -5.058 12.071 -20.162 1.00 36.38 413 VAL A CA 1
ATOM 3356 C C . VAL A 1 413 ? -5.383 10.639 -19.757 1.00 36.38 413 VAL A C 1
ATOM 3358 O O . VAL A 1 413 ? -4.508 9.911 -19.313 1.00 36.38 413 VAL A O 1
ATOM 3361 N N . LYS A 1 414 ? -6.667 10.274 -19.814 1.00 41.31 414 LYS A N 1
ATOM 3362 C CA . LYS A 1 414 ? -7.212 8.901 -19.886 1.00 41.31 414 LYS A CA 1
ATOM 3363 C C . LYS A 1 414 ? -8.746 9.026 -19.811 1.00 41.31 414 LYS A C 1
ATOM 3365 O O . LYS A 1 414 ? -9.352 8.690 -18.796 1.00 41.31 414 LYS A O 1
ATOM 3370 N N . GLU A 1 415 ? -9.338 9.614 -20.856 1.00 30.53 415 GLU A N 1
ATOM 3371 C CA . GLU A 1 415 ? -10.720 9.287 -21.254 1.00 30.53 415 GLU A CA 1
ATOM 3372 C C . GLU A 1 415 ? -10.692 8.045 -22.145 1.00 30.53 415 GLU A C 1
ATOM 3374 O O . GLU A 1 415 ? -9.763 7.960 -22.986 1.00 30.53 415 GLU A O 1
#

pLDDT: mean 88.96, std 12.53, range [30.53, 98.81]

Mean predicted aligned error: 13.39 Å

Foldseek 3Di:
DDPVVVLLLFWKKKKAWQAAKWWKQKPNDIDIAHHGKMKIFASPIDMDTDDDDPGGDIDMDIGGLVLLDPVLLVLADPDFDLSVLNVCSSDPDDDPDGMDIARGPPVVVLVVLVVVLVVLVVVVDPCSSVSNSVSVRVNSVVSRVSVVVVCVVQQFDLVQLVVLLVVVCVVDDCPPPQSVVVQVLLQQLLVQQLQLCVVVVHDPNSSRLSSSLSNQLQVLVRVQCVPPVDPDVVSDVSLQVSLCVCCNPVNVVCSRGVDCPCSVLSSLLSNQLPPLDDDDDDDPSSVVSNLSSNLSSLLSVLVCLQPPALCVVQVDHLQQLQDDDAQPQLLVCLVVLGQHDPVSDDGSVSVLSNSLSCLSSRDDLSSLVVCVVVVSLVSSLVSGDHDDPNSVVSSVVSSVVSNVSSPPPPDDDPD

Secondary structure (DSSP, 8-state):
--HHHHHHTTEEEEEEEEESEEEEEETTEEEEEETT-EEEE-TT--EEEPPP-TT-EEEEEEEEGGGG-HHHHHHS-SSSHHHHHHHHHHTT---S--EEEE--TT-HHHHHHHHHHHHHHHH--TTHHHHHHHHHHHHHHHHHHHHHHHGGGSS--HHHHHHHHHHHHTTS-TTSHHHHHHHHHHHHHHHHHHHHHHHTT--HHHHHHHHHHHHHTTHHHHHHHHHHS---TTT--HHHHHHHHHHSTT-GGGGT-S--TTHHHHHHHHHHTT-SS--S---HHHHHHHHHHHHHHHHHHHHHHHHS-HHHHHSS-HHHHT-SPPPHHHHHHHHTT-PPPGGG--SHHHHHHHHHHGGGG---HHHHHHHHHTTHHHHHHTTS---SHHHHHHHHHHHHHHHHHHHS-S-SS--

Sequence (415 aa):
MDREELDRYLRIELCYLWSGSCSQTIEGKKIVTSEGDICIFDTQAVHAIEAGGENDILVNILMSREFFDTAFLSRMPRQGIVSEFLAESVTKSRKKKHYLYFKTHGNNRVGEIMEQIISEYYARDIGMEEVMESYVIILFTELQNEQKKKGCGRMIDIAHAKQEFEKYLDEYDREDEQICLKIVHTYGVMKYAGEIARKMECSGEDVELAELIGLLHDIGRFEQIRRFHSFEPGTMDHAVFGAELLFGEEKLIRRFVEDDKFDELIDAAIRKHSDFKLEGIHDARTLFHAKLIRDADKLDNCRVKLEASVEAMLGVSEKAAGEGLISPAVWESCLRRESVLSADRHVPVDYWVSYLAQYYDINFPETCEIIEEEDYITRIAGRLTYQEQDTRTKLHILTEDLNRYLEMPAVSVKE

Nearest PDB structures (foldseek):
  5u9e-assembly1_B  TM=7.374E-01  e=2.018E-04  Bacteria Latreille et al. 1825
  1rc6-assembly1_A  TM=8.060E-01  e=4.811E-01  Escherichia coli
  7ye3-assembly1_D  TM=7.118E-01  e=6.578E-01  Lacticaseibacillus rhamnosus
  1sq4-assembly1_A  TM=8.037E-01  e=1.608E+00  Pseudomonas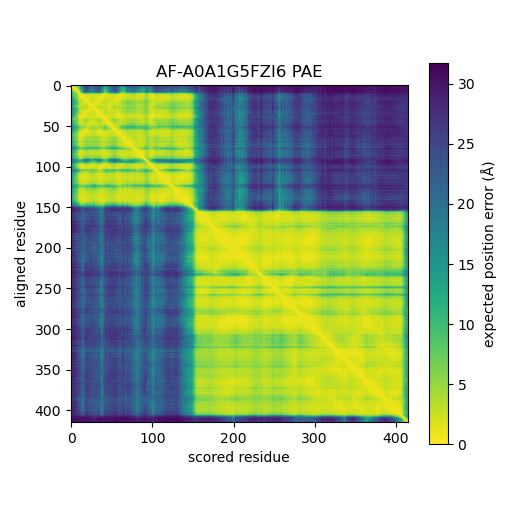 aeruginosa
  7yrs-assembly6_F  TM=6.839E-01  e=6.016E-01  Lacticaseibacillus rhamnosus

Solvent-accessible surface area (backbone atoms only — not comparable to full-atom values): 22963 Å² total; per-residue (Å²): 129,54,74,72,59,60,57,53,56,52,24,36,39,36,41,36,26,74,31,53,50,46,48,31,37,47,78,90,39,82,45,75,47,45,38,52,16,38,38,39,33,36,52,78,47,56,70,48,76,55,92,61,59,97,65,35,39,73,47,76,47,80,39,52,56,76,70,65,34,72,74,52,57,69,75,44,64,94,70,48,73,60,47,52,50,52,55,46,64,73,41,99,61,93,74,95,73,42,65,50,77,44,90,33,62,89,46,64,66,60,53,54,47,50,51,50,47,55,49,46,69,71,66,64,55,94,61,40,68,64,53,45,52,50,46,51,52,51,48,52,51,49,54,45,48,49,53,49,56,62,39,71,76,43,78,62,50,66,71,56,26,51,53,46,48,54,60,60,50,70,81,50,64,70,85,40,68,69,50,39,51,48,54,56,45,29,55,39,13,14,51,38,18,28,48,40,32,52,72,68,67,50,54,73,68,53,24,46,50,33,25,51,43,21,58,48,36,60,55,17,46,59,55,35,36,76,75,65,74,49,86,55,65,91,80,51,59,33,26,52,48,23,27,45,55,30,68,35,96,81,35,50,43,54,70,45,34,82,67,68,92,52,47,73,41,51,39,52,22,26,40,44,42,78,49,93,67,88,74,95,65,82,53,67,69,37,40,48,49,28,43,42,46,36,37,14,46,56,53,37,45,50,53,48,66,70,71,53,57,49,41,82,74,69,76,36,52,55,68,55,36,18,37,64,71,65,43,69,67,42,50,53,23,50,76,69,56,31,56,53,58,78,88,54,48,83,51,55,31,30,55,59,50,33,66,60,27,44,62,59,69,58,78,49,64,60,55,36,50,54,42,56,78,66,43,43,62,61,53,50,65,62,70,49,63,54,73,36,70,67,37,43,54,50,52,52,52,48,46,55,49,49,55,54,57,55,69,46,73,89,69,84,90,81,128